Protein AF-0000000075073014 (afdb_homodimer)

Solvent-accessible surface area (backbone atoms only — not comparable to full-atom values): 42622 Å² total; per-residue (Å²): 146,84,73,97,78,83,79,90,71,84,88,78,88,82,90,82,91,82,90,80,88,84,79,80,70,80,72,82,81,78,75,89,75,92,72,85,73,84,80,80,78,88,86,85,86,75,81,70,77,76,74,72,76,73,82,73,73,76,70,75,74,69,70,69,74,70,72,64,82,57,75,69,51,69,59,54,67,59,67,36,48,69,36,82,93,60,32,30,33,35,35,56,46,66,39,47,67,86,39,26,17,49,83,50,22,44,33,71,54,40,54,49,45,52,52,50,42,52,52,42,45,40,38,63,69,65,76,48,44,35,88,46,94,76,18,34,45,59,27,45,77,68,42,34,37,76,41,71,42,34,39,38,40,39,45,77,54,74,51,36,65,68,38,47,34,33,36,37,35,36,32,25,74,36,78,90,47,29,36,27,41,29,29,41,32,21,35,56,85,79,60,44,76,24,33,32,26,40,34,36,30,35,38,26,29,70,84,80,69,40,79,40,73,66,49,69,68,43,47,63,68,46,56,84,35,49,39,101,72,73,58,55,54,75,80,73,46,86,80,71,84,75,72,85,68,45,88,85,65,32,75,30,77,36,70,77,42,64,56,49,77,77,45,16,24,60,84,62,30,49,37,79,52,56,52,54,62,48,48,51,65,25,49,58,65,67,50,69,71,46,31,40,78,33,32,41,36,40,35,53,70,47,89,51,49,62,86,44,44,25,29,13,29,22,23,76,47,69,63,76,70,65,59,67,66,62,60,80,60,68,78,70,70,89,67,64,46,40,37,40,29,30,29,23,33,56,90,80,57,47,61,28,36,36,33,40,38,32,29,36,59,51,80,78,83,124,141,90,72,93,73,90,77,87,71,84,86,79,86,84,87,80,89,77,90,75,84,71,84,76,75,82,75,82,77,76,79,84,80,92,77,84,76,80,74,87,77,84,83,86,84,84,83,83,78,80,78,76,78,77,83,75,77,81,73,76,77,71,73,70,74,70,74,64,81,59,74,70,51,70,58,54,67,60,66,36,48,69,37,82,93,59,33,29,33,35,35,57,46,67,38,45,67,86,40,26,17,48,82,49,23,44,32,72,52,42,54,50,46,51,52,50,41,52,52,44,47,41,38,63,70,65,74,47,45,34,88,45,93,74,17,34,44,59,27,45,78,66,42,33,37,76,40,71,41,34,40,40,39,40,45,77,53,73,50,34,64,68,39,46,36,33,38,36,35,38,32,27,76,37,78,90,46,29,35,26,40,29,29,41,32,22,36,56,85,80,59,44,74,23,32,33,26,40,33,36,30,36,36,27,29,69,83,80,67,39,79,40,73,66,47,70,70,44,46,63,68,47,55,84,36,48,40,102,70,73,58,55,54,74,79,74,45,86,79,68,85,76,72,85,69,44,86,84,64,32,75,31,78,36,70,78,42,63,57,50,77,78,46,17,24,60,83,62,30,50,38,78,53,57,53,54,63,46,47,52,65,26,48,59,65,65,50,68,72,48,31,40,79,34,31,40,36,40,36,53,71,47,90,50,48,63,86,44,45,26,28,12,28,21,24,76,46,70,64,74,70,62,57,66,63,63,61,81,60,68,77,71,70,90,68,63,47,40,36,39,29,30,30,24,33,56,92,79,58,47,62,28,35,37,32,39,38,34,29,37,60,51,80,77,84,123

Structure (mmCIF, N/CA/C/O backbone):
data_AF-0000000075073014-model_v1
#
loop_
_entity.id
_entity.type
_entity.pdbx_description
1 polymer Acyl-
#
loop_
_atom_site.group_PDB
_atom_site.id
_atom_site.type_symbol
_atom_site.label_atom_id
_atom_site.label_alt_id
_atom_site.label_comp_id
_atom_site.label_asym_id
_atom_site.label_entity_id
_atom_site.label_seq_id
_atom_site.pdbx_PDB_ins_code
_atom_site.Cartn_x
_atom_site.Cartn_y
_atom_site.Cartn_z
_atom_site.occupancy
_atom_site.B_iso_or_equiv
_atom_site.auth_seq_id
_atom_site.auth_comp_id
_atom_site.auth_asym_id
_atom_site.auth_atom_id
_atom_site.pdbx_PDB_model_num
ATOM 1 N N . MET A 1 1 ? -45.156 -33.594 -1.235 1 16.12 1 MET A N 1
ATOM 2 C CA . MET A 1 1 ? -45.219 -32.156 -1.44 1 16.12 1 MET A CA 1
ATOM 3 C C . MET A 1 1 ? -44.219 -31.703 -2.504 1 16.12 1 MET A C 1
ATOM 5 O O . MET A 1 1 ? -43.156 -31.141 -2.182 1 16.12 1 MET A O 1
ATOM 9 N N . ALA A 1 2 ? -44.094 -32.25 -3.686 1 16.67 2 ALA A N 1
ATOM 10 C CA . ALA A 1 2 ? -43.312 -32.656 -4.852 1 16.67 2 ALA A CA 1
ATOM 11 C C . ALA A 1 2 ? -43.188 -31.5 -5.855 1 16.67 2 ALA A C 1
ATOM 13 O O . ALA A 1 2 ? -42.094 -31.203 -6.328 1 16.67 2 ALA A O 1
ATOM 14 N N . SER A 1 3 ? -44.188 -30.797 -6.461 1 15.35 3 SER A N 1
ATOM 15 C CA . SER A 1 3 ? -44.531 -30.781 -7.887 1 15.35 3 SER A CA 1
ATOM 16 C C . SER A 1 3 ? -44.031 -29.484 -8.539 1 15.35 3 SER A C 1
ATOM 18 O O . SER A 1 3 ? -43.594 -29.5 -9.688 1 15.35 3 SER A O 1
ATOM 20 N N . ILE A 1 4 ? -44.25 -28.234 -8.086 1 16.27 4 ILE A N 1
ATOM 21 C CA . ILE A 1 4 ? -44.875 -27.312 -9.031 1 16.27 4 ILE A CA 1
ATOM 22 C C . ILE A 1 4 ? -43.781 -26.656 -9.898 1 16.27 4 ILE A C 1
ATOM 24 O O . ILE A 1 4 ? -42.969 -25.875 -9.406 1 16.27 4 ILE A O 1
ATOM 28 N N . ALA A 1 5 ? -43.031 -27.203 -11.039 1 16.23 5 ALA A N 1
ATOM 29 C CA . ALA A 1 5 ? -41.906 -27.078 -11.938 1 16.23 5 ALA A CA 1
ATOM 30 C C . ALA A 1 5 ? -42.125 -25.984 -12.977 1 16.23 5 ALA A C 1
ATOM 32 O O . ALA A 1 5 ? -41.219 -25.609 -13.711 1 16.23 5 ALA A O 1
ATOM 33 N N . ALA A 1 6 ? -43.281 -25.188 -13.125 1 16.94 6 ALA A N 1
ATOM 34 C CA . ALA A 1 6 ? -43.906 -25.016 -14.445 1 16.94 6 ALA A CA 1
ATOM 35 C C . ALA A 1 6 ? -43.094 -24.016 -15.289 1 16.94 6 ALA A C 1
ATOM 37 O O . ALA A 1 6 ? -42.406 -23.172 -14.75 1 16.94 6 ALA A O 1
ATOM 38 N N . SER A 1 7 ? -43.219 -23.969 -16.797 1 16.59 7 SER A N 1
ATOM 39 C CA . SER A 1 7 ? -42.75 -23.891 -18.172 1 16.59 7 SER A CA 1
ATOM 40 C C . SER A 1 7 ? -42.875 -22.469 -18.719 1 16.59 7 SER A C 1
ATOM 42 O O . SER A 1 7 ? -43.906 -22.109 -19.297 1 16.59 7 SER A O 1
ATOM 44 N N . TYR A 1 8 ? -42.5 -21.297 -18.078 1 16.75 8 TYR A N 1
ATOM 45 C CA . TYR A 1 8 ? -43.156 -20.125 -18.641 1 16.75 8 TYR A CA 1
ATOM 46 C C . TYR A 1 8 ? -42.656 -19.859 -20.062 1 16.75 8 TYR A C 1
ATOM 48 O O . TYR A 1 8 ? -41.438 -19.812 -20.297 1 16.75 8 TYR A O 1
ATOM 56 N N . LEU A 1 9 ? -43.469 -19.953 -21.219 1 16.27 9 LEU A N 1
ATOM 57 C CA . LEU A 1 9 ? -43.531 -20.078 -22.656 1 16.27 9 LEU A CA 1
ATOM 58 C C . LEU A 1 9 ? -43.25 -18.75 -23.344 1 16.27 9 LEU A C 1
ATOM 60 O O . LEU A 1 9 ? -43.156 -18.672 -24.578 1 16.27 9 LEU A O 1
ATOM 64 N N . ILE A 1 10 ? -43.031 -17.547 -22.781 1 18.14 10 ILE A N 1
ATOM 65 C CA . ILE A 1 10 ? -43.719 -16.594 -23.625 1 18.14 10 ILE A CA 1
ATOM 66 C C . ILE A 1 10 ? -43.031 -16.516 -25 1 18.14 10 ILE A C 1
ATOM 68 O O . ILE A 1 10 ? -41.812 -16.703 -25.094 1 18.14 10 ILE A O 1
ATOM 72 N N . PRO A 1 11 ? -43.656 -15.812 -26.047 1 16.44 11 PRO A N 1
ATOM 73 C CA . PRO A 1 11 ? -43.812 -15.875 -27.5 1 16.44 11 PRO A CA 1
ATOM 74 C C . PRO A 1 11 ? -42.625 -15.242 -28.234 1 16.44 11 PRO A C 1
ATOM 76 O O . PRO A 1 11 ? -41.906 -14.414 -27.672 1 16.44 11 PRO A O 1
ATOM 79 N N . ARG A 1 12 ? -42.375 -15.602 -29.625 1 16.22 12 ARG A N 1
ATOM 80 C CA . ARG A 1 12 ? -41.438 -15.844 -30.719 1 16.22 12 ARG A CA 1
ATOM 81 C C . ARG A 1 12 ? -41.312 -14.602 -31.609 1 16.22 12 ARG A C 1
ATOM 83 O O . ARG A 1 12 ? -40.5 -14.586 -32.531 1 16.22 12 ARG A O 1
ATOM 90 N N . THR A 1 13 ? -42 -13.453 -31.422 1 16.22 13 THR A N 1
ATOM 91 C CA . THR A 1 13 ? -42.406 -13 -32.75 1 16.22 13 THR A CA 1
ATOM 92 C C . THR A 1 13 ? -41.188 -12.594 -33.562 1 16.22 13 THR A C 1
ATOM 94 O O . THR A 1 13 ? -40.156 -12.242 -33.031 1 16.22 13 THR A O 1
ATOM 97 N N . ARG A 1 14 ? -41.281 -12.352 -35 1 16.03 14 ARG A N 1
ATOM 98 C CA . ARG A 1 14 ? -40.781 -12.648 -36.344 1 16.03 14 ARG A CA 1
ATOM 99 C C . ARG A 1 14 ? -39.844 -11.555 -36.812 1 16.03 14 ARG A C 1
ATOM 101 O O . ARG A 1 14 ? -38.75 -11.852 -37.281 1 16.03 14 ARG A O 1
ATOM 108 N N . ARG A 1 15 ? -40.281 -10.234 -37.188 1 16.09 15 ARG A N 1
ATOM 109 C CA . ARG A 1 15 ? -40.312 -9.898 -38.594 1 16.09 15 ARG A CA 1
ATOM 110 C C . ARG A 1 15 ? -38.969 -9.328 -39.062 1 16.09 15 ARG A C 1
ATOM 112 O O . ARG A 1 15 ? -38.156 -8.891 -38.219 1 16.09 15 ARG A O 1
ATOM 119 N N . GLY A 1 16 ? -38.812 -8.594 -40.375 1 15.92 16 GLY A N 1
ATOM 120 C CA . GLY A 1 16 ? -38.188 -8.648 -41.688 1 15.92 16 GLY A CA 1
ATOM 121 C C . GLY A 1 16 ? -37.125 -7.609 -41.906 1 15.92 16 GLY A C 1
ATOM 122 O O . GLY A 1 16 ? -36.281 -7.742 -42.812 1 15.92 16 GLY A O 1
ATOM 123 N N . LEU A 1 17 ? -37.062 -6.363 -41.281 1 16.39 17 LEU A N 1
ATOM 124 C CA . LEU A 1 17 ? -36.906 -5.297 -42.281 1 16.39 17 LEU A CA 1
ATOM 125 C C . LEU A 1 17 ? -35.469 -5.27 -42.812 1 16.39 17 LEU A C 1
ATOM 127 O O . LEU A 1 17 ? -34.531 -5.621 -42.094 1 16.39 17 LEU A O 1
ATOM 131 N N . THR A 1 18 ? -35.062 -4.543 -43.969 1 15.7 18 THR A N 1
ATOM 132 C CA . THR A 1 18 ? -34.406 -4.566 -45.281 1 15.7 18 THR A CA 1
ATOM 133 C C . THR A 1 18 ? -33 -4.035 -45.156 1 15.7 18 THR A C 1
ATOM 135 O O . THR A 1 18 ? -32.031 -4.672 -45.656 1 15.7 18 THR A O 1
ATOM 138 N N . TRP A 1 19 ? -32.688 -2.633 -45.062 1 16.19 19 TRP A N 1
ATOM 139 C CA . TRP A 1 19 ? -32.031 -1.984 -46.188 1 16.19 19 TRP A CA 1
ATOM 140 C C . TRP A 1 19 ? -30.531 -2.193 -46.188 1 16.19 19 TRP A C 1
ATOM 142 O O . TRP A 1 19 ? -29.953 -2.455 -45.125 1 16.19 19 TRP A O 1
ATOM 152 N N . GLY A 1 20 ? -29.688 -1.633 -47.188 1 15.73 20 GLY A N 1
ATOM 153 C CA . GLY A 1 20 ? -28.703 -1.929 -48.219 1 15.73 20 GLY A CA 1
ATOM 154 C C . GLY A 1 20 ? -27.281 -1.55 -47.812 1 15.73 20 GLY A C 1
ATOM 155 O O . GLY A 1 20 ? -26.344 -2.316 -48.031 1 15.73 20 GLY A O 1
ATOM 156 N N . ARG A 1 21 ? -27 -0.202 -47.344 1 16.72 21 ARG A N 1
ATOM 157 C CA . ARG A 1 21 ? -26 0.484 -48.156 1 16.72 21 ARG A CA 1
ATOM 158 C C . ARG A 1 21 ? -24.609 -0.075 -47.875 1 16.72 21 ARG A C 1
ATOM 160 O O . ARG A 1 21 ? -24.359 -0.646 -46.781 1 16.72 21 ARG A O 1
ATOM 167 N N . ASN A 1 22 ? -23.469 0.412 -48.625 1 15.97 22 ASN A N 1
ATOM 168 C CA . ASN A 1 22 ? -22.312 0.074 -49.469 1 15.97 22 ASN A CA 1
ATOM 169 C C . ASN A 1 22 ? -21.016 0.171 -48.688 1 15.97 22 ASN A C 1
ATOM 171 O O . ASN A 1 22 ? -20.672 1.233 -48.188 1 15.97 22 ASN A O 1
ATOM 175 N N . SER A 1 23 ? -20.516 -0.779 -48.031 1 17.12 23 SER A N 1
ATOM 176 C CA . SER A 1 23 ? -19.297 -0.907 -47.219 1 17.12 23 SER A CA 1
ATOM 177 C C . SER A 1 23 ? -18.047 -0.754 -48.094 1 17.12 23 SER A C 1
ATOM 179 O O . SER A 1 23 ? -17.719 -1.64 -48.875 1 17.12 23 SER A O 1
ATOM 181 N N . SER A 1 24 ? -17.828 0.509 -48.594 1 16.98 24 SER A N 1
ATOM 182 C CA . SER A 1 24 ? -16.734 0.63 -49.531 1 16.98 24 SER A CA 1
ATOM 183 C C . SER A 1 24 ? -15.43 0.095 -48.938 1 16.98 24 SER A C 1
ATOM 185 O O . SER A 1 24 ? -15.031 0.483 -47.844 1 16.98 24 SER A O 1
ATOM 187 N N . VAL A 1 25 ? -15 -1.064 -49.344 1 17.09 25 VAL A N 1
ATOM 188 C CA . VAL A 1 25 ? -13.898 -1.985 -49.062 1 17.09 25 VAL A CA 1
ATOM 189 C C . VAL A 1 25 ? -12.586 -1.367 -49.531 1 17.09 25 VAL A C 1
ATOM 191 O O . VAL A 1 25 ? -12.344 -1.233 -50.719 1 17.09 25 VAL A O 1
ATOM 194 N N . VAL A 1 26 ? -12.219 -0.07 -49.062 1 17.11 26 VAL A N 1
ATOM 195 C CA . VAL A 1 26 ? -11.086 0.453 -49.812 1 17.11 26 VAL A CA 1
ATOM 196 C C . VAL A 1 26 ? -9.914 -0.525 -49.719 1 17.11 26 VAL A C 1
ATOM 198 O O . VAL A 1 26 ? -9.469 -0.883 -48.625 1 17.11 26 VAL A O 1
ATOM 201 N N . ILE A 1 27 ? -9.602 -1.311 -50.781 1 16.55 27 ILE A N 1
ATOM 202 C CA . ILE A 1 27 ? -8.719 -2.402 -51.188 1 16.55 27 ILE A CA 1
ATOM 203 C C . ILE A 1 27 ? -7.273 -1.912 -51.219 1 16.55 27 ILE A C 1
ATOM 205 O O . ILE A 1 27 ? -6.906 -1.124 -52.094 1 16.55 27 ILE A O 1
ATOM 209 N N . ALA A 1 28 ? -6.738 -1.233 -50.094 1 17.88 28 ALA A N 1
ATOM 210 C CA . ALA A 1 28 ? -5.441 -0.668 -50.469 1 17.88 28 ALA A CA 1
ATOM 211 C C . ALA A 1 28 ? -4.551 -1.722 -51.125 1 17.88 28 ALA A C 1
ATOM 213 O O . ALA A 1 28 ? -4.504 -2.869 -50.656 1 17.88 28 ALA A O 1
ATOM 214 N N . SER A 1 29 ? -4.039 -1.454 -52.375 1 15.7 29 SER A N 1
ATOM 215 C CA . SER A 1 29 ? -3.314 -2.033 -53.5 1 15.7 29 SER A CA 1
ATOM 216 C C . SER A 1 29 ? -1.942 -2.541 -53.062 1 15.7 29 SER A C 1
ATOM 218 O O . SER A 1 29 ? -1.24 -1.876 -52.312 1 15.7 29 SER A O 1
ATOM 220 N N . ALA A 1 30 ? -1.628 -3.867 -53.219 1 17.41 30 ALA A N 1
ATOM 221 C CA . ALA A 1 30 ? -0.647 -4.93 -53.031 1 17.41 30 ALA A CA 1
ATOM 222 C C . ALA A 1 30 ? 0.583 -4.723 -53.906 1 17.41 30 ALA A C 1
ATOM 224 O O . ALA A 1 30 ? 1.389 -5.637 -54.094 1 17.41 30 ALA A O 1
ATOM 225 N N . GLY A 1 31 ? 0.942 -3.4 -54.219 1 15.3 31 GLY A N 1
ATOM 226 C CA . GLY A 1 31 ? 1.681 -3.465 -55.469 1 15.3 31 GLY A CA 1
ATOM 227 C C . GLY A 1 31 ? 2.871 -4.406 -55.406 1 15.3 31 GLY A C 1
ATOM 228 O O . GLY A 1 31 ? 3.209 -4.922 -54.344 1 15.3 31 GLY A O 1
ATOM 229 N N . GLY A 1 32 ? 4.066 -3.998 -56.156 1 15.8 32 GLY A N 1
ATOM 230 C CA . GLY A 1 32 ? 4.832 -4.527 -57.281 1 15.8 32 GLY A CA 1
ATOM 231 C C . GLY A 1 32 ? 5.973 -5.434 -56.844 1 15.8 32 GLY A C 1
ATOM 232 O O . GLY A 1 32 ? 6.305 -5.496 -55.656 1 15.8 32 GLY A O 1
ATOM 233 N N . SER A 1 33 ? 6.891 -5.938 -57.844 1 16.06 33 SER A N 1
ATOM 234 C CA . SER A 1 33 ? 7.5 -7.117 -58.438 1 16.06 33 SER A CA 1
ATOM 235 C C . SER A 1 33 ? 8.938 -7.297 -57.969 1 16.06 33 SER A C 1
ATOM 237 O O . SER A 1 33 ? 9.617 -8.242 -58.406 1 16.06 33 SER A O 1
ATOM 239 N N . ARG A 1 34 ? 9.664 -6.379 -57.25 1 16.84 34 ARG A N 1
ATOM 240 C CA . ARG A 1 34 ? 11.023 -6.309 -57.781 1 16.84 34 ARG A CA 1
ATOM 241 C C . ARG A 1 34 ? 11.758 -7.633 -57.594 1 16.84 34 ARG A C 1
ATOM 243 O O . ARG A 1 34 ? 11.789 -8.18 -56.469 1 16.84 34 ARG A O 1
ATOM 250 N N . SER A 1 35 ? 12.258 -8.32 -58.656 1 16.03 35 SER A N 1
ATOM 251 C CA . SER A 1 35 ? 12.719 -9.625 -59.125 1 16.03 35 SER A CA 1
ATOM 252 C C . SER A 1 35 ? 14.062 -9.992 -58.5 1 16.03 35 SER A C 1
ATOM 254 O O . SER A 1 35 ? 14.281 -11.141 -58.094 1 16.03 35 SER A O 1
ATOM 256 N N . GLY A 1 36 ? 15.156 -9.156 -58.438 1 16.88 36 GLY A N 1
ATOM 257 C CA . GLY A 1 36 ? 16.281 -9.75 -59.156 1 16.88 36 GLY A CA 1
ATOM 258 C C . GLY A 1 36 ? 17.047 -10.758 -58.344 1 16.88 36 GLY A C 1
ATOM 259 O O . GLY A 1 36 ? 17.266 -10.547 -57.125 1 16.88 36 GLY A O 1
ATOM 260 N N . LEU A 1 37 ? 17.234 -12.031 -58.75 1 16.34 37 LEU A N 1
ATOM 261 C CA . LEU A 1 37 ? 17.734 -13.328 -58.312 1 16.34 37 LEU A CA 1
ATOM 262 C C . LEU A 1 37 ? 19.266 -13.305 -58.188 1 16.34 37 LEU A C 1
ATOM 264 O O . LEU A 1 37 ? 19.938 -14.211 -58.656 1 16.34 37 LEU A O 1
ATOM 268 N N . ARG A 1 38 ? 19.906 -12.164 -57.719 1 16.72 38 ARG A N 1
ATOM 269 C CA . ARG A 1 38 ? 21.297 -12.359 -58.125 1 16.72 38 ARG A CA 1
ATOM 270 C C . ARG A 1 38 ? 21.812 -13.719 -57.656 1 16.72 38 ARG A C 1
ATOM 272 O O . ARG A 1 38 ? 21.328 -14.266 -56.656 1 16.72 38 ARG A O 1
ATOM 279 N N . SER A 1 39 ? 22.938 -14.148 -58.375 1 16.56 39 SER A N 1
ATOM 280 C CA . SER A 1 39 ? 23.672 -15.367 -58.75 1 16.56 39 SER A CA 1
ATOM 281 C C . SER A 1 39 ? 24.453 -15.922 -57.562 1 16.56 39 SER A C 1
ATOM 283 O O . SER A 1 39 ? 24.922 -15.164 -56.719 1 16.56 39 SER A O 1
ATOM 285 N N . VAL A 1 40 ? 24.516 -17.25 -57.375 1 16.98 40 VAL A N 1
ATOM 286 C CA . VAL A 1 40 ? 24.75 -18.312 -56.406 1 16.98 40 VAL A CA 1
ATOM 287 C C . VAL A 1 40 ? 26.25 -18.453 -56.125 1 16.98 40 VAL A C 1
ATOM 289 O O . VAL A 1 40 ? 26.672 -19.219 -55.25 1 16.98 40 VAL A O 1
ATOM 292 N N . ASP A 1 41 ? 27.25 -17.516 -56.594 1 17.09 41 ASP A N 1
ATOM 293 C CA . ASP A 1 41 ? 28.297 -18.406 -57.094 1 17.09 41 ASP A CA 1
ATOM 294 C C . ASP A 1 41 ? 28.844 -19.297 -55.969 1 17.09 41 ASP A C 1
ATOM 296 O O . ASP A 1 41 ? 28.766 -18.953 -54.812 1 17.09 41 ASP A O 1
ATOM 300 N N . LEU A 1 42 ? 29.672 -20.297 -56.469 1 16.39 42 LEU A N 1
ATOM 301 C CA . LEU A 1 42 ? 30.078 -21.656 -56.125 1 16.39 42 LEU A CA 1
ATOM 302 C C . LEU A 1 42 ? 30.953 -21.672 -54.875 1 16.39 42 LEU A C 1
ATOM 304 O O . LEU A 1 42 ? 31.484 -20.625 -54.469 1 16.39 42 LEU A O 1
ATOM 308 N N . VAL A 1 43 ? 31.812 -22.797 -54.594 1 16.97 43 VAL A N 1
ATOM 309 C CA . VAL A 1 43 ? 31.875 -24 -53.781 1 16.97 43 VAL A CA 1
ATOM 310 C C . VAL A 1 43 ? 33.094 -23.938 -52.844 1 16.97 43 VAL A C 1
ATOM 312 O O . VAL A 1 43 ? 33.031 -24.359 -51.688 1 16.97 43 VAL A O 1
ATOM 315 N N . ASN A 1 44 ? 34.406 -23.469 -53.344 1 16.61 44 ASN A N 1
ATOM 316 C CA . ASN A 1 44 ? 35.438 -24.5 -53.375 1 16.61 44 ASN A CA 1
ATOM 317 C C . ASN A 1 44 ? 36.094 -24.656 -52 1 16.61 44 ASN A C 1
ATOM 319 O O . ASN A 1 44 ? 35.938 -23.797 -51.156 1 16.61 44 ASN A O 1
ATOM 323 N N . GLY A 1 45 ? 37.438 -25.266 -52 1 17.23 45 GLY A N 1
ATOM 324 C CA . GLY A 1 45 ? 38.188 -26.328 -51.344 1 17.23 45 GLY A CA 1
ATOM 325 C C . GLY A 1 45 ? 38.812 -25.922 -50.031 1 17.23 45 GLY A C 1
ATOM 326 O O . GLY A 1 45 ? 38.25 -26.141 -48.969 1 17.23 45 GLY A O 1
ATOM 327 N N . LYS A 1 46 ? 40.156 -25.75 -49.938 1 18.66 46 LYS A N 1
ATOM 328 C CA . LYS A 1 46 ? 41.25 -26.516 -49.344 1 18.66 46 LYS A CA 1
ATOM 329 C C . LYS A 1 46 ? 41.844 -25.812 -48.125 1 18.66 46 LYS A C 1
ATOM 331 O O . LYS A 1 46 ? 42.906 -26.188 -47.656 1 18.66 46 LYS A O 1
ATOM 336 N N . LYS A 1 47 ? 41.188 -24.906 -47.5 1 17.7 47 LYS A N 1
ATOM 337 C CA . LYS A 1 47 ? 42.188 -24.078 -46.844 1 17.7 47 LYS A CA 1
ATOM 338 C C . LYS A 1 47 ? 42.812 -24.812 -45.625 1 17.7 47 LYS A C 1
ATOM 340 O O . LYS A 1 47 ? 42.438 -24.547 -44.5 1 17.7 47 LYS A O 1
ATOM 345 N N . VAL A 1 48 ? 43.125 -26.047 -45.594 1 19.33 48 VAL A N 1
ATOM 346 C CA . VAL A 1 48 ? 43.156 -26.531 -44.219 1 19.33 48 VAL A CA 1
ATOM 347 C C . VAL A 1 48 ? 44.312 -25.859 -43.438 1 19.33 48 VAL A C 1
ATOM 349 O O . VAL A 1 48 ? 44.469 -26.094 -42.25 1 19.33 48 VAL A O 1
ATOM 352 N N . ASN A 1 49 ? 45.312 -25.266 -44.156 1 18.16 49 ASN A N 1
ATOM 353 C CA . ASN A 1 49 ? 46.656 -25.484 -43.625 1 18.16 49 ASN A CA 1
ATOM 354 C C . ASN A 1 49 ? 46.812 -24.875 -42.25 1 18.16 49 ASN A C 1
ATOM 356 O O . ASN A 1 49 ? 46.219 -23.844 -41.938 1 18.16 49 ASN A O 1
ATOM 360 N N . GLY A 1 50 ? 47.531 -25.609 -41.344 1 20.12 50 GLY A N 1
ATOM 361 C CA . GLY A 1 50 ? 47.781 -25.688 -39.906 1 20.12 50 GLY A CA 1
ATOM 362 C C . GLY A 1 50 ? 48.562 -24.5 -39.375 1 20.12 50 GLY A C 1
ATOM 363 O O . GLY A 1 50 ? 49.094 -24.547 -38.25 1 20.12 50 GLY A O 1
ATOM 364 N N . VAL A 1 51 ? 48.5 -23.328 -40.094 1 20.88 51 VAL A N 1
ATOM 365 C CA . VAL A 1 51 ? 49.625 -22.484 -39.812 1 20.88 51 VAL A CA 1
ATOM 366 C C . VAL A 1 51 ? 49.781 -22.281 -38.312 1 20.88 51 VAL A C 1
ATOM 368 O O . VAL A 1 51 ? 48.75 -22.203 -37.594 1 20.88 51 VAL A O 1
ATOM 371 N N . HIS A 1 52 ? 51 -22.375 -37.938 1 22.81 52 HIS A N 1
ATOM 372 C CA . HIS A 1 52 ? 51.781 -22.375 -36.719 1 22.81 52 HIS A CA 1
ATOM 373 C C . HIS A 1 52 ? 51.562 -21.109 -35.906 1 22.81 52 HIS A C 1
ATOM 375 O O . HIS A 1 52 ? 52.062 -20.969 -34.781 1 22.81 52 HIS A O 1
ATOM 381 N N . ILE A 1 53 ? 50.438 -20.469 -35.906 1 22.55 53 ILE A N 1
ATOM 382 C CA . ILE A 1 53 ? 50.688 -19.109 -35.438 1 22.55 53 ILE A CA 1
ATOM 383 C C . ILE A 1 53 ? 51.25 -19.172 -34 1 22.55 53 ILE A C 1
ATOM 385 O O . ILE A 1 53 ? 50.75 -19.922 -33.156 1 22.55 53 ILE A O 1
ATOM 389 N N . PRO A 1 54 ? 52.438 -18.484 -33.875 1 22.95 54 PRO A N 1
ATOM 390 C CA . PRO A 1 54 ? 53.281 -18.312 -32.688 1 22.95 54 PRO A CA 1
ATOM 391 C C . PRO A 1 54 ? 52.5 -18 -31.422 1 22.95 54 PRO A C 1
ATOM 393 O O . PRO A 1 54 ? 51.375 -17.547 -31.5 1 22.95 54 PRO A O 1
ATOM 396 N N . GLY A 1 55 ? 53.219 -18.266 -30.297 1 20.42 55 GLY A N 1
ATOM 397 C CA . GLY A 1 55 ? 52.812 -18.438 -28.922 1 20.42 55 GLY A CA 1
ATOM 398 C C . GLY A 1 55 ? 52.125 -17.219 -28.328 1 20.42 55 GLY A C 1
ATOM 399 O O . GLY A 1 55 ? 52.688 -16.109 -28.391 1 20.42 55 GLY A O 1
ATOM 400 N N . GLU A 1 56 ? 50.906 -17.047 -28.516 1 21.11 56 GLU A N 1
ATOM 401 C CA . GLU A 1 56 ? 50.156 -15.938 -27.969 1 21.11 56 GLU A CA 1
ATOM 402 C C . GLU A 1 56 ? 50.438 -15.766 -26.469 1 21.11 56 GLU A C 1
ATOM 404 O O . GLU A 1 56 ? 50.25 -16.688 -25.688 1 21.11 56 GLU A O 1
ATOM 409 N N . LYS A 1 57 ? 51.625 -15.016 -26.141 1 23.86 57 LYS A N 1
ATOM 410 C CA . LYS A 1 57 ? 51.812 -14.547 -24.766 1 23.86 57 LYS A CA 1
ATOM 411 C C . LYS A 1 57 ? 50.438 -14.25 -24.125 1 23.86 57 LYS A C 1
ATOM 413 O O . LYS A 1 57 ? 49.625 -13.531 -24.688 1 23.86 57 LYS A O 1
ATOM 418 N N . LYS A 1 58 ? 50.062 -15.156 -23.328 1 23.3 58 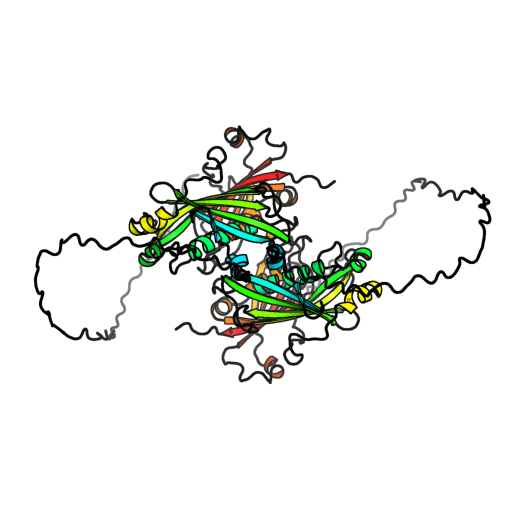LYS A N 1
ATOM 419 C CA . LYS A 1 58 ? 48.875 -15 -22.469 1 23.3 58 LYS A CA 1
ATOM 420 C C . LYS A 1 58 ? 48.844 -13.602 -21.859 1 23.3 58 LYS A C 1
ATOM 422 O O . LYS A 1 58 ? 49.625 -13.266 -20.969 1 23.3 58 LYS A O 1
ATOM 427 N N . GLY A 1 59 ? 48.844 -12.523 -22.688 1 21.08 59 GLY A N 1
ATOM 428 C CA . GLY A 1 59 ? 48.625 -11.258 -22 1 21.08 59 GLY A CA 1
ATOM 429 C C . GLY A 1 59 ? 47.594 -11.344 -20.875 1 21.08 59 GLY A C 1
ATOM 430 O O . GLY A 1 59 ? 46.5 -11.828 -21.094 1 21.08 59 GLY A O 1
ATOM 431 N N . SER A 1 60 ? 48.062 -11.68 -19.672 1 22.81 60 SER A N 1
ATOM 432 C CA . SER A 1 60 ? 47.312 -11.609 -18.438 1 22.81 60 SER A CA 1
ATOM 433 C C . SER A 1 60 ? 46.438 -10.352 -18.391 1 22.81 60 SER A C 1
ATOM 435 O O . SER A 1 60 ? 46.969 -9.242 -18.234 1 22.81 60 SER A O 1
ATOM 437 N N . LEU A 1 61 ? 45.562 -10.18 -19.25 1 23.11 61 LEU A N 1
ATOM 438 C CA . LEU A 1 61 ? 44.656 -9.031 -19.094 1 23.11 61 LEU A CA 1
ATOM 439 C C . LEU A 1 61 ? 44.188 -8.914 -17.656 1 23.11 61 LEU A C 1
ATOM 441 O O . LEU A 1 61 ? 43.281 -9.656 -17.234 1 23.11 61 LEU A O 1
ATOM 445 N N . PHE A 1 62 ? 45.062 -8.773 -16.688 1 23.52 62 PHE A N 1
ATOM 446 C CA . PHE A 1 62 ? 44.625 -8.234 -15.398 1 23.52 62 PHE A CA 1
ATOM 447 C C . PHE A 1 62 ? 43.688 -7.062 -15.586 1 23.52 62 PHE A C 1
ATOM 449 O O . PHE A 1 62 ? 44.094 -5.98 -16.016 1 23.52 62 PHE A O 1
ATOM 456 N N . MET A 1 63 ? 42.562 -7.32 -16.109 1 24.33 63 MET A N 1
ATOM 457 C CA . MET A 1 63 ? 41.594 -6.23 -15.898 1 24.33 63 MET A CA 1
ATOM 458 C C . MET A 1 63 ? 41.719 -5.664 -14.492 1 24.33 63 MET A C 1
ATOM 460 O O . MET A 1 63 ? 41.562 -6.391 -13.508 1 24.33 63 MET A O 1
ATOM 464 N N . GLU A 1 64 ? 42.688 -4.875 -14.266 1 26.33 64 GLU A N 1
ATOM 465 C CA . GLU A 1 64 ? 42.625 -3.99 -13.109 1 26.33 64 GLU A CA 1
ATOM 466 C C . GLU A 1 64 ? 41.188 -3.619 -12.773 1 26.33 64 GLU A C 1
ATOM 468 O O . GLU A 1 64 ? 40.5 -3.031 -13.594 1 26.33 64 GLU A O 1
ATOM 473 N N . GLU A 1 65 ? 40.625 -4.449 -12.016 1 28.55 65 GLU A N 1
ATOM 474 C CA . GLU A 1 65 ? 39.469 -3.945 -11.312 1 28.55 65 GLU A CA 1
ATOM 475 C C . GLU A 1 65 ? 39.688 -2.527 -10.797 1 28.55 65 GLU A C 1
ATOM 477 O O . GLU A 1 65 ? 40.438 -2.324 -9.836 1 28.55 65 GLU A O 1
ATOM 482 N N . THR A 1 66 ? 39.938 -1.61 -11.734 1 28.83 66 THR A N 1
ATOM 483 C CA . THR A 1 66 ? 39.844 -0.251 -11.211 1 28.83 66 THR A CA 1
ATOM 484 C C . THR A 1 66 ? 38.781 -0.158 -10.141 1 28.83 66 THR A C 1
ATOM 486 O O . THR A 1 66 ? 37.594 -0.43 -10.406 1 28.83 66 THR A O 1
ATOM 489 N N . HIS A 1 67 ? 39.125 -0.401 -9 1 30.03 67 HIS A N 1
ATOM 490 C CA . HIS A 1 67 ? 38.438 0.051 -7.809 1 30.03 67 HIS A CA 1
ATOM 491 C C . HIS A 1 67 ? 37.906 1.478 -7.98 1 30.03 67 HIS A C 1
ATOM 493 O O . HIS A 1 67 ? 38.594 2.436 -7.602 1 30.03 67 HIS A O 1
ATOM 499 N N . VAL A 1 68 ? 37.469 1.888 -9.164 1 29.44 68 VAL A N 1
ATOM 500 C CA . VAL A 1 68 ? 36.719 3.119 -9.008 1 29.44 68 VAL A CA 1
ATOM 501 C C . VAL A 1 68 ? 35.812 3.014 -7.777 1 29.44 68 VAL A C 1
ATOM 503 O O . VAL A 1 68 ? 35 2.096 -7.676 1 29.44 68 VAL A O 1
ATOM 506 N N . GLU A 1 69 ? 36.188 3.254 -6.664 1 34.62 69 GLU A N 1
ATOM 507 C CA . GLU A 1 69 ? 35.344 3.613 -5.531 1 34.62 69 GLU A CA 1
ATOM 508 C C . GLU A 1 69 ? 34 4.156 -6.004 1 34.62 69 GLU A C 1
ATOM 510 O O . GLU A 1 69 ? 33.812 5.371 -6.113 1 34.62 69 GLU A O 1
ATOM 515 N N . GLY A 1 70 ? 33.562 3.826 -7.156 1 32.69 70 GLY A N 1
ATOM 516 C CA . GLY A 1 70 ? 32.344 4.328 -7.789 1 32.69 70 GLY A CA 1
ATOM 517 C C . GLY A 1 70 ? 31.125 4.164 -6.922 1 32.69 70 GLY A C 1
ATOM 518 O O . GLY A 1 70 ? 31.016 3.217 -6.141 1 32.69 70 GLY A O 1
ATOM 519 N N . ASN A 1 71 ? 30.578 5.254 -6.414 1 36.59 71 ASN A N 1
ATOM 520 C CA . ASN A 1 71 ? 29.219 5.355 -5.895 1 36.59 71 ASN A CA 1
ATOM 521 C C . ASN A 1 71 ? 28.312 4.273 -6.477 1 36.59 71 ASN A C 1
ATOM 523 O O . ASN A 1 71 ? 28 4.293 -7.668 1 36.59 71 ASN A O 1
ATOM 527 N N . LYS A 1 72 ? 28.484 3.039 -6.164 1 43.19 72 LYS A N 1
ATOM 528 C CA . LYS A 1 72 ? 27.438 2.141 -6.621 1 43.19 72 LYS A CA 1
ATOM 529 C C . LYS A 1 72 ? 26.125 2.9 -6.84 1 43.19 72 LYS A C 1
ATOM 531 O O . LYS A 1 72 ? 25.656 3.609 -5.949 1 43.19 72 LYS A O 1
ATOM 536 N N . PRO A 1 73 ? 25.797 3.133 -8.102 1 48.34 73 PRO A N 1
ATOM 537 C CA . PRO A 1 73 ? 24.625 3.975 -8.383 1 48.34 73 PRO A CA 1
ATOM 538 C C . PRO A 1 73 ? 23.422 3.643 -7.496 1 48.34 73 PRO A C 1
ATOM 540 O O . PRO A 1 73 ? 23.234 2.484 -7.109 1 48.34 73 PRO A O 1
ATOM 543 N N . LEU A 1 74 ? 23.094 4.645 -6.598 1 52.94 74 LEU A N 1
ATOM 544 C CA . LEU A 1 74 ? 21.859 4.613 -5.816 1 52.94 74 LEU A CA 1
ATOM 545 C C . LEU A 1 74 ? 20.859 3.611 -6.398 1 52.94 74 LEU A C 1
ATOM 547 O O . LEU A 1 74 ? 20.203 2.893 -5.652 1 52.94 74 LEU A O 1
ATOM 551 N N . HIS A 1 75 ? 21.016 3.488 -7.73 1 53.53 75 HIS A N 1
ATOM 552 C CA . HIS A 1 75 ? 20.062 2.605 -8.414 1 53.53 75 HIS A CA 1
ATOM 553 C C . HIS A 1 75 ? 20.344 1.144 -8.07 1 53.53 75 HIS A C 1
ATOM 555 O O . HIS A 1 75 ? 19.406 0.368 -7.863 1 53.53 75 HIS A O 1
ATOM 561 N N . ASP A 1 76 ? 21.578 0.808 -7.969 1 52.44 76 ASP A N 1
ATOM 562 C CA . ASP A 1 76 ? 21.891 -0.583 -7.656 1 52.44 76 ASP A CA 1
ATOM 563 C C . ASP A 1 76 ? 21.406 -0.952 -6.254 1 52.44 76 ASP A C 1
ATOM 565 O O . ASP A 1 76 ? 20.938 -2.068 -6.031 1 52.44 76 ASP A O 1
ATOM 569 N N . CYS A 1 77 ? 21.531 0.024 -5.43 1 55.28 77 CYS A N 1
ATOM 570 C CA . CYS A 1 77 ? 21.109 -0.2 -4.055 1 55.28 77 CYS A CA 1
ATOM 571 C C . CYS A 1 77 ? 19.578 -0.315 -3.977 1 55.28 77 CYS A C 1
ATOM 573 O O . CYS A 1 77 ? 19.062 -1.057 -3.146 1 55.28 77 CYS A O 1
ATOM 575 N N . LEU A 1 78 ? 19.047 0.201 -5.043 1 62.59 78 LEU A N 1
ATOM 576 C CA . LEU A 1 78 ? 17.594 0.276 -4.938 1 62.59 78 LEU A CA 1
ATOM 577 C C . LEU A 1 78 ? 16.922 -0.896 -5.656 1 62.59 78 LEU A C 1
ATOM 579 O O . LEU A 1 78 ? 15.891 -1.396 -5.215 1 62.59 78 LEU A O 1
ATOM 583 N N . LEU A 1 79 ? 17.547 -1.444 -6.703 1 69.75 79 LEU A N 1
ATOM 584 C CA . LEU A 1 79 ? 16.828 -2.379 -7.562 1 69.75 79 LEU A CA 1
ATOM 585 C C . LEU A 1 79 ? 17.203 -3.818 -7.238 1 69.75 79 LEU A C 1
ATOM 587 O O . LEU A 1 79 ? 16.5 -4.754 -7.633 1 69.75 79 LEU A O 1
ATOM 591 N N . GLY A 1 80 ? 18.047 -4.234 -6.609 1 86 80 GLY A N 1
ATOM 592 C CA . GLY A 1 80 ? 18.453 -5.605 -6.34 1 86 80 GLY A CA 1
ATOM 593 C C . GLY A 1 80 ? 19.531 -6.102 -7.27 1 86 80 GLY A C 1
ATOM 594 O O . GLY A 1 80 ? 20.094 -5.324 -8.039 1 86 80 GLY A O 1
ATOM 595 N N . ARG A 1 81 ? 19.984 -7.438 -7.164 1 89.5 81 ARG A N 1
ATOM 596 C CA . ARG A 1 81 ? 21.062 -8.008 -7.965 1 89.5 81 ARG A CA 1
ATOM 597 C C . ARG A 1 81 ? 20.953 -9.523 -8.039 1 89.5 81 ARG A C 1
ATOM 599 O O . ARG A 1 81 ? 20.375 -10.156 -7.148 1 89.5 81 ARG A O 1
ATOM 606 N N . PHE A 1 82 ? 21.5 -10.016 -9.141 1 92.62 82 PHE A N 1
ATOM 607 C CA . PHE A 1 82 ? 21.656 -11.469 -9.25 1 92.62 82 PHE A CA 1
ATOM 608 C C . PHE A 1 82 ? 22.828 -11.953 -8.406 1 92.62 82 PHE A C 1
ATOM 610 O O . PHE A 1 82 ? 23.859 -11.297 -8.344 1 92.62 82 PHE A O 1
ATOM 617 N N . VAL A 1 83 ? 22.594 -13.055 -7.816 1 92.12 83 VAL A N 1
ATOM 618 C CA . VAL A 1 83 ? 23.641 -13.711 -7.035 1 92.12 83 VAL A CA 1
ATOM 619 C C . VAL A 1 83 ? 23.688 -15.203 -7.371 1 92.12 83 VAL A C 1
ATOM 621 O O . VAL A 1 83 ? 22.891 -15.68 -8.18 1 92.12 83 VAL A O 1
ATOM 624 N N . GLU A 1 84 ? 24.703 -15.945 -6.871 1 93.94 84 GLU A N 1
ATOM 625 C CA . GLU A 1 84 ? 24.859 -17.391 -7.07 1 93.94 84 GLU A CA 1
ATOM 626 C C . GLU A 1 84 ? 24.828 -17.734 -8.555 1 93.94 84 GLU A C 1
ATOM 628 O O . GLU A 1 84 ? 24.047 -18.594 -8.977 1 93.94 84 GLU A O 1
ATOM 633 N N . GLU A 1 85 ? 25.641 -17.156 -9.344 1 91.75 85 GLU A N 1
ATOM 634 C CA . GLU A 1 85 ? 25.812 -17.406 -10.773 1 91.75 85 GLU A CA 1
ATOM 635 C C . GLU A 1 85 ? 24.531 -17.094 -11.539 1 91.75 85 GLU A C 1
ATOM 637 O O . GLU A 1 85 ? 24.109 -17.859 -12.406 1 91.75 85 GLU A O 1
ATOM 642 N N . ASN A 1 86 ? 23.688 -16.141 -11 1 90.31 86 ASN A N 1
ATOM 643 C CA . ASN A 1 86 ? 22.516 -15.578 -11.664 1 90.31 86 ASN A CA 1
ATOM 644 C C . ASN A 1 86 ? 21.281 -16.453 -11.477 1 90.31 86 ASN A C 1
ATOM 646 O O . ASN A 1 86 ? 20.266 -16.25 -12.141 1 90.31 86 ASN A O 1
ATOM 650 N N . PHE A 1 87 ? 21.406 -17.406 -10.547 1 95.69 87 PHE A N 1
ATOM 651 C CA . PHE A 1 87 ? 20.266 -18.266 -10.312 1 95.69 87 PHE A CA 1
ATOM 652 C C . PHE A 1 87 ? 19.328 -17.656 -9.281 1 95.69 87 PHE A C 1
ATOM 654 O O . PHE A 1 87 ? 18.141 -18.016 -9.219 1 95.69 87 PHE A O 1
ATOM 661 N N . VAL A 1 88 ? 19.906 -16.797 -8.492 1 97.56 88 VAL A N 1
ATOM 662 C CA . VAL A 1 88 ? 19.125 -16.172 -7.426 1 97.56 88 VAL A CA 1
ATOM 663 C C . VAL A 1 88 ? 19.156 -14.656 -7.59 1 97.56 88 VAL A C 1
ATOM 665 O O . VAL A 1 88 ? 20.203 -14.078 -7.887 1 97.56 88 VAL A O 1
ATOM 668 N N . TYR A 1 89 ? 17.984 -14.086 -7.523 1 96.31 89 TYR A N 1
ATOM 669 C CA . TYR A 1 89 ? 17.891 -12.633 -7.492 1 96.31 89 TYR A CA 1
ATOM 670 C C . TYR A 1 89 ? 17.625 -12.133 -6.074 1 96.31 89 TYR A C 1
ATOM 672 O O . TYR A 1 89 ? 16.703 -12.594 -5.406 1 96.31 89 TYR A O 1
ATOM 680 N N . GLY A 1 90 ? 18.422 -11.211 -5.621 1 95.06 90 GLY A N 1
ATOM 681 C CA . GLY A 1 90 ? 18.312 -10.648 -4.285 1 95.06 90 GLY A CA 1
ATOM 682 C C . GLY A 1 90 ? 18.031 -9.156 -4.289 1 95.06 90 GLY A C 1
ATOM 683 O O . GLY A 1 90 ? 18.578 -8.414 -5.113 1 95.06 90 GLY A O 1
ATOM 684 N N . GLN A 1 91 ? 17.188 -8.773 -3.346 1 94 91 GLN A N 1
ATOM 685 C CA . GLN A 1 91 ? 16.828 -7.363 -3.238 1 94 91 GLN A CA 1
ATOM 686 C C . GLN A 1 91 ? 16.578 -6.969 -1.786 1 94 91 GLN A C 1
ATOM 688 O O . GLN A 1 91 ? 16 -7.742 -1.019 1 94 91 GLN A O 1
ATOM 693 N N . THR A 1 92 ? 16.984 -5.77 -1.454 1 92.5 92 THR A N 1
ATOM 694 C CA . THR A 1 92 ? 16.828 -5.25 -0.102 1 92.5 92 THR A CA 1
ATOM 695 C C . THR A 1 92 ? 15.719 -4.203 -0.056 1 92.5 92 THR A C 1
ATOM 697 O O . THR A 1 92 ? 15.602 -3.369 -0.958 1 92.5 92 THR A O 1
ATOM 700 N N . PHE A 1 93 ? 14.914 -4.262 0.971 1 93.94 93 PHE A N 1
ATOM 701 C CA . PHE A 1 93 ? 13.82 -3.314 1.161 1 93.94 93 PHE A CA 1
ATOM 702 C C . PHE A 1 93 ? 13.844 -2.742 2.574 1 93.94 93 PHE A C 1
ATOM 704 O O . PHE A 1 93 ? 14.188 -3.441 3.527 1 93.94 93 PHE A O 1
ATOM 711 N N . ILE A 1 94 ? 13.492 -1.496 2.684 1 93.12 94 ILE A N 1
ATOM 712 C CA . ILE A 1 94 ? 13.125 -0.922 3.975 1 93.12 94 ILE A CA 1
ATOM 713 C C . ILE A 1 94 ? 11.609 -0.927 4.129 1 93.12 94 ILE A C 1
ATOM 715 O O . ILE A 1 94 ? 10.883 -0.562 3.201 1 93.12 94 ILE A O 1
ATOM 719 N N . ILE A 1 95 ? 11.172 -1.41 5.277 1 95.31 95 ILE A N 1
ATOM 720 C CA . ILE A 1 95 ? 9.734 -1.401 5.527 1 95.31 95 ILE A CA 1
ATOM 721 C C . ILE A 1 95 ? 9.258 0.031 5.773 1 95.31 95 ILE A C 1
ATOM 723 O O . ILE A 1 95 ? 9.758 0.708 6.676 1 95.31 95 ILE A O 1
ATOM 727 N N . ARG A 1 96 ? 8.312 0.424 4.984 1 94.44 96 ARG A N 1
ATOM 728 C CA . ARG A 1 96 ? 7.812 1.794 5.051 1 94.44 96 ARG A CA 1
ATOM 729 C C . ARG A 1 96 ? 6.648 1.907 6.031 1 94.44 96 ARG A C 1
ATOM 731 O O . ARG A 1 96 ? 6.047 0.9 6.406 1 94.44 96 ARG A O 1
ATOM 738 N N . SER A 1 97 ? 6.336 3.121 6.469 1 92.25 97 SER A N 1
ATOM 739 C CA . SER A 1 97 ? 5.383 3.361 7.551 1 92.25 97 SER A CA 1
ATOM 740 C C . SER A 1 97 ? 3.975 2.936 7.148 1 92.25 97 SER A C 1
ATOM 742 O O . SER A 1 97 ? 3.18 2.525 7.996 1 92.25 97 SER A O 1
ATOM 744 N N . TYR A 1 98 ? 3.699 3.014 5.879 1 93.12 98 TYR A N 1
ATOM 745 C CA . TYR A 1 98 ? 2.348 2.689 5.434 1 93.12 98 TYR A CA 1
ATOM 746 C C . TYR A 1 98 ? 2.234 1.214 5.07 1 93.12 98 TYR A C 1
ATOM 748 O O . TYR A 1 98 ? 1.188 0.765 4.594 1 93.12 98 TYR A O 1
ATOM 756 N N . GLU A 1 99 ? 3.277 0.48 5.285 1 95.25 99 GLU A N 1
ATOM 757 C CA . GLU A 1 99 ? 3.307 -0.95 4.992 1 95.25 99 GLU A CA 1
ATOM 758 C C . GLU A 1 99 ? 3.094 -1.776 6.258 1 95.25 99 GLU A C 1
ATOM 760 O O . GLU A 1 99 ? 3.123 -3.008 6.215 1 95.25 99 GLU A O 1
ATOM 765 N N . ILE A 1 100 ? 2.865 -1.089 7.395 1 93.62 100 ILE A N 1
ATOM 766 C CA . ILE A 1 100 ? 2.594 -1.786 8.648 1 93.62 100 ILE A CA 1
ATOM 767 C C . ILE A 1 100 ? 1.12 -1.626 9.016 1 93.62 100 ILE A C 1
ATOM 769 O O . ILE A 1 100 ? 0.433 -0.748 8.492 1 93.62 100 ILE A O 1
ATOM 773 N N . GLY A 1 101 ? 0.656 -2.482 9.852 1 90.31 101 GLY A N 1
ATOM 774 C CA . GLY A 1 101 ? -0.725 -2.461 10.305 1 90.31 101 GLY A CA 1
ATOM 775 C C . GLY A 1 101 ? -0.875 -1.98 11.742 1 90.31 101 GLY A C 1
ATOM 776 O O . GLY A 1 101 ? 0.043 -1.373 12.297 1 90.31 101 GLY A O 1
ATOM 777 N N . PRO A 1 102 ? -2.066 -2.209 12.25 1 88.12 102 PRO A N 1
ATOM 778 C CA . PRO A 1 102 ? -2.352 -1.742 13.609 1 88.12 102 PRO A CA 1
ATOM 779 C C . PRO A 1 102 ? -1.468 -2.41 14.664 1 88.12 102 PRO A C 1
ATOM 781 O O . PRO A 1 102 ? -1.318 -1.889 15.773 1 88.12 102 PRO A O 1
ATOM 784 N N . ASP A 1 103 ? -0.833 -3.475 14.305 1 88.38 103 ASP A N 1
ATOM 785 C CA . ASP A 1 103 ? 0.045 -4.172 15.234 1 88.38 103 ASP A CA 1
ATOM 786 C C . ASP A 1 103 ? 1.475 -3.641 15.148 1 88.38 103 ASP A C 1
ATOM 788 O O . ASP A 1 103 ? 2.395 -4.215 15.734 1 88.38 103 ASP A O 1
ATOM 792 N N . LYS A 1 104 ? 1.696 -2.68 14.305 1 90.94 104 LYS A N 1
ATOM 793 C CA . LYS A 1 104 ? 2.971 -1.983 14.148 1 90.94 104 LYS A CA 1
ATOM 794 C C . LYS A 1 104 ? 4.004 -2.873 13.461 1 90.94 104 LYS A C 1
ATOM 796 O O . LYS A 1 104 ? 5.203 -2.73 13.688 1 90.94 104 LYS A O 1
ATOM 801 N N . THR A 1 105 ? 3.531 -3.863 12.797 1 94.69 105 THR A N 1
ATOM 802 C CA . THR A 1 105 ? 4.391 -4.711 11.977 1 94.69 105 THR A CA 1
ATOM 803 C C . THR A 1 105 ? 3.875 -4.773 10.547 1 94.69 105 THR A C 1
ATOM 805 O O . THR A 1 105 ? 2.727 -4.418 10.273 1 94.69 105 THR A O 1
ATOM 808 N N . ALA A 1 106 ? 4.766 -5.184 9.672 1 96.56 106 ALA A N 1
ATOM 809 C CA . ALA A 1 106 ? 4.371 -5.363 8.273 1 96.56 106 ALA A CA 1
ATOM 810 C C . ALA A 1 106 ? 3.166 -6.293 8.156 1 96.56 106 ALA A C 1
ATOM 812 O O . ALA A 1 106 ? 3.082 -7.301 8.867 1 96.56 106 ALA A O 1
ATOM 813 N N . THR A 1 107 ? 2.252 -5.945 7.312 1 95.5 107 THR A N 1
ATOM 814 C CA . THR A 1 107 ? 1.077 -6.781 7.09 1 95.5 107 THR A CA 1
ATOM 815 C C . THR A 1 107 ? 1.407 -7.938 6.148 1 95.5 107 THR A C 1
ATOM 817 O O . THR A 1 107 ? 2.428 -7.91 5.457 1 95.5 107 THR A O 1
ATOM 820 N N . MET A 1 108 ? 0.532 -8.93 6.145 1 96.31 108 MET A N 1
ATOM 821 C CA . MET A 1 108 ? 0.681 -10.008 5.18 1 96.31 108 MET A CA 1
ATOM 822 C C . MET A 1 108 ? 0.612 -9.477 3.752 1 96.31 108 MET A C 1
ATOM 824 O O . MET A 1 108 ? 1.323 -9.961 2.869 1 96.31 108 MET A O 1
ATOM 828 N N . GLU A 1 109 ? -0.239 -8.5 3.506 1 95.56 109 GLU A N 1
ATOM 829 C CA . GLU A 1 109 ? -0.287 -7.867 2.195 1 95.56 109 GLU A CA 1
ATOM 830 C C . GLU A 1 109 ? 1.068 -7.273 1.818 1 95.56 109 GLU A C 1
ATOM 832 O O . GLU A 1 109 ? 1.517 -7.41 0.679 1 95.56 109 GLU A O 1
ATOM 837 N N . THR A 1 110 ? 1.67 -6.625 2.764 1 96.81 110 THR A N 1
ATOM 838 C CA . THR A 1 110 ? 2.992 -6.059 2.523 1 96.81 110 THR A CA 1
ATOM 839 C C . THR A 1 110 ? 3.986 -7.148 2.133 1 96.81 110 THR A C 1
ATOM 841 O O . THR A 1 110 ? 4.719 -7.004 1.152 1 96.81 110 THR A O 1
ATOM 844 N N . LEU A 1 111 ? 4.012 -8.242 2.898 1 98 111 LEU A N 1
ATOM 845 C CA . LEU A 1 111 ? 4.922 -9.336 2.594 1 98 111 LEU A CA 1
ATOM 846 C C . LEU A 1 111 ? 4.691 -9.859 1.18 1 98 111 LEU A C 1
ATOM 848 O O . LEU A 1 111 ? 5.637 -9.992 0.399 1 98 111 LEU A O 1
ATOM 852 N N . MET A 1 112 ? 3.479 -10.07 0.847 1 97.75 112 MET A N 1
ATOM 853 C CA . MET A 1 112 ? 3.145 -10.602 -0.472 1 97.75 112 MET A CA 1
ATOM 854 C C . MET A 1 112 ? 3.482 -9.594 -1.565 1 97.75 112 MET A C 1
ATOM 856 O O . MET A 1 112 ? 3.92 -9.977 -2.652 1 97.75 112 MET A O 1
ATOM 860 N N . ASN A 1 113 ? 3.275 -8.359 -1.293 1 97.06 113 ASN A N 1
ATOM 861 C CA . ASN A 1 113 ? 3.654 -7.301 -2.227 1 97.06 113 ASN A CA 1
ATOM 862 C C . ASN A 1 113 ? 5.16 -7.289 -2.477 1 97.06 113 ASN A C 1
ATOM 864 O O . ASN A 1 113 ? 5.602 -7.137 -3.617 1 97.06 113 ASN A O 1
ATOM 868 N N . LEU A 1 114 ? 5.879 -7.438 -1.441 1 97.62 114 LEU A N 1
ATOM 869 C CA . LEU A 1 114 ? 7.332 -7.441 -1.581 1 97.62 114 LEU A CA 1
ATOM 870 C C . LEU A 1 114 ? 7.801 -8.664 -2.367 1 97.62 114 LEU A C 1
ATOM 872 O O . LEU A 1 114 ? 8.727 -8.57 -3.17 1 97.62 114 LEU A O 1
ATOM 876 N N . LEU A 1 115 ? 7.16 -9.789 -2.107 1 97.94 115 LEU A N 1
ATOM 877 C CA . LEU A 1 115 ? 7.484 -10.977 -2.889 1 97.94 115 LEU A CA 1
ATOM 878 C C . LEU A 1 115 ? 7.211 -10.75 -4.371 1 97.94 115 LEU A C 1
ATOM 880 O O . LEU A 1 115 ? 8.047 -11.07 -5.219 1 97.94 115 LEU A O 1
ATOM 884 N N . GLN A 1 116 ? 6.074 -10.211 -4.629 1 95.62 116 GLN A N 1
ATOM 885 C CA . GLN A 1 116 ? 5.703 -9.922 -6.012 1 95.62 116 GLN A CA 1
ATOM 886 C C . GLN A 1 116 ? 6.66 -8.914 -6.641 1 95.62 116 GLN A C 1
ATOM 888 O O . GLN A 1 116 ? 7.086 -9.078 -7.785 1 95.62 116 GLN A O 1
ATOM 893 N N . GLU A 1 117 ? 6.965 -7.895 -5.918 1 95.25 117 GLU A N 1
ATOM 894 C CA . GLU A 1 117 ? 7.906 -6.887 -6.387 1 95.25 117 GLU A CA 1
ATOM 895 C C . GLU A 1 117 ? 9.25 -7.512 -6.75 1 95.25 117 GLU A C 1
ATOM 897 O O . GLU A 1 117 ? 9.812 -7.227 -7.812 1 95.25 117 GLU A O 1
ATOM 902 N N . THR A 1 118 ? 9.734 -8.32 -5.938 1 96.31 118 THR A N 1
ATOM 903 C CA . THR A 1 118 ? 11.023 -8.961 -6.164 1 96.31 118 THR A CA 1
ATOM 904 C C . THR A 1 118 ? 10.969 -9.875 -7.383 1 96.31 118 THR A C 1
ATOM 906 O O . THR A 1 118 ? 11.898 -9.906 -8.188 1 96.31 118 THR A O 1
ATOM 909 N N . ALA A 1 119 ? 9.891 -10.586 -7.527 1 95.19 119 ALA A N 1
ATOM 910 C CA . ALA A 1 119 ? 9.703 -11.461 -8.68 1 95.19 119 ALA A CA 1
ATOM 911 C C . ALA A 1 119 ? 9.703 -10.664 -9.984 1 95.19 119 ALA A C 1
ATOM 913 O O . ALA A 1 119 ? 10.344 -11.062 -10.961 1 95.19 119 ALA A O 1
ATOM 914 N N . LEU A 1 120 ? 8.992 -9.578 -10.008 1 92.56 120 LEU A N 1
ATOM 915 C CA . LEU A 1 120 ? 8.898 -8.742 -11.203 1 92.56 120 LEU A CA 1
ATOM 916 C C . LEU A 1 120 ? 10.258 -8.156 -11.562 1 92.56 120 LEU A C 1
ATOM 918 O O . LEU A 1 120 ? 10.641 -8.141 -12.734 1 92.56 120 LEU A O 1
ATOM 922 N N . ASN A 1 121 ? 10.938 -7.695 -10.562 1 93.12 121 ASN A N 1
ATOM 923 C CA . ASN A 1 121 ? 12.273 -7.152 -10.797 1 93.12 121 ASN A CA 1
ATOM 924 C C . ASN A 1 121 ? 13.242 -8.234 -11.266 1 93.12 121 ASN A C 1
ATOM 926 O O . ASN A 1 121 ? 14.117 -7.977 -12.094 1 93.12 121 ASN A O 1
ATOM 930 N N . HIS A 1 122 ? 13.109 -9.414 -10.758 1 94.06 122 HIS A N 1
ATOM 931 C CA . HIS A 1 122 ? 13.898 -10.555 -11.203 1 94.06 122 HIS A CA 1
ATOM 932 C C . HIS A 1 122 ? 13.758 -10.758 -12.711 1 94.06 122 HIS A C 1
ATOM 934 O O . HIS A 1 122 ? 14.766 -10.82 -13.422 1 94.06 122 HIS A O 1
ATOM 940 N N . VAL A 1 123 ? 12.555 -10.82 -13.164 1 91.06 123 VAL A N 1
ATOM 941 C CA . VAL A 1 123 ? 12.289 -11.047 -14.578 1 91.06 123 VAL A CA 1
ATOM 942 C C . VAL A 1 123 ? 12.805 -9.875 -15.398 1 91.06 123 VAL A C 1
ATOM 944 O O . VAL A 1 123 ? 13.477 -10.062 -16.422 1 91.06 123 VAL A O 1
ATOM 947 N N . THR A 1 124 ? 12.539 -8.703 -14.961 1 88.56 124 THR A N 1
ATOM 948 C CA . THR A 1 124 ? 12.922 -7.492 -15.68 1 88.56 124 THR A CA 1
ATOM 949 C C . THR A 1 124 ? 14.438 -7.41 -15.812 1 88.56 124 THR A C 1
ATOM 951 O O . THR A 1 124 ? 14.953 -6.965 -16.844 1 88.56 124 THR A O 1
ATOM 954 N N . CYS A 1 125 ? 15.148 -7.918 -14.844 1 88.88 125 CYS A N 1
ATOM 955 C CA . CYS A 1 125 ? 16.594 -7.781 -14.812 1 88.88 125 CYS A CA 1
ATOM 956 C C . CYS A 1 125 ? 17.281 -8.992 -15.453 1 88.88 125 CYS A C 1
ATOM 958 O O . CYS A 1 125 ? 18.484 -8.992 -15.664 1 88.88 125 CYS A O 1
ATOM 960 N N . SER A 1 126 ? 16.531 -10 -15.797 1 88.44 126 SER A N 1
ATOM 961 C CA . SER A 1 126 ? 17.094 -11.266 -16.25 1 88.44 126 SER A CA 1
ATOM 962 C C . SER A 1 126 ? 17.562 -11.18 -17.703 1 88.44 126 SER A C 1
ATOM 964 O O . SER A 1 126 ? 18.328 -12.031 -18.172 1 88.44 126 SER A O 1
ATOM 966 N N . GLY A 1 127 ? 17.078 -10.18 -18.453 1 86.06 127 GLY A N 1
ATOM 967 C CA . GLY A 1 127 ? 17.438 -10.047 -19.859 1 86.06 127 GLY A CA 1
ATOM 968 C C . GLY A 1 127 ? 16.484 -10.758 -20.797 1 86.06 127 GLY A C 1
ATOM 969 O O . GLY A 1 127 ? 16.594 -10.633 -22.016 1 86.06 127 GLY A O 1
ATOM 970 N N . ILE A 1 128 ? 15.602 -11.461 -20.188 1 87.31 128 ILE A N 1
ATOM 971 C CA . ILE A 1 128 ? 14.703 -12.219 -21.062 1 87.31 128 ILE A CA 1
ATOM 972 C C . ILE A 1 128 ? 13.297 -11.625 -20.984 1 87.31 128 ILE A C 1
ATOM 974 O O . ILE A 1 128 ? 12.344 -12.219 -21.5 1 87.31 128 ILE A O 1
ATOM 978 N N . ALA A 1 129 ? 13.18 -10.531 -20.359 1 86.25 129 ALA A N 1
ATOM 979 C CA . ALA A 1 129 ? 11.867 -9.906 -20.172 1 86.25 129 ALA A CA 1
ATOM 980 C C . ALA A 1 129 ? 11.273 -9.492 -21.516 1 86.25 129 ALA A C 1
ATOM 982 O O . ALA A 1 129 ? 11.977 -8.992 -22.391 1 86.25 129 ALA A O 1
ATOM 983 N N . GLY A 1 130 ? 10.031 -9.734 -21.562 1 84.75 130 GLY A N 1
ATOM 984 C CA . GLY A 1 130 ? 9.266 -9.227 -22.688 1 84.75 130 GLY A CA 1
ATOM 985 C C . GLY A 1 130 ? 8.531 -7.934 -22.391 1 84.75 130 GLY A C 1
ATOM 986 O O . GLY A 1 130 ? 8.984 -7.141 -21.547 1 84.75 130 GLY A O 1
ATOM 987 N N . ASN A 1 131 ? 7.488 -7.684 -23.094 1 75.25 131 ASN A N 1
ATOM 988 C CA . ASN A 1 131 ? 6.766 -6.422 -23 1 75.25 131 ASN A CA 1
ATOM 989 C C . ASN A 1 131 ? 5.715 -6.457 -21.891 1 75.25 131 ASN A C 1
ATOM 991 O O . ASN A 1 131 ? 5.309 -5.41 -21.375 1 75.25 131 ASN A O 1
ATOM 995 N N . ASP A 1 132 ? 5.352 -7.668 -21.594 1 75 132 ASP A N 1
ATOM 996 C CA . ASP A 1 132 ? 4.27 -7.805 -20.625 1 75 132 ASP A CA 1
ATOM 997 C C . ASP A 1 132 ? 4.816 -8.016 -19.219 1 75 132 ASP A C 1
ATOM 999 O O . ASP A 1 132 ? 5.934 -8.508 -19.047 1 75 132 ASP A O 1
ATOM 1003 N N . PHE A 1 133 ? 3.982 -7.676 -18.375 1 70.69 133 PHE A N 1
ATOM 1004 C CA . PHE A 1 133 ? 4.34 -7.754 -16.969 1 70.69 133 PHE A CA 1
ATOM 1005 C C . PHE A 1 133 ? 4.672 -9.188 -16.578 1 70.69 133 PHE A C 1
ATOM 1007 O O . PHE A 1 133 ? 3.793 -10.055 -16.562 1 70.69 133 PHE A O 1
ATOM 1014 N N . GLY A 1 134 ? 6 -9.453 -16.406 1 79.5 134 GLY A N 1
ATOM 1015 C CA . GLY A 1 134 ? 6.449 -10.742 -15.906 1 79.5 134 GLY A CA 1
ATOM 1016 C C . GLY A 1 134 ? 6.598 -11.789 -17 1 79.5 134 GLY A C 1
ATOM 1017 O O . GLY A 1 134 ? 6.902 -12.953 -16.719 1 79.5 134 GLY A O 1
ATOM 1018 N N . ALA A 1 135 ? 6.398 -11.398 -18.281 1 88.31 135 ALA A N 1
ATOM 1019 C CA . ALA A 1 135 ? 6.484 -12.344 -19.391 1 88.31 135 ALA A CA 1
ATOM 1020 C C . ALA A 1 135 ? 7.852 -12.273 -20.062 1 88.31 135 ALA A C 1
ATOM 1022 O O . ALA A 1 135 ? 8.477 -11.203 -20.109 1 88.31 135 ALA A O 1
ATOM 1023 N N . THR A 1 136 ? 8.25 -13.398 -20.609 1 92.75 136 THR A N 1
ATOM 1024 C CA . THR A 1 136 ? 9.477 -13.43 -21.391 1 92.75 136 THR A CA 1
ATOM 1025 C C . THR A 1 136 ? 9.211 -13.016 -22.844 1 92.75 136 THR A C 1
ATOM 1027 O O . THR A 1 136 ? 8.055 -12.836 -23.234 1 92.75 136 THR A O 1
ATOM 1030 N N . ARG A 1 137 ? 10.281 -12.891 -23.547 1 93.94 137 ARG A N 1
ATOM 1031 C CA . ARG A 1 137 ? 10.172 -12.492 -24.953 1 93.94 137 ARG A CA 1
ATOM 1032 C C . ARG A 1 137 ? 9.352 -13.5 -25.75 1 93.94 137 ARG A C 1
ATOM 1034 O O . ARG A 1 137 ? 8.422 -13.125 -26.469 1 93.94 137 ARG A O 1
ATOM 1041 N N . GLU A 1 138 ? 9.664 -14.766 -25.609 1 95.06 138 GLU A N 1
ATOM 1042 C CA . GLU A 1 138 ? 8.961 -15.82 -26.328 1 95.06 138 GLU A CA 1
ATOM 1043 C C . GLU A 1 138 ? 7.5 -15.906 -25.906 1 95.06 138 GLU A C 1
ATOM 1045 O O . GLU A 1 138 ? 6.629 -16.234 -26.703 1 95.06 138 GLU A O 1
ATOM 1050 N N . MET A 1 139 ? 7.25 -15.625 -24.703 1 94.69 139 MET A N 1
ATOM 1051 C CA . MET A 1 139 ? 5.867 -15.586 -24.234 1 94.69 139 MET A CA 1
ATOM 1052 C C . MET A 1 139 ? 5.102 -14.445 -24.891 1 94.69 139 MET A C 1
ATOM 1054 O O . MET A 1 139 ? 3.98 -14.641 -25.359 1 94.69 139 MET A O 1
ATOM 1058 N N . SER A 1 140 ? 5.707 -13.328 -24.891 1 93.69 140 SER A N 1
ATOM 1059 C CA . SER A 1 140 ? 5.066 -12.156 -25.484 1 93.69 140 SER A CA 1
ATOM 1060 C C . SER A 1 140 ? 4.742 -12.383 -26.953 1 93.69 140 SER A C 1
ATOM 1062 O O . SER A 1 140 ? 3.65 -12.039 -27.406 1 93.69 140 SER A O 1
ATOM 1064 N N . LEU A 1 141 ? 5.66 -12.953 -27.672 1 94.38 141 LEU A N 1
ATOM 1065 C CA . LEU A 1 141 ? 5.48 -13.242 -29.078 1 94.38 141 LEU A CA 1
ATOM 1066 C C . LEU A 1 141 ? 4.281 -14.164 -29.312 1 94.38 141 LEU A C 1
ATOM 1068 O O . LEU A 1 141 ? 3.604 -14.07 -30.328 1 94.38 141 LEU A O 1
ATOM 1072 N N . ARG A 1 142 ? 3.998 -14.953 -28.328 1 95 142 ARG A N 1
ATOM 1073 C CA . ARG A 1 142 ? 2.969 -15.977 -28.469 1 95 142 ARG A CA 1
ATOM 1074 C C . ARG A 1 142 ? 1.717 -15.602 -27.688 1 95 142 ARG A C 1
ATOM 1076 O O . ARG A 1 142 ? 0.828 -16.438 -27.484 1 95 142 ARG A O 1
ATOM 1083 N N . LYS A 1 143 ? 1.717 -14.391 -27.078 1 94.31 143 LYS A N 1
ATOM 1084 C CA . LYS A 1 143 ? 0.587 -13.836 -26.344 1 94.31 143 LYS A CA 1
ATOM 1085 C C . LYS A 1 143 ? 0.28 -14.672 -25.094 1 94.31 143 LYS A C 1
ATOM 1087 O O . LYS A 1 143 ? -0.883 -14.961 -24.812 1 94.31 143 LYS A O 1
ATOM 1092 N N . LEU A 1 144 ? 1.395 -15.125 -24.547 1 94.44 144 LEU A N 1
ATOM 1093 C CA . LEU A 1 144 ? 1.263 -15.93 -23.344 1 94.44 144 LEU A CA 1
ATOM 1094 C C . LEU A 1 144 ? 1.572 -15.102 -22.094 1 94.44 144 LEU A C 1
ATOM 1096 O O . LEU A 1 144 ? 2.367 -14.164 -22.156 1 94.44 144 LEU A O 1
ATOM 1100 N N . ILE A 1 145 ? 0.907 -15.461 -20.953 1 91.81 145 ILE A N 1
ATOM 1101 C CA . ILE A 1 145 ? 1.173 -14.828 -19.672 1 91.81 145 ILE A CA 1
ATOM 1102 C C . ILE A 1 145 ? 1.26 -15.891 -18.578 1 91.81 145 ILE A C 1
ATOM 1104 O O . ILE A 1 145 ? 0.735 -17 -18.734 1 91.81 145 ILE A O 1
ATOM 1108 N N . TRP A 1 146 ? 1.945 -15.586 -17.531 1 92.75 146 TRP A N 1
ATOM 1109 C CA . TRP A 1 146 ? 1.971 -16.422 -16.344 1 92.75 146 TRP A CA 1
ATOM 1110 C C . TRP A 1 146 ? 0.734 -16.172 -15.477 1 92.75 146 TRP A C 1
ATOM 1112 O O . TRP A 1 146 ? 0.302 -15.031 -15.312 1 92.75 146 TRP A O 1
ATOM 1122 N N . VAL A 1 147 ? 0.217 -17.219 -15 1 92.75 147 VAL A N 1
ATOM 1123 C CA . VAL A 1 147 ? -0.874 -17.141 -14.031 1 92.75 147 VAL A CA 1
ATOM 1124 C C . VAL A 1 147 ? -0.502 -17.906 -12.766 1 92.75 147 VAL A C 1
ATOM 1126 O O . VAL A 1 147 ? -0.133 -19.078 -12.82 1 92.75 147 VAL A O 1
ATOM 1129 N N . VAL A 1 148 ? -0.587 -17.219 -11.672 1 95 148 VAL A N 1
ATOM 1130 C CA . VAL A 1 148 ? -0.3 -17.891 -10.406 1 95 148 VAL A CA 1
ATOM 1131 C C . VAL A 1 148 ? -1.489 -18.75 -9.992 1 95 148 VAL A C 1
ATOM 1133 O O . VAL A 1 148 ? -2.639 -18.312 -10.062 1 95 148 VAL A O 1
ATOM 1136 N N . THR A 1 149 ? -1.229 -19.984 -9.562 1 95.06 149 THR A N 1
ATOM 1137 C CA . THR A 1 149 ? -2.307 -20.891 -9.172 1 95.06 149 THR A CA 1
ATOM 1138 C C . THR A 1 149 ? -2.291 -21.125 -7.668 1 95.06 149 THR A C 1
ATOM 1140 O O . THR A 1 149 ? -3.332 -21.391 -7.062 1 95.06 149 THR A O 1
ATOM 1143 N N . ARG A 1 150 ? -1.125 -21.094 -7.156 1 96.62 150 ARG A N 1
ATOM 1144 C CA . ARG A 1 150 ? -1.011 -21.391 -5.73 1 96.62 150 ARG A CA 1
ATOM 1145 C C . ARG A 1 150 ? 0.159 -20.625 -5.109 1 96.62 150 ARG A C 1
ATOM 1147 O O . ARG A 1 150 ? 1.224 -20.516 -5.723 1 96.62 150 ARG A O 1
ATOM 1154 N N . VAL A 1 151 ? -0.015 -20.141 -3.906 1 97.56 151 VAL A N 1
ATOM 1155 C CA . VAL A 1 151 ? 1.038 -19.516 -3.117 1 97.56 151 VAL A CA 1
ATOM 1156 C C . VAL A 1 151 ? 0.988 -20.031 -1.681 1 97.56 151 VAL A C 1
ATOM 1158 O O . VAL A 1 151 ? -0.093 -20.188 -1.106 1 97.56 151 VAL A O 1
ATOM 1161 N N . HIS A 1 152 ? 2.107 -20.328 -1.143 1 97.94 152 HIS A N 1
ATOM 1162 C CA . HIS A 1 152 ? 2.246 -20.703 0.261 1 97.94 152 HIS A CA 1
ATOM 1163 C C . HIS A 1 152 ? 3.332 -19.875 0.945 1 97.94 152 HIS A C 1
ATOM 1165 O O . HIS A 1 152 ? 4.445 -19.766 0.429 1 97.94 152 HIS A O 1
ATOM 1171 N N . VAL A 1 153 ? 2.969 -19.328 2.1 1 98.06 153 VAL A N 1
ATOM 1172 C CA . VAL A 1 153 ? 3.916 -18.484 2.822 1 98.06 153 VAL A CA 1
ATOM 1173 C C . VAL A 1 153 ? 3.936 -18.875 4.297 1 98.06 153 VAL A C 1
ATOM 1175 O O . VAL A 1 153 ? 2.887 -19.141 4.887 1 98.06 153 VAL A O 1
ATOM 1178 N N . GLN A 1 154 ? 5.098 -18.938 4.867 1 97.88 154 GLN A N 1
ATOM 1179 C CA . GLN A 1 154 ? 5.34 -19.156 6.289 1 97.88 154 GLN A CA 1
ATOM 1180 C C . GLN A 1 154 ? 6.117 -17.984 6.895 1 97.88 154 GLN A C 1
ATOM 1182 O O . GLN A 1 154 ? 7.188 -17.625 6.398 1 97.88 154 GLN A O 1
ATOM 1187 N N . VAL A 1 155 ? 5.547 -17.484 7.949 1 97.81 155 VAL A N 1
ATOM 1188 C CA . VAL A 1 155 ? 6.156 -16.297 8.562 1 97.81 155 VAL A CA 1
ATOM 1189 C C . VAL A 1 155 ? 6.621 -16.641 9.977 1 97.81 155 VAL A C 1
ATOM 1191 O O . VAL A 1 155 ? 5.809 -17.031 10.828 1 97.81 155 VAL A O 1
ATOM 1194 N N . GLN A 1 156 ? 7.875 -16.453 10.234 1 96.56 156 GLN A N 1
ATOM 1195 C CA . GLN A 1 156 ? 8.438 -16.672 11.562 1 96.56 156 GLN A CA 1
ATOM 1196 C C . GLN A 1 156 ? 8.414 -15.398 12.391 1 96.56 156 GLN A C 1
ATOM 1198 O O . GLN A 1 156 ? 8.211 -15.445 13.602 1 96.56 156 GLN A O 1
ATOM 1203 N N . ARG A 1 157 ? 8.609 -14.297 11.711 1 96.75 157 ARG A N 1
ATOM 1204 C CA . ARG A 1 157 ? 8.633 -13.008 12.391 1 96.75 1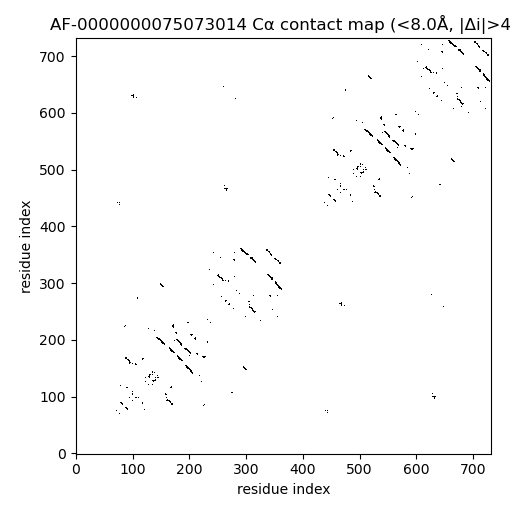57 ARG A CA 1
ATOM 1205 C C . ARG A 1 157 ? 8.273 -11.875 11.438 1 96.75 157 ARG A C 1
ATOM 1207 O O . ARG A 1 157 ? 8.781 -11.812 10.32 1 96.75 157 ARG A O 1
ATOM 1214 N N . TYR A 1 158 ? 7.43 -11.008 11.906 1 97.06 158 TYR A N 1
ATOM 1215 C CA . TYR A 1 158 ? 7.07 -9.82 11.133 1 97.06 158 TYR A CA 1
ATOM 1216 C C . TYR A 1 158 ? 8.031 -8.672 11.414 1 97.06 158 TYR A C 1
ATOM 1218 O O . TYR A 1 158 ? 8.438 -8.461 12.562 1 97.06 158 TYR A O 1
ATOM 1226 N N . SER A 1 159 ? 8.367 -7.941 10.398 1 96.81 159 SER A N 1
ATOM 1227 C CA . SER A 1 159 ? 9.234 -6.777 10.539 1 96.81 159 SER A CA 1
ATOM 1228 C C . SER A 1 159 ? 8.445 -5.531 10.914 1 96.81 159 SER A C 1
ATOM 1230 O O . SER A 1 159 ? 7.246 -5.445 10.633 1 96.81 159 SER A O 1
ATOM 1232 N N . CYS A 1 160 ? 9.148 -4.598 11.477 1 94.81 160 CYS A N 1
ATOM 1233 C CA . CYS A 1 160 ? 8.547 -3.326 11.883 1 94.81 160 CYS A CA 1
ATOM 1234 C C . CYS A 1 160 ? 8.953 -2.209 10.93 1 94.81 160 CYS A C 1
ATOM 1236 O O . CYS A 1 160 ? 9.805 -2.406 10.062 1 94.81 160 CYS A O 1
ATOM 1238 N N . TRP A 1 161 ? 8.328 -1.087 11.086 1 93 161 TRP A N 1
ATOM 1239 C CA . TRP A 1 161 ? 8.695 0.105 10.328 1 93 161 TRP A CA 1
ATOM 1240 C C . TRP A 1 161 ? 10.172 0.426 10.492 1 93 161 TRP A C 1
ATOM 1242 O O . TRP A 1 161 ? 10.695 0.423 11.609 1 93 161 TRP A O 1
ATOM 1252 N N . GLY A 1 162 ? 10.797 0.593 9.344 1 91.25 162 GLY A N 1
ATOM 1253 C CA . GLY A 1 162 ? 12.203 0.961 9.391 1 91.25 162 GLY A CA 1
ATOM 1254 C C . GLY A 1 162 ? 13.133 -0.234 9.312 1 91.25 162 GLY A C 1
ATOM 1255 O O . GLY A 1 162 ? 14.328 -0.083 9.047 1 91.25 162 GLY A O 1
ATOM 1256 N N . ASP A 1 163 ? 12.617 -1.419 9.602 1 93.5 163 ASP A N 1
ATOM 1257 C CA . ASP A 1 163 ? 13.445 -2.611 9.453 1 93.5 163 ASP A CA 1
ATOM 1258 C C . ASP A 1 163 ? 13.875 -2.805 8 1 93.5 163 ASP A C 1
ATOM 1260 O O . ASP A 1 163 ? 13.133 -2.473 7.078 1 93.5 163 ASP A O 1
ATOM 1264 N N . VAL A 1 164 ? 15.031 -3.316 7.871 1 92.81 164 VAL A N 1
ATOM 1265 C CA . VAL A 1 164 ? 15.547 -3.643 6.547 1 92.81 164 VAL A CA 1
ATOM 1266 C C . VAL A 1 164 ? 15.531 -5.156 6.344 1 92.81 164 VAL A C 1
ATOM 1268 O O . VAL A 1 164 ? 15.984 -5.91 7.211 1 92.81 164 VAL A O 1
ATOM 1271 N N . VAL A 1 165 ? 14.977 -5.539 5.207 1 95.19 165 VAL A N 1
ATOM 1272 C CA . VAL A 1 165 ? 14.898 -6.965 4.914 1 95.19 165 VAL A CA 1
ATOM 1273 C C . VAL A 1 165 ? 15.555 -7.25 3.564 1 95.19 165 VAL A C 1
ATOM 1275 O O . VAL A 1 165 ? 15.617 -6.375 2.697 1 95.19 165 VAL A O 1
ATOM 1278 N N . GLU A 1 166 ? 16.062 -8.445 3.459 1 95.31 166 GLU A N 1
ATOM 1279 C CA . GLU A 1 166 ? 16.594 -8.961 2.201 1 95.31 166 GLU A CA 1
ATOM 1280 C C . GLU A 1 166 ? 15.75 -10.109 1.672 1 95.31 166 GLU A C 1
ATOM 1282 O O . GLU A 1 166 ? 15.461 -11.062 2.4 1 95.31 166 GLU A O 1
ATOM 1287 N N . ILE A 1 167 ? 15.398 -10.016 0.431 1 97.81 167 ILE A N 1
ATOM 1288 C CA . ILE A 1 167 ? 14.555 -11.039 -0.179 1 97.81 167 ILE A CA 1
ATOM 1289 C C . ILE A 1 167 ? 15.305 -11.711 -1.328 1 97.81 167 ILE A C 1
ATOM 1291 O O . ILE A 1 167 ? 15.766 -11.039 -2.25 1 97.81 167 ILE A O 1
ATOM 1295 N N . ASP A 1 168 ? 15.398 -13.008 -1.294 1 98.06 168 ASP A N 1
ATOM 1296 C CA . ASP A 1 168 ? 15.922 -13.82 -2.381 1 98.06 168 ASP A CA 1
ATOM 1297 C C . ASP A 1 168 ? 14.805 -14.602 -3.076 1 98.06 168 ASP A C 1
ATOM 1299 O O . ASP A 1 168 ? 13.891 -15.109 -2.42 1 98.06 168 ASP A O 1
ATOM 1303 N N . THR A 1 169 ? 14.898 -14.664 -4.379 1 98.31 169 THR A N 1
ATOM 1304 C CA . THR A 1 169 ? 13.938 -15.477 -5.117 1 98.31 169 THR A CA 1
ATOM 1305 C C . THR A 1 169 ? 14.625 -16.234 -6.25 1 98.31 169 THR A C 1
ATOM 1307 O O . THR A 1 169 ? 15.633 -15.773 -6.785 1 98.31 169 THR A O 1
ATOM 1310 N N . TRP A 1 170 ? 14.117 -17.375 -6.559 1 98.31 170 TRP A N 1
ATOM 1311 C CA . TRP A 1 170 ? 14.578 -18.203 -7.668 1 98.31 170 TRP A CA 1
ATOM 1312 C C . TRP A 1 170 ? 13.438 -19.047 -8.227 1 98.31 170 TRP A C 1
ATOM 1314 O O . TRP A 1 170 ? 12.344 -19.078 -7.652 1 98.31 170 TRP A O 1
ATOM 1324 N N . VAL A 1 171 ? 13.734 -19.656 -9.398 1 97.31 171 VAL A N 1
ATOM 1325 C CA . VAL A 1 171 ? 12.664 -20.406 -10.055 1 97.31 171 VAL A CA 1
ATOM 1326 C C . VAL A 1 171 ? 13.156 -21.812 -10.406 1 97.31 171 VAL A C 1
ATOM 1328 O O . VAL A 1 171 ? 14.359 -22.047 -10.461 1 97.31 171 VAL A O 1
ATOM 1331 N N . ASP A 1 172 ? 12.227 -22.609 -10.523 1 97.5 172 ASP A N 1
ATOM 1332 C CA . ASP A 1 172 ? 12.422 -23.969 -11.031 1 97.5 172 ASP A CA 1
ATOM 1333 C C . ASP A 1 172 ? 11.172 -24.469 -11.75 1 97.5 172 ASP A C 1
ATOM 1335 O O . ASP A 1 172 ? 10.109 -23.859 -11.664 1 97.5 172 ASP A O 1
ATOM 1339 N N . ALA A 1 173 ? 11.367 -25.562 -12.453 1 95.88 173 ALA A N 1
ATOM 1340 C CA . ALA A 1 173 ? 10.219 -26.188 -13.102 1 95.88 173 ALA A CA 1
ATOM 1341 C C . ALA A 1 173 ? 9.25 -26.75 -12.07 1 95.88 173 ALA A C 1
ATOM 1343 O O . ALA A 1 173 ? 9.672 -27.25 -11.023 1 95.88 173 ALA A O 1
ATOM 1344 N N . ALA A 1 174 ? 8 -26.625 -12.375 1 94.25 174 ALA A N 1
ATOM 1345 C CA . ALA A 1 174 ? 6.941 -27.312 -11.641 1 94.25 174 ALA A CA 1
ATOM 1346 C C . ALA A 1 174 ? 6.195 -28.297 -12.539 1 94.25 174 ALA A C 1
ATOM 1348 O O . ALA A 1 174 ? 5.25 -27.922 -13.234 1 94.25 174 ALA A O 1
ATOM 1349 N N . GLY A 1 175 ? 6.59 -29.562 -12.469 1 90.81 175 GLY A N 1
ATOM 1350 C CA . GLY A 1 175 ? 6.055 -30.516 -13.422 1 90.81 175 GLY A CA 1
ATOM 1351 C C . GLY A 1 175 ? 6.414 -30.188 -14.859 1 90.81 175 GLY A C 1
ATOM 1352 O O . GLY A 1 175 ? 7.457 -29.594 -15.125 1 90.81 175 GLY A O 1
ATOM 1353 N N . LYS A 1 176 ? 5.527 -30.641 -15.773 1 88.69 176 LYS A N 1
ATOM 1354 C CA . LYS A 1 176 ? 5.805 -30.5 -17.203 1 88.69 176 LYS A CA 1
ATOM 1355 C C . LYS A 1 176 ? 5.336 -29.141 -17.719 1 88.69 176 LYS A C 1
ATOM 1357 O O . LYS A 1 176 ? 5.902 -28.609 -18.672 1 88.69 176 LYS A O 1
ATOM 1362 N N . ASN A 1 177 ? 4.371 -28.562 -17.031 1 92.12 177 ASN A N 1
ATOM 1363 C CA . ASN A 1 177 ? 3.742 -27.406 -17.656 1 92.12 177 ASN A CA 1
ATOM 1364 C C . ASN A 1 177 ? 3.67 -26.219 -16.688 1 92.12 177 ASN A C 1
ATOM 1366 O O . ASN A 1 177 ? 2.859 -25.312 -16.875 1 92.12 177 ASN A O 1
ATOM 1370 N N . GLY A 1 178 ? 4.52 -26.281 -15.703 1 94.38 178 GLY A N 1
ATOM 1371 C CA . GLY A 1 178 ? 4.461 -25.172 -14.758 1 94.38 178 GLY A CA 1
ATOM 1372 C C . GLY A 1 178 ? 5.832 -24.703 -14.312 1 94.38 178 GLY A C 1
ATOM 1373 O O . GLY A 1 178 ? 6.852 -25.25 -14.727 1 94.38 178 GLY A O 1
ATOM 1374 N N . MET A 1 179 ? 5.844 -23.625 -13.57 1 96.06 179 MET A N 1
ATOM 1375 C CA . MET A 1 179 ? 7.035 -23.047 -12.945 1 96.06 179 MET A CA 1
ATOM 1376 C C . MET A 1 179 ? 6.801 -22.781 -11.461 1 96.06 179 MET A C 1
ATOM 1378 O O . MET A 1 179 ? 5.719 -22.344 -11.07 1 96.06 179 MET A O 1
ATOM 1382 N N . ARG A 1 180 ? 7.797 -23.156 -10.742 1 97.31 180 ARG A N 1
ATOM 1383 C CA . ARG A 1 180 ? 7.789 -22.844 -9.312 1 97.31 180 ARG A CA 1
ATOM 1384 C C . ARG A 1 180 ? 8.695 -21.641 -9.008 1 97.31 180 ARG A C 1
ATOM 1386 O O . ARG A 1 180 ? 9.797 -21.547 -9.547 1 97.31 180 ARG A O 1
ATOM 1393 N N . ARG A 1 181 ? 8.211 -20.75 -8.195 1 98.12 181 ARG A N 1
ATOM 1394 C CA . ARG A 1 181 ? 9.047 -19.672 -7.672 1 98.12 181 ARG A CA 1
ATOM 1395 C C . ARG A 1 181 ? 9.117 -19.734 -6.148 1 98.12 181 ARG A C 1
ATOM 1397 O O . ARG A 1 181 ? 8.094 -19.859 -5.48 1 98.12 181 ARG A O 1
ATOM 1404 N N . ASP A 1 182 ? 10.312 -19.547 -5.625 1 98.69 182 ASP A N 1
ATOM 1405 C CA . ASP A 1 182 ? 10.57 -19.609 -4.188 1 98.69 182 ASP A CA 1
ATOM 1406 C C . ASP A 1 182 ? 11.195 -18.312 -3.691 1 98.69 182 ASP A C 1
ATOM 1408 O O . ASP A 1 182 ? 11.844 -17.594 -4.457 1 98.69 182 ASP A O 1
ATOM 1412 N N . TRP A 1 183 ? 10.891 -18.031 -2.41 1 98.75 183 TRP A N 1
ATOM 1413 C CA . TRP A 1 183 ? 11.477 -16.859 -1.779 1 98.75 183 TRP A CA 1
ATOM 1414 C C . TRP A 1 183 ? 11.977 -17.188 -0.375 1 98.75 183 TRP A C 1
ATOM 1416 O O . TRP A 1 183 ? 11.398 -18.031 0.315 1 98.75 183 TRP A O 1
ATOM 1426 N N . ILE A 1 184 ? 12.969 -16.469 0.022 1 98.69 184 ILE A N 1
ATOM 1427 C CA . ILE A 1 184 ? 13.383 -16.344 1.414 1 98.69 184 ILE A CA 1
ATOM 1428 C C . ILE A 1 184 ? 13.523 -14.867 1.783 1 98.69 184 ILE A C 1
ATOM 1430 O O . ILE A 1 184 ? 14.109 -14.086 1.029 1 98.69 184 ILE A O 1
ATOM 1434 N N . ILE A 1 185 ? 12.914 -14.492 2.881 1 98.56 185 ILE A N 1
ATOM 1435 C CA . ILE A 1 185 ? 13.133 -13.164 3.439 1 98.56 185 ILE A CA 1
ATOM 1436 C C . ILE A 1 185 ? 14 -13.266 4.691 1 98.56 185 ILE A C 1
ATOM 1438 O O . ILE A 1 185 ? 13.695 -14.047 5.602 1 98.56 185 ILE A O 1
ATOM 1442 N N . ARG A 1 186 ? 15.039 -12.453 4.766 1 98 186 ARG A N 1
ATOM 1443 C CA . ARG A 1 186 ? 15.922 -12.391 5.93 1 98 186 ARG A CA 1
ATOM 1444 C C . ARG A 1 186 ? 15.922 -10.984 6.531 1 98 186 ARG A C 1
ATOM 1446 O O . ARG A 1 186 ? 15.812 -9.992 5.809 1 98 186 ARG A O 1
ATOM 1453 N N . ASP A 1 187 ? 16.016 -10.984 7.848 1 96.06 187 ASP A N 1
ATOM 1454 C CA . ASP A 1 187 ? 16.406 -9.727 8.469 1 96.06 187 ASP A CA 1
ATOM 1455 C C . ASP A 1 187 ? 17.797 -9.305 8.016 1 96.06 187 ASP A C 1
ATOM 1457 O O . ASP A 1 187 ? 18.75 -10.086 8.094 1 96.06 187 ASP A O 1
ATOM 1461 N N . TYR A 1 188 ? 17.891 -8.141 7.594 1 92.75 188 TYR A N 1
ATOM 1462 C CA . TYR A 1 188 ? 19.141 -7.703 6.973 1 92.75 188 TYR A CA 1
ATOM 1463 C C . TYR A 1 188 ? 20.281 -7.711 7.98 1 92.75 188 TYR A C 1
ATOM 1465 O O . TYR A 1 188 ? 21.406 -8.07 7.645 1 92.75 188 TYR A O 1
ATOM 1473 N N . HIS A 1 189 ? 20.016 -7.344 9.172 1 91.25 189 HIS A N 1
ATOM 1474 C CA . HIS A 1 189 ? 21.062 -7.18 10.172 1 91.25 189 HIS A CA 1
ATOM 1475 C C . HIS A 1 189 ? 21.422 -8.516 10.828 1 91.25 189 HIS A C 1
ATOM 1477 O O . HIS A 1 189 ? 22.594 -8.891 10.898 1 91.25 189 HIS A O 1
ATOM 1483 N N . THR A 1 190 ? 20.438 -9.281 11.219 1 94.25 190 THR A N 1
ATOM 1484 C CA . THR A 1 190 ? 20.688 -10.516 11.945 1 94.25 190 THR A CA 1
ATOM 1485 C C . THR A 1 190 ? 20.875 -11.68 10.984 1 94.25 190 THR A C 1
ATOM 1487 O O . THR A 1 190 ? 21.375 -12.742 11.367 1 94.25 190 THR A O 1
ATOM 1490 N N . ARG A 1 191 ? 20.406 -11.602 9.789 1 95.56 191 ARG A N 1
ATOM 1491 C CA . ARG A 1 191 ? 20.469 -12.617 8.75 1 95.56 191 ARG A CA 1
ATOM 1492 C C . ARG A 1 191 ? 19.531 -13.781 9.055 1 95.56 191 ARG A C 1
ATOM 1494 O O . ARG A 1 191 ? 19.516 -14.781 8.328 1 95.56 191 ARG A O 1
ATOM 1501 N N . GLU A 1 192 ? 18.781 -13.562 10.039 1 97.44 192 GLU A N 1
ATOM 1502 C CA . GLU A 1 192 ? 17.781 -14.578 10.383 1 97.44 192 GLU A CA 1
ATOM 1503 C C . GLU A 1 192 ? 16.703 -14.672 9.305 1 97.44 192 GLU A C 1
ATOM 1505 O O . GLU A 1 192 ? 16.234 -13.656 8.805 1 97.44 192 GLU A O 1
ATOM 1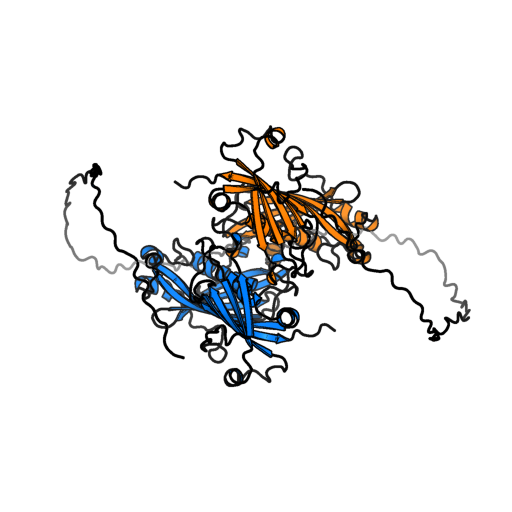510 N N . ILE A 1 193 ? 16.406 -15.945 8.93 1 98.12 193 ILE A N 1
ATOM 1511 C CA . ILE A 1 193 ? 15.281 -16.141 8.031 1 98.12 193 ILE A CA 1
ATOM 1512 C C . ILE A 1 193 ? 13.977 -15.844 8.758 1 98.12 193 ILE A C 1
ATOM 1514 O O . ILE A 1 193 ? 13.68 -16.453 9.789 1 98.12 193 ILE A O 1
ATOM 1518 N N . ILE A 1 194 ? 13.148 -14.969 8.148 1 98.31 194 ILE A N 1
ATOM 1519 C CA . ILE A 1 194 ? 11.953 -14.586 8.891 1 98.31 194 ILE A CA 1
ATOM 1520 C C . ILE A 1 194 ? 10.711 -15 8.102 1 98.31 194 ILE A C 1
ATOM 1522 O O . ILE A 1 194 ? 9.602 -15.039 8.648 1 98.31 194 ILE A O 1
ATOM 1526 N N . THR A 1 195 ? 10.867 -15.266 6.82 1 98.56 195 THR A N 1
ATOM 1527 C CA . THR A 1 195 ? 9.742 -15.703 6 1 98.56 195 THR A CA 1
ATOM 1528 C C . THR A 1 195 ? 10.227 -16.641 4.891 1 98.56 195 THR A C 1
ATOM 1530 O O . THR A 1 195 ? 11.281 -16.422 4.301 1 98.56 195 THR A O 1
ATOM 1533 N N . ARG A 1 196 ? 9.523 -17.672 4.609 1 98.62 196 ARG A N 1
ATOM 1534 C CA . ARG A 1 196 ? 9.664 -18.547 3.451 1 98.62 196 ARG A CA 1
ATOM 1535 C C . ARG A 1 196 ? 8.391 -18.578 2.621 1 98.62 196 ARG A C 1
ATOM 1537 O O . ARG A 1 196 ? 7.285 -18.547 3.168 1 98.62 196 ARG A O 1
ATOM 1544 N N . ALA A 1 197 ? 8.555 -18.672 1.33 1 98.62 197 ALA A N 1
ATOM 1545 C CA . ALA A 1 197 ? 7.367 -18.719 0.48 1 98.62 197 ALA A CA 1
ATOM 1546 C C . ALA A 1 197 ? 7.645 -19.516 -0.794 1 98.62 197 ALA A C 1
ATOM 1548 O O . ALA A 1 197 ? 8.789 -19.625 -1.23 1 98.62 197 ALA A O 1
ATOM 1549 N N . THR A 1 198 ? 6.617 -20.062 -1.349 1 98.19 198 THR A N 1
ATOM 1550 C CA . THR A 1 198 ? 6.656 -20.766 -2.627 1 98.19 198 THR A CA 1
ATOM 1551 C C . THR A 1 198 ? 5.367 -20.547 -3.408 1 98.19 198 THR A C 1
ATOM 1553 O O . THR A 1 198 ? 4.336 -20.203 -2.826 1 98.19 198 THR A O 1
ATOM 1556 N N . SER A 1 199 ? 5.457 -20.641 -4.703 1 97.5 199 SER A N 1
ATOM 1557 C CA . SER A 1 199 ? 4.289 -20.453 -5.559 1 97.5 199 SER A CA 1
ATOM 1558 C C . SER A 1 199 ? 4.379 -21.312 -6.812 1 97.5 199 SER A C 1
ATOM 1560 O O . SER A 1 199 ? 5.461 -21.766 -7.184 1 97.5 199 SER A O 1
ATOM 1562 N N . THR A 1 200 ? 3.281 -21.547 -7.371 1 96.69 200 THR A N 1
ATOM 1563 C CA . THR A 1 200 ? 3.186 -22.312 -8.609 1 96.69 200 THR A CA 1
ATOM 1564 C C . THR A 1 200 ? 2.492 -21.5 -9.695 1 96.69 200 THR A C 1
ATOM 1566 O O . THR A 1 200 ? 1.458 -20.875 -9.445 1 96.69 200 THR A O 1
ATOM 1569 N N . TRP A 1 201 ? 3.057 -21.531 -10.891 1 96.25 201 TRP A N 1
ATOM 1570 C CA . TRP A 1 201 ? 2.592 -20.734 -12.016 1 96.25 201 TRP A CA 1
ATOM 1571 C C . TRP A 1 201 ? 2.346 -21.625 -13.242 1 96.25 201 TRP A C 1
ATOM 1573 O O . TRP A 1 201 ? 3.078 -22.578 -13.477 1 96.25 201 TRP A O 1
ATOM 1583 N N . VAL A 1 202 ? 1.357 -21.234 -13.992 1 95.88 202 VAL A N 1
ATOM 1584 C CA . VAL A 1 202 ? 1.067 -21.891 -15.266 1 95.88 202 VAL A CA 1
ATOM 1585 C C . VAL A 1 202 ? 0.924 -20.844 -16.359 1 95.8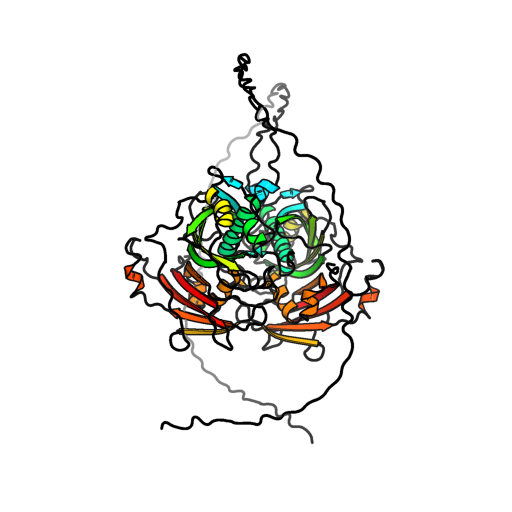8 202 VAL A C 1
ATOM 1587 O O . VAL A 1 202 ? 0.908 -19.641 -16.094 1 95.88 202 VAL A O 1
ATOM 1590 N N . ILE A 1 203 ? 0.894 -21.297 -17.578 1 94.88 203 ILE A N 1
ATOM 1591 C CA . ILE A 1 203 ? 0.831 -20.391 -18.719 1 94.88 203 ILE A CA 1
ATOM 1592 C C . ILE A 1 203 ? -0.584 -20.375 -19.297 1 94.88 203 ILE A C 1
ATOM 1594 O O . ILE A 1 203 ? -1.233 -21.422 -19.375 1 94.88 203 ILE A O 1
ATOM 1598 N N . MET A 1 204 ? -0.972 -19.156 -19.656 1 94 204 MET A N 1
ATOM 1599 C CA . MET A 1 204 ? -2.271 -18.953 -20.281 1 94 204 MET A CA 1
ATOM 1600 C C . MET A 1 204 ? -2.158 -18.016 -21.469 1 94 204 MET A C 1
ATOM 1602 O O . MET A 1 204 ? -1.323 -17.109 -21.484 1 94 204 MET A O 1
ATOM 1606 N N . ASN A 1 205 ? -2.984 -18.312 -22.469 1 94.19 205 ASN A N 1
ATOM 1607 C CA . ASN A 1 205 ? -3.086 -17.344 -23.562 1 94.19 205 ASN A CA 1
ATOM 1608 C C . ASN A 1 205 ? -3.871 -16.109 -23.141 1 94.19 205 ASN A C 1
ATOM 1610 O O . ASN A 1 205 ? -5 -16.203 -22.672 1 94.19 205 ASN A O 1
ATOM 1614 N N . ARG A 1 206 ? -3.354 -14.984 -23.359 1 89.25 206 ARG A N 1
ATOM 1615 C CA . ARG A 1 206 ? -3.949 -13.75 -22.859 1 89.25 206 ARG A CA 1
ATOM 1616 C C . ARG A 1 206 ? -5.215 -13.391 -23.625 1 89.25 206 ARG A C 1
ATOM 1618 O O . ARG A 1 206 ? -6.105 -12.727 -23.094 1 89.25 206 ARG A O 1
ATOM 1625 N N . GLU A 1 207 ? -5.363 -13.812 -24.828 1 90.62 207 GLU A N 1
ATOM 1626 C CA . GLU A 1 207 ? -6.504 -13.477 -25.672 1 90.62 207 GLU A CA 1
ATOM 1627 C C . GLU A 1 207 ? -7.633 -14.492 -25.5 1 90.62 207 GLU A C 1
ATOM 1629 O O . GLU A 1 207 ? -8.789 -14.117 -25.312 1 90.62 207 GLU A O 1
ATOM 1634 N N . THR A 1 208 ? -7.301 -15.75 -25.516 1 91.94 208 THR A N 1
ATOM 1635 C CA . THR A 1 208 ? -8.32 -16.797 -25.453 1 91.94 208 THR A CA 1
ATOM 1636 C C . THR A 1 208 ? -8.656 -17.141 -24 1 91.94 208 THR A C 1
ATOM 1638 O O . THR A 1 208 ? -9.68 -17.766 -23.734 1 91.94 208 THR A O 1
ATOM 1641 N N . ARG A 1 209 ? -7.723 -16.844 -23.125 1 89.06 209 ARG A N 1
ATOM 1642 C CA . ARG A 1 209 ? -7.84 -17.094 -21.703 1 89.06 209 ARG A CA 1
ATOM 1643 C C . ARG A 1 209 ? -7.859 -18.594 -21.406 1 89.06 209 ARG A C 1
ATOM 1645 O O . ARG A 1 209 ? -8.516 -19.047 -20.469 1 89.06 209 ARG A O 1
ATOM 1652 N N . ARG A 1 210 ? -7.215 -19.312 -22.281 1 92.75 210 ARG A N 1
ATOM 1653 C CA . ARG A 1 210 ? -7.09 -20.75 -22.109 1 92.75 210 ARG A CA 1
ATOM 1654 C C . ARG A 1 210 ? -5.684 -21.125 -21.641 1 92.75 210 ARG A C 1
ATOM 1656 O O . ARG A 1 210 ? -4.699 -20.531 -22.078 1 92.75 210 ARG A O 1
ATOM 1663 N N . LEU A 1 211 ? -5.684 -22.141 -20.891 1 92.88 211 LEU A N 1
ATOM 1664 C CA . LEU A 1 211 ? -4.402 -22.672 -20.438 1 92.88 211 LEU A CA 1
ATOM 1665 C C . LEU A 1 211 ? -3.607 -23.25 -21.609 1 92.88 211 LEU A C 1
ATOM 1667 O O . LEU A 1 211 ? -4.188 -23.766 -22.562 1 92.88 211 LEU A O 1
ATOM 1671 N N . SER A 1 212 ? -2.314 -23.062 -21.484 1 92.94 212 SER A N 1
ATOM 1672 C CA . SER A 1 212 ? -1.409 -23.547 -22.516 1 92.94 212 SER A CA 1
ATOM 1673 C C . SER A 1 212 ? -0.23 -24.312 -21.922 1 92.94 212 SER A C 1
ATOM 1675 O O . SER A 1 212 ? 0.194 -24.016 -20.797 1 92.94 212 SER A O 1
ATOM 1677 N N . LYS A 1 213 ? 0.205 -25.25 -22.688 1 94.25 213 LYS A N 1
ATOM 1678 C CA . LYS A 1 213 ? 1.485 -25.859 -22.344 1 94.25 213 LYS A CA 1
ATOM 1679 C C . LYS A 1 213 ? 2.639 -24.891 -22.578 1 94.25 213 LYS A C 1
ATOM 1681 O O . LYS A 1 213 ? 2.531 -23.969 -23.391 1 94.25 213 LYS A O 1
ATOM 1686 N N . ILE A 1 214 ? 3.695 -25.125 -21.844 1 94.94 214 ILE A N 1
ATOM 1687 C CA . ILE A 1 214 ? 4.879 -24.297 -22.062 1 94.94 214 ILE A CA 1
ATOM 1688 C C . ILE A 1 214 ? 5.547 -24.688 -23.375 1 94.94 214 ILE A C 1
ATOM 1690 O O . ILE A 1 214 ? 6.051 -25.797 -23.516 1 94.94 214 ILE A O 1
ATOM 1694 N N . PRO A 1 215 ? 5.559 -23.781 -24.281 1 95.31 215 PRO A N 1
ATOM 1695 C CA . PRO A 1 215 ? 6.25 -24.094 -25.531 1 95.31 215 PRO A CA 1
ATOM 1696 C C . PRO A 1 215 ? 7.746 -24.328 -25.344 1 95.31 215 PRO A C 1
ATOM 1698 O O . PRO A 1 215 ? 8.344 -23.781 -24.406 1 95.31 215 PRO A O 1
ATOM 1701 N N . ASP A 1 216 ? 8.344 -24.984 -26.297 1 95.56 216 ASP A N 1
ATOM 1702 C CA . ASP A 1 216 ? 9.766 -25.312 -26.219 1 95.56 216 ASP A CA 1
ATOM 1703 C C . ASP A 1 216 ? 10.625 -24.047 -26.203 1 95.56 216 ASP A C 1
ATOM 1705 O O . ASP A 1 216 ? 11.625 -23.969 -25.484 1 95.56 216 ASP A O 1
ATOM 1709 N N . GLN A 1 217 ? 10.203 -23.078 -26.984 1 95.38 217 GLN A N 1
ATOM 1710 C CA . GLN A 1 217 ? 10.953 -21.844 -27.062 1 95.38 217 GLN A CA 1
ATOM 1711 C C . GLN A 1 217 ? 10.953 -21.094 -25.734 1 95.38 217 GLN A C 1
ATOM 1713 O O . GLN A 1 217 ? 11.969 -20.516 -25.344 1 95.38 217 GLN A O 1
ATOM 1718 N N . VAL A 1 218 ? 9.844 -21.156 -25.062 1 95 218 VAL A N 1
ATOM 1719 C CA . VAL A 1 218 ? 9.734 -20.531 -23.75 1 95 218 VAL A CA 1
ATOM 1720 C C . VAL A 1 218 ? 10.555 -21.312 -22.734 1 95 218 VAL A C 1
ATOM 1722 O O . VAL A 1 218 ? 11.266 -20.734 -21.922 1 95 218 VAL A O 1
ATOM 1725 N N . ARG A 1 219 ? 10.5 -22.594 -22.812 1 95 219 ARG A N 1
ATOM 1726 C CA . ARG A 1 219 ? 11.266 -23.453 -21.922 1 95 219 ARG A CA 1
ATOM 1727 C C . ARG A 1 219 ? 12.758 -23.203 -22.047 1 95 219 ARG A C 1
ATOM 1729 O O . ARG A 1 219 ? 13.477 -23.172 -21.047 1 95 219 ARG A O 1
ATOM 1736 N N . GLU A 1 220 ? 13.188 -23.031 -23.234 1 94.69 220 GLU A N 1
ATOM 1737 C CA . GLU A 1 220 ? 14.602 -22.781 -23.5 1 94.69 220 GLU A CA 1
ATOM 1738 C C . GLU A 1 220 ? 15.055 -21.469 -22.875 1 94.69 220 GLU A C 1
ATOM 1740 O O . GLU A 1 220 ? 16.203 -21.359 -22.438 1 94.69 220 GLU A O 1
ATOM 1745 N N . GLU A 1 221 ? 14.133 -20.516 -22.812 1 93.25 221 GLU A N 1
ATOM 1746 C CA . GLU A 1 221 ? 14.438 -19.234 -22.203 1 93.25 221 GLU A CA 1
ATOM 1747 C C . GLU A 1 221 ? 14.562 -19.359 -20.688 1 93.25 221 GLU A C 1
ATOM 1749 O O . GLU A 1 221 ? 15.367 -18.672 -20.062 1 93.25 221 GLU A O 1
ATOM 1754 N N . LEU A 1 222 ? 13.852 -20.266 -20.141 1 94.06 222 LEU A N 1
ATOM 1755 C CA . LEU A 1 222 ? 13.688 -20.312 -18.703 1 94.06 222 LEU A CA 1
ATOM 1756 C C . LEU A 1 222 ? 14.711 -21.25 -18.062 1 94.06 222 LEU A C 1
ATOM 1758 O O . LEU A 1 222 ? 15.227 -20.969 -16.984 1 94.06 222 LEU A O 1
ATOM 1762 N N . THR A 1 223 ? 15.047 -22.312 -18.719 1 94.38 223 THR A N 1
ATOM 1763 C CA . THR A 1 223 ? 15.789 -23.438 -18.156 1 94.38 223 THR A CA 1
ATOM 1764 C C . THR A 1 223 ? 17.156 -22.984 -17.641 1 94.38 223 THR A C 1
ATOM 1766 O O . THR A 1 223 ? 17.609 -23.438 -16.594 1 94.38 223 THR A O 1
ATOM 1769 N N . PRO A 1 224 ? 17.766 -22 -18.281 1 93.81 224 PRO A N 1
ATOM 1770 C CA . PRO A 1 224 ? 19.078 -21.562 -17.781 1 93.81 224 PRO A CA 1
ATOM 1771 C C . PRO A 1 224 ? 19 -20.891 -16.422 1 93.81 224 PRO A C 1
ATOM 1773 O O . PRO A 1 224 ? 20.031 -20.703 -15.758 1 93.81 224 PRO A O 1
ATOM 1776 N N . PHE A 1 225 ? 17.828 -20.562 -15.992 1 94.19 225 PHE A N 1
ATOM 1777 C CA . PHE A 1 225 ? 17.672 -19.844 -14.734 1 94.19 225 PHE A CA 1
ATOM 1778 C C . PHE A 1 225 ? 17.156 -20.766 -13.641 1 94.19 225 PHE A C 1
ATOM 1780 O O . PHE A 1 225 ? 17.016 -20.344 -12.484 1 94.19 225 PHE A O 1
ATOM 1787 N N . TYR A 1 226 ? 16.859 -22.031 -13.992 1 96.38 226 TYR A N 1
ATOM 1788 C CA . TYR A 1 226 ? 16.266 -22.953 -13.031 1 96.38 226 TYR A CA 1
ATOM 1789 C C . TYR A 1 226 ? 17.281 -23.359 -11.969 1 96.38 226 TYR A C 1
ATOM 1791 O O . TYR A 1 226 ? 18.422 -23.719 -12.289 1 96.38 226 TYR A O 1
ATOM 1799 N N . LEU A 1 227 ? 16.859 -23.25 -10.766 1 97.31 227 LEU A N 1
ATOM 1800 C CA . LEU A 1 227 ? 17.641 -23.688 -9.617 1 97.31 227 LEU A CA 1
ATOM 1801 C C . LEU A 1 227 ? 16.859 -24.719 -8.805 1 97.31 227 LEU A C 1
ATOM 1803 O O . LEU A 1 227 ? 15.766 -24.422 -8.305 1 97.31 227 LEU A O 1
ATOM 1807 N N . ASN A 1 228 ? 17.406 -25.922 -8.656 1 95.69 228 ASN A N 1
ATOM 1808 C CA . ASN A 1 228 ? 16.75 -26.984 -7.895 1 95.69 228 ASN A CA 1
ATOM 1809 C C . ASN A 1 228 ? 16.953 -26.812 -6.395 1 95.69 228 ASN A C 1
ATOM 1811 O O . ASN A 1 228 ? 17.734 -27.547 -5.785 1 95.69 228 ASN A O 1
ATOM 1815 N N . ARG A 1 229 ? 16.266 -25.906 -5.84 1 96.5 229 ARG A N 1
ATOM 1816 C CA . ARG A 1 229 ? 16.25 -25.562 -4.422 1 96.5 229 ARG A CA 1
ATOM 1817 C C . ARG A 1 229 ? 14.844 -25.219 -3.957 1 96.5 229 ARG A C 1
ATOM 1819 O O . ARG A 1 229 ? 14.109 -24.531 -4.668 1 96.5 229 ARG A O 1
ATOM 1826 N N . ILE A 1 230 ? 14.492 -25.766 -2.846 1 95.88 230 ILE A N 1
ATOM 1827 C CA . ILE A 1 230 ? 13.156 -25.5 -2.334 1 95.88 230 ILE A CA 1
ATOM 1828 C C . ILE A 1 230 ? 13.242 -24.641 -1.077 1 95.88 230 ILE A C 1
ATOM 1830 O O . ILE A 1 230 ? 14.07 -24.906 -0.196 1 95.88 230 ILE A O 1
ATOM 1834 N N . ALA A 1 231 ? 12.438 -23.625 -1.032 1 96.94 231 ALA A N 1
ATOM 1835 C CA . ALA A 1 231 ? 12.445 -22.719 0.109 1 96.94 231 ALA A CA 1
ATOM 1836 C C . ALA A 1 231 ? 11.758 -23.344 1.318 1 96.94 231 ALA A C 1
ATOM 1838 O O . ALA A 1 231 ? 12.172 -23.125 2.459 1 96.94 231 ALA A O 1
ATOM 1839 N N . ILE A 1 232 ? 10.742 -24.062 1.067 1 95.69 232 ILE A N 1
ATOM 1840 C CA . ILE A 1 232 ? 9.984 -24.766 2.105 1 95.69 232 ILE A CA 1
ATOM 1841 C C . ILE A 1 232 ? 10.086 -26.266 1.894 1 95.69 232 ILE A C 1
ATOM 1843 O O . ILE A 1 232 ? 9.586 -26.797 0.895 1 95.69 232 ILE A O 1
ATOM 1847 N N . PRO A 1 233 ? 10.664 -26.875 2.895 1 91 233 PRO A N 1
ATOM 1848 C CA . PRO A 1 233 ? 10.781 -28.328 2.744 1 91 233 PRO A CA 1
ATOM 1849 C C . PRO A 1 233 ? 9.445 -29 2.453 1 91 233 PRO A C 1
ATOM 1851 O O . PRO A 1 233 ? 8.406 -28.578 2.971 1 91 233 PRO A O 1
ATOM 1854 N N . THR A 1 234 ? 9.531 -30.047 1.665 1 84.69 234 THR A N 1
ATOM 1855 C CA . THR A 1 234 ? 8.344 -30.719 1.163 1 84.69 234 THR A CA 1
ATOM 1856 C C . THR A 1 234 ? 7.453 -31.188 2.316 1 84.69 234 THR A C 1
ATOM 1858 O O . THR A 1 234 ? 6.227 -31.109 2.232 1 84.69 234 THR A O 1
ATOM 1861 N N . ASP A 1 235 ? 8.055 -31.609 3.408 1 82.62 235 ASP A N 1
ATOM 1862 C CA . ASP A 1 235 ? 7.305 -32.125 4.547 1 82.62 235 ASP A CA 1
ATOM 1863 C C . ASP A 1 235 ? 6.66 -30.984 5.34 1 82.62 235 ASP A C 1
ATOM 1865 O O . ASP A 1 235 ? 5.77 -31.219 6.16 1 82.62 235 ASP A O 1
ATOM 1869 N N . LYS A 1 236 ? 7.027 -29.781 5.023 1 83.38 236 LYS A N 1
ATOM 1870 C CA . LYS A 1 236 ? 6.484 -28.625 5.73 1 83.38 236 LYS A CA 1
ATOM 1871 C C . LYS A 1 236 ? 5.621 -27.766 4.805 1 83.38 236 LYS A C 1
ATOM 1873 O O . LYS A 1 236 ? 5.059 -26.75 5.234 1 83.38 236 LYS A O 1
ATOM 1878 N N . ASN A 1 237 ? 5.602 -28.25 3.607 1 83.75 237 ASN A N 1
ATOM 1879 C CA . ASN A 1 237 ? 4.801 -27.531 2.627 1 83.75 237 ASN A CA 1
ATOM 1880 C C . ASN A 1 237 ? 3.326 -27.906 2.719 1 83.75 237 ASN A C 1
ATOM 1882 O O . ASN A 1 237 ? 2.99 -29.047 3 1 83.75 237 ASN A O 1
ATOM 1886 N N . ASP A 1 238 ? 2.494 -26.938 2.58 1 82.56 238 ASP A N 1
ATOM 1887 C CA . ASP A 1 238 ? 1.056 -27.188 2.535 1 82.56 238 ASP A CA 1
ATOM 1888 C C . ASP A 1 238 ? 0.603 -27.531 1.117 1 82.56 238 ASP A C 1
ATOM 1890 O O . ASP A 1 238 ? 0.324 -26.641 0.315 1 82.56 238 ASP A O 1
ATOM 1894 N N . SER A 1 239 ? 0.464 -28.766 0.833 1 81.38 239 SER A N 1
ATOM 1895 C CA . SER A 1 239 ? 0.058 -29.219 -0.497 1 81.38 239 SER A CA 1
ATOM 1896 C C . SER A 1 239 ? -1.353 -29.797 -0.479 1 81.38 239 SER A C 1
ATOM 1898 O O . SER A 1 239 ? -1.832 -30.312 -1.493 1 81.38 239 SER A O 1
ATOM 1900 N N . GLU A 1 240 ? -1.928 -29.641 0.662 1 86.38 240 GLU A N 1
ATOM 1901 C CA . GLU A 1 240 ? -3.266 -30.219 0.794 1 86.38 240 GLU A CA 1
ATOM 1902 C C . GLU A 1 240 ? -4.305 -29.359 0.074 1 86.38 240 GLU A C 1
ATOM 1904 O O . GLU A 1 240 ? -4.164 -28.141 0.002 1 86.38 240 GLU A O 1
ATOM 1909 N N . LYS A 1 241 ? -5.254 -30.094 -0.376 1 90.19 241 LYS A N 1
ATOM 1910 C CA . LYS A 1 241 ? -6.371 -29.406 -1.015 1 90.19 241 LYS A CA 1
ATOM 1911 C C . LYS A 1 241 ? -7.129 -28.531 -0.013 1 90.19 241 LYS A C 1
ATOM 1913 O O . LYS A 1 241 ? -7.301 -28.922 1.146 1 90.19 241 LYS A O 1
ATOM 1918 N N . ILE A 1 242 ? -7.582 -27.422 -0.463 1 94.69 242 ILE A N 1
ATOM 1919 C CA . ILE A 1 242 ? -8.398 -26.547 0.366 1 94.69 242 ILE A CA 1
ATOM 1920 C C . ILE A 1 242 ? -9.875 -26.766 0.052 1 94.69 242 ILE A C 1
ATOM 1922 O O . ILE A 1 242 ? -10.297 -26.609 -1.095 1 94.69 242 ILE A O 1
ATOM 1926 N N . ASP A 1 243 ? -10.633 -27 1.029 1 91.56 243 ASP A N 1
ATOM 1927 C CA . ASP A 1 243 ? -12.047 -27.281 0.857 1 91.56 243 ASP A CA 1
ATOM 1928 C C . ASP A 1 243 ? -12.805 -26.047 0.372 1 91.56 243 ASP A C 1
ATOM 1930 O O . ASP A 1 243 ? -12.5 -24.938 0.779 1 91.56 243 ASP A O 1
ATOM 1934 N N . LYS A 1 244 ? -13.805 -26.391 -0.416 1 93.38 244 LYS A N 1
ATOM 1935 C CA . LYS A 1 244 ? -14.711 -25.312 -0.834 1 93.38 244 LYS A CA 1
ATOM 1936 C C . LYS A 1 244 ? -15.75 -25.031 0.24 1 93.38 244 LYS A C 1
ATOM 1938 O O . LYS A 1 244 ? -16.5 -25.922 0.639 1 93.38 244 LYS A O 1
ATOM 1943 N N . LEU A 1 245 ? -15.797 -23.828 0.615 1 95.56 245 LEU A N 1
ATOM 1944 C CA . LEU A 1 245 ? -16.812 -23.438 1.588 1 95.56 245 LEU A CA 1
ATOM 1945 C C . LEU A 1 245 ? -18.109 -23.078 0.894 1 95.56 245 LEU A C 1
ATOM 1947 O O . LEU A 1 245 ? -18.109 -22.625 -0.254 1 95.56 245 LEU A O 1
ATOM 1951 N N . THR A 1 246 ? -19.203 -23.344 1.591 1 94.81 246 THR A N 1
ATOM 1952 C CA . THR A 1 246 ? -20.547 -22.984 1.168 1 94.81 246 THR A CA 1
ATOM 1953 C C . THR A 1 246 ? -21.25 -22.172 2.25 1 94.81 246 THR A C 1
ATOM 1955 O O . THR A 1 246 ? -20.703 -21.953 3.334 1 94.81 246 THR A O 1
ATOM 1958 N N . ASP A 1 247 ? -22.438 -21.719 1.891 1 95 247 ASP A N 1
ATOM 1959 C CA . ASP A 1 247 ? -23.234 -21 2.873 1 95 247 ASP A CA 1
ATOM 1960 C C . ASP A 1 247 ? -23.469 -21.844 4.117 1 95 247 ASP A C 1
ATOM 1962 O O . ASP A 1 247 ? -23.531 -21.328 5.234 1 95 247 ASP A O 1
ATOM 1966 N N . GLU A 1 248 ? -23.531 -23.109 3.945 1 94.19 248 GLU A N 1
ATOM 1967 C CA . GLU A 1 248 ? -23.859 -24.031 5.027 1 94.19 248 GLU A CA 1
ATOM 1968 C C . GLU A 1 248 ? -22.625 -24.359 5.867 1 94.19 248 GLU A C 1
ATOM 1970 O O . GLU A 1 248 ? -22.75 -24.609 7.07 1 94.19 248 GLU A O 1
ATOM 1975 N N . THR A 1 249 ? -21.516 -24.344 5.238 1 94.94 249 THR A N 1
ATOM 1976 C CA . THR A 1 249 ? -20.328 -24.812 5.941 1 94.94 249 THR A CA 1
ATOM 1977 C C . THR A 1 249 ? -19.531 -23.641 6.52 1 94.94 249 THR A C 1
ATOM 1979 O O . THR A 1 249 ? -18.688 -23.828 7.391 1 94.94 249 THR A O 1
ATOM 1982 N N . ALA A 1 250 ? -19.859 -22.484 6.023 1 96.19 250 ALA A N 1
ATOM 1983 C CA . ALA A 1 250 ? -19.141 -21.312 6.512 1 96.19 250 ALA A CA 1
ATOM 1984 C C . ALA A 1 250 ? -19.641 -20.906 7.898 1 96.19 250 ALA A C 1
ATOM 1986 O O . ALA A 1 250 ? -20.844 -20.953 8.18 1 96.19 250 ALA A O 1
ATOM 1987 N N . ASP A 1 251 ? -18.703 -20.547 8.758 1 96.5 251 ASP A N 1
ATOM 1988 C CA . ASP A 1 251 ? -19.062 -20.016 10.07 1 96.5 251 ASP A CA 1
ATOM 1989 C C . ASP A 1 251 ? -19.422 -18.531 9.984 1 96.5 251 ASP A C 1
ATOM 1991 O O . ASP A 1 251 ? -20.266 -18.047 10.742 1 96.5 251 ASP A O 1
ATOM 1995 N N . ARG A 1 252 ? -18.719 -17.828 9.102 1 96.81 252 ARG A N 1
ATOM 1996 C CA . ARG A 1 252 ? -18.906 -16.391 8.93 1 96.81 252 ARG A CA 1
ATOM 1997 C C . ARG A 1 252 ? -18.891 -16 7.453 1 96.81 252 ARG A C 1
ATOM 1999 O O . ARG A 1 252 ? -18.094 -16.516 6.676 1 96.81 252 ARG A O 1
ATOM 2006 N N . ILE A 1 253 ? -19.812 -15.141 7.152 1 96.31 253 ILE A N 1
ATOM 2007 C CA . ILE A 1 253 ? -19.891 -14.625 5.793 1 96.31 253 ILE A CA 1
ATOM 2008 C C . ILE A 1 253 ? -19.969 -13.102 5.824 1 96.31 253 ILE A C 1
ATOM 2010 O O . ILE A 1 253 ? -20.828 -12.531 6.496 1 96.31 253 ILE A O 1
ATOM 2014 N N . ARG A 1 254 ? -19.016 -12.422 5.172 1 94.31 254 ARG A N 1
ATOM 2015 C CA . ARG A 1 254 ? -19.047 -10.977 4.965 1 94.31 254 ARG A CA 1
ATOM 2016 C C . ARG A 1 254 ? -19.344 -10.641 3.506 1 94.31 254 ARG A C 1
ATOM 2018 O O . ARG A 1 254 ? -18.578 -11.031 2.611 1 94.31 254 ARG A O 1
ATOM 2025 N N . SER A 1 255 ? -20.406 -9.828 3.322 1 91.06 255 SER A N 1
ATOM 2026 C CA . SER A 1 255 ? -20.844 -9.484 1.971 1 91.06 255 SER A CA 1
ATOM 2027 C C . SER A 1 255 ? -20.609 -8 1.683 1 91.06 255 SER A C 1
ATOM 2029 O O . SER A 1 255 ? -20.156 -7.254 2.557 1 91.06 255 SER A O 1
ATOM 2031 N N . GLY A 1 256 ? -20.766 -7.691 0.457 1 87.44 256 GLY A N 1
ATOM 2032 C CA . GLY A 1 256 ? -20.734 -6.293 0.063 1 87.44 256 GLY A CA 1
ATOM 2033 C C . GLY A 1 256 ? -19.312 -5.77 -0.138 1 87.44 256 GLY A C 1
ATOM 2034 O O . GLY A 1 256 ? -19.078 -4.57 -0.003 1 87.44 256 GLY A O 1
ATOM 2035 N N . LEU A 1 257 ? -18.438 -6.648 -0.349 1 88.81 257 LEU A N 1
ATOM 2036 C CA . LEU A 1 257 ? -17.062 -6.23 -0.599 1 88.81 257 LEU A CA 1
ATOM 2037 C C . LEU A 1 257 ? -16.875 -5.832 -2.057 1 88.81 257 LEU A C 1
ATOM 2039 O O . LEU A 1 257 ? -17.219 -6.59 -2.965 1 88.81 257 LEU A O 1
ATOM 2043 N N . ALA A 1 258 ? -16.375 -4.582 -2.264 1 86.31 258 ALA A N 1
ATOM 2044 C CA . ALA A 1 258 ? -16.203 -4.094 -3.629 1 86.31 258 ALA A CA 1
ATOM 2045 C C . ALA A 1 258 ? -14.773 -3.59 -3.85 1 86.31 258 ALA A C 1
ATOM 2047 O O . ALA A 1 258 ? -14.227 -2.871 -3.01 1 86.31 258 ALA A O 1
ATOM 2048 N N . PRO A 1 259 ? -14.195 -4.02 -4.996 1 86.69 259 PRO A N 1
ATOM 2049 C CA . PRO A 1 259 ? -12.898 -3.434 -5.34 1 86.69 259 PRO A CA 1
ATOM 2050 C C . PRO A 1 259 ? -12.977 -1.929 -5.578 1 86.69 259 PRO A C 1
ATOM 2052 O O . PRO A 1 259 ? -13.961 -1.438 -6.137 1 86.69 259 PRO A O 1
ATOM 2055 N N . ARG A 1 260 ? -11.961 -1.262 -5.113 1 86.19 260 ARG A N 1
ATOM 2056 C CA . ARG A 1 260 ? -11.805 0.16 -5.402 1 86.19 260 ARG A CA 1
ATOM 2057 C C . ARG A 1 260 ? -10.93 0.375 -6.637 1 86.19 260 ARG A C 1
ATOM 2059 O O . ARG A 1 260 ? -10.258 -0.55 -7.094 1 86.19 260 ARG A O 1
ATOM 2066 N N . TRP A 1 261 ? -10.961 1.582 -7.137 1 83.81 261 TRP A N 1
ATOM 2067 C CA . TRP A 1 261 ? -10.172 1.912 -8.312 1 83.81 261 TRP A CA 1
ATOM 2068 C C . TRP A 1 261 ? -8.695 1.599 -8.086 1 83.81 261 TRP A C 1
ATOM 2070 O O . TRP A 1 261 ? -8.047 0.982 -8.938 1 83.81 261 TRP A O 1
ATOM 2080 N N . ASN A 1 262 ? -8.258 1.91 -6.879 1 81.75 262 ASN A N 1
ATOM 2081 C CA . ASN A 1 262 ? -6.836 1.763 -6.594 1 81.75 262 ASN A CA 1
ATOM 2082 C C . ASN A 1 262 ? -6.484 0.323 -6.227 1 81.75 262 ASN A C 1
ATOM 2084 O O . ASN A 1 262 ? -5.32 0.01 -5.973 1 81.75 262 ASN A O 1
ATOM 2088 N N . ASP A 1 263 ? -7.469 -0.542 -6.227 1 85 263 ASP A N 1
ATOM 2089 C CA . ASP A 1 263 ? -7.207 -1.962 -6.016 1 85 263 ASP A CA 1
ATOM 2090 C C . ASP A 1 263 ? -6.793 -2.643 -7.32 1 85 263 ASP A C 1
ATOM 2092 O O . ASP A 1 263 ? -6.281 -3.764 -7.305 1 85 263 ASP A O 1
ATOM 2096 N N . MET A 1 264 ? -6.961 -1.962 -8.398 1 80.94 264 MET A N 1
ATOM 2097 C CA . MET A 1 264 ? -6.664 -2.514 -9.719 1 80.94 264 MET A CA 1
ATOM 2098 C C . MET A 1 264 ? -5.195 -2.305 -10.07 1 80.94 264 MET A C 1
ATOM 2100 O O . MET A 1 264 ? -4.602 -1.286 -9.711 1 80.94 264 MET A O 1
ATOM 2104 N N . ASP A 1 265 ? -4.742 -3.287 -10.719 1 78.19 265 ASP A N 1
ATOM 2105 C CA . ASP A 1 265 ? -3.361 -3.174 -11.188 1 78.19 265 ASP A CA 1
ATOM 2106 C C . ASP A 1 265 ? -3.305 -2.615 -12.602 1 78.19 265 ASP A C 1
ATOM 2108 O O . ASP A 1 265 ? -4.32 -2.16 -13.141 1 78.19 265 ASP A O 1
ATOM 2112 N N . ALA A 1 266 ? -2.1 -2.598 -13.172 1 72.5 266 ALA A N 1
ATOM 2113 C CA . ALA A 1 266 ? -1.851 -2.012 -14.484 1 72.5 266 ALA A CA 1
ATOM 2114 C C . ALA A 1 266 ? -2.578 -2.789 -15.578 1 72.5 266 ALA A C 1
ATOM 2116 O O . ALA A 1 266 ? -2.725 -2.303 -16.703 1 72.5 266 ALA A O 1
ATOM 2117 N N . ASN A 1 267 ? -2.99 -4.016 -15.258 1 70.44 267 ASN A N 1
ATOM 2118 C CA . ASN A 1 267 ? -3.717 -4.836 -16.219 1 70.44 267 ASN A CA 1
ATOM 2119 C C . ASN A 1 267 ? -5.227 -4.672 -16.078 1 70.44 267 ASN A C 1
ATOM 2121 O O . ASN A 1 267 ? -6 -5.371 -16.734 1 70.44 267 ASN A O 1
ATOM 2125 N N . GLN A 1 268 ? -5.66 -3.824 -15.18 1 69.88 268 GLN A N 1
ATOM 2126 C CA . GLN A 1 268 ? -7.059 -3.467 -14.953 1 69.88 268 GLN A CA 1
ATOM 2127 C C . GLN A 1 268 ? -7.82 -4.613 -14.297 1 69.88 268 GLN A C 1
ATOM 2129 O O . GLN A 1 268 ? -9.023 -4.77 -14.508 1 69.88 268 GLN A O 1
ATOM 2134 N N . HIS A 1 269 ? -7.055 -5.5 -13.727 1 81.31 269 HIS A N 1
ATOM 2135 C CA . HIS A 1 269 ? -7.598 -6.508 -12.82 1 81.31 269 HIS A CA 1
ATOM 2136 C C . HIS A 1 269 ? -7.184 -6.23 -11.375 1 81.31 269 HIS A C 1
ATOM 2138 O O . HIS A 1 269 ? -6.242 -5.477 -11.133 1 81.31 269 HIS A O 1
ATOM 2144 N N . VAL A 1 270 ? -7.98 -6.809 -10.547 1 85 270 VAL A N 1
ATOM 2145 C CA . VAL A 1 270 ? -7.609 -6.652 -9.141 1 85 270 VAL A CA 1
ATOM 2146 C C . VAL A 1 270 ? -6.27 -7.336 -8.883 1 85 270 VAL A C 1
ATOM 2148 O O . VAL A 1 270 ? -6.051 -8.469 -9.305 1 85 270 VAL A O 1
ATOM 2151 N N . ASN A 1 271 ? -5.371 -6.648 -8.25 1 85.31 271 ASN A N 1
ATOM 2152 C CA . ASN A 1 271 ? -4.098 -7.219 -7.816 1 85.31 271 ASN A CA 1
ATOM 2153 C C . ASN A 1 271 ? -4.301 -8.422 -6.906 1 85.31 271 ASN A C 1
ATOM 2155 O O . ASN A 1 271 ? -5.102 -8.367 -5.969 1 85.31 271 ASN A O 1
ATOM 2159 N N . ASN A 1 272 ? -3.58 -9.477 -7.152 1 86 272 ASN A N 1
ATOM 2160 C CA . ASN A 1 272 ? -3.729 -10.742 -6.441 1 86 272 ASN A CA 1
ATOM 2161 C C . ASN A 1 272 ? -3.516 -10.562 -4.938 1 86 272 ASN A C 1
ATOM 2163 O O . ASN A 1 272 ? -4.066 -11.32 -4.137 1 86 272 ASN A O 1
ATOM 2167 N N . VAL A 1 273 ? -2.75 -9.609 -4.582 1 90.75 273 VAL A N 1
ATOM 2168 C CA . VAL A 1 273 ? -2.434 -9.398 -3.172 1 90.75 273 VAL A CA 1
ATOM 2169 C C . VAL A 1 273 ? -3.639 -8.789 -2.459 1 90.75 273 VAL A C 1
ATOM 2171 O O . VAL A 1 273 ? -3.848 -9.031 -1.268 1 90.75 273 VAL A O 1
ATOM 2174 N N . LYS A 1 274 ? -4.434 -8.117 -3.176 1 89.75 274 LYS A N 1
ATOM 2175 C CA . LYS A 1 274 ? -5.582 -7.441 -2.582 1 89.75 274 LYS A CA 1
ATOM 2176 C C . LYS A 1 274 ? -6.609 -8.445 -2.07 1 89.75 274 LYS A C 1
ATOM 2178 O O . LYS A 1 274 ? -7.367 -8.156 -1.142 1 89.75 274 LYS A O 1
ATOM 2183 N N . TYR A 1 275 ? -6.613 -9.648 -2.65 1 93.62 275 TYR A N 1
ATOM 2184 C CA . TYR A 1 275 ? -7.543 -10.68 -2.201 1 93.62 275 TYR A CA 1
ATOM 2185 C C . TYR A 1 275 ? -7.324 -11.008 -0.728 1 93.62 275 TYR A C 1
ATOM 2187 O O . TYR A 1 275 ? -8.266 -11.391 -0.024 1 93.62 275 TYR A O 1
ATOM 2195 N N . ILE A 1 276 ? -6.125 -10.836 -0.276 1 94.38 276 ILE A N 1
ATOM 2196 C CA . ILE A 1 276 ? -5.781 -11.156 1.105 1 94.38 276 ILE A CA 1
ATOM 2197 C C . ILE A 1 276 ? -6.586 -10.273 2.055 1 94.38 276 ILE A C 1
ATOM 2199 O O . ILE A 1 276 ? -7.164 -10.766 3.027 1 94.38 276 ILE A O 1
ATOM 2203 N N . GLY A 1 277 ? -6.668 -9.008 1.745 1 91.94 277 GLY A N 1
ATOM 2204 C CA . GLY A 1 277 ? -7.473 -8.109 2.559 1 91.94 277 GLY A CA 1
ATOM 2205 C C . GLY A 1 277 ? -8.93 -8.523 2.646 1 91.94 277 GLY A C 1
ATOM 2206 O O . GLY A 1 277 ? -9.539 -8.438 3.713 1 91.94 277 GLY A O 1
ATOM 2207 N N . TRP A 1 278 ? -9.461 -9.008 1.602 1 93 278 TRP A N 1
ATOM 2208 C CA . TRP A 1 278 ? -10.875 -9.391 1.567 1 93 278 TRP A CA 1
ATOM 2209 C C . TRP A 1 278 ? -11.094 -10.703 2.309 1 93 278 TRP A C 1
ATOM 2211 O O . TRP A 1 278 ? -12.086 -10.859 3.023 1 93 278 TRP A O 1
ATOM 2221 N N . ILE A 1 279 ? -10.18 -11.594 2.15 1 94.38 279 ILE A N 1
ATOM 2222 C CA . ILE A 1 279 ? -10.273 -12.875 2.842 1 94.38 279 ILE A CA 1
ATOM 2223 C C . ILE A 1 279 ? -10.297 -12.648 4.352 1 94.38 279 ILE A C 1
ATOM 2225 O O . ILE A 1 279 ? -11.039 -13.32 5.074 1 94.38 279 ILE A O 1
ATOM 2229 N N . LEU A 1 280 ? -9.641 -11.719 4.809 1 93.75 280 LEU A N 1
ATOM 2230 C CA . LEU A 1 280 ? -9.484 -11.477 6.242 1 93.75 280 LEU A CA 1
ATOM 2231 C C . LEU A 1 280 ? -10.703 -10.75 6.801 1 93.75 280 LEU A C 1
ATOM 2233 O O . LEU A 1 280 ? -10.898 -10.695 8.016 1 93.75 280 LEU A O 1
ATOM 2237 N N . GLU A 1 281 ? -11.523 -10.219 5.926 1 92.38 281 GLU A N 1
ATOM 2238 C CA . GLU A 1 281 ? -12.688 -9.461 6.359 1 92.38 281 GLU A CA 1
ATOM 2239 C C . GLU A 1 281 ? -13.656 -10.344 7.145 1 92.38 281 GLU A C 1
ATOM 2241 O O . GLU A 1 281 ? -14.43 -9.852 7.965 1 92.38 281 GLU A O 1
ATOM 2246 N N . SER A 1 282 ? -13.633 -11.602 6.906 1 95.19 282 SER A N 1
ATOM 2247 C CA . SER A 1 282 ? -14.562 -12.492 7.594 1 95.19 282 SER A CA 1
ATOM 2248 C C . SER A 1 282 ? -13.898 -13.172 8.781 1 95.19 282 SER A C 1
ATOM 2250 O O . SER A 1 282 ? -14.508 -14.008 9.453 1 95.19 282 SER A O 1
ATOM 2252 N N . VAL A 1 283 ? -12.672 -12.898 9.055 1 95.75 283 VAL A N 1
ATOM 2253 C CA . VAL A 1 283 ? -11.992 -13.422 10.234 1 95.75 283 VAL A CA 1
ATOM 2254 C C . VAL A 1 283 ? -12.453 -12.664 11.477 1 95.75 283 VAL A C 1
ATOM 2256 O O . VAL A 1 283 ? -12.562 -11.43 11.453 1 95.75 283 VAL A O 1
ATOM 2259 N N . PRO A 1 284 ? -12.719 -13.375 12.555 1 94.12 284 PRO A N 1
ATOM 2260 C CA . PRO A 1 284 ? -13.125 -12.672 13.773 1 94.12 284 PRO A CA 1
ATOM 2261 C C . PRO A 1 284 ? -12.117 -11.617 14.211 1 94.12 284 PRO A C 1
ATOM 2263 O O . PRO A 1 284 ? -10.906 -11.859 14.188 1 94.12 284 PRO A O 1
ATOM 2266 N N . ILE A 1 285 ? -12.625 -10.516 14.672 1 89.12 285 ILE A N 1
ATOM 2267 C CA . ILE A 1 285 ? -11.805 -9.359 14.984 1 89.12 285 ILE A CA 1
ATOM 2268 C C . ILE A 1 285 ? -10.828 -9.703 16.109 1 89.12 285 ILE A C 1
ATOM 2270 O O . ILE A 1 285 ? -9.695 -9.219 16.141 1 89.12 285 ILE A O 1
ATOM 2274 N N . ASN A 1 286 ? -11.219 -10.492 17.078 1 91.56 286 ASN A N 1
ATOM 2275 C CA . ASN A 1 286 ? -10.344 -10.867 18.188 1 91.56 286 ASN A CA 1
ATOM 2276 C C . ASN A 1 286 ? -9.133 -11.648 17.703 1 91.56 286 ASN A C 1
ATOM 2278 O O . ASN A 1 286 ? -8.062 -11.594 18.312 1 91.56 286 ASN A O 1
ATOM 2282 N N . VAL A 1 287 ? -9.32 -12.398 16.609 1 93.62 287 VAL A N 1
ATOM 2283 C CA . VAL A 1 287 ? -8.195 -13.133 16.031 1 93.62 287 VAL A CA 1
ATOM 2284 C C . VAL A 1 287 ? -7.219 -12.164 15.375 1 93.62 287 VAL A C 1
ATOM 2286 O O . VAL A 1 287 ? -6.008 -12.242 15.602 1 93.62 287 VAL A O 1
ATOM 2289 N N . LEU A 1 288 ? -7.777 -11.25 14.664 1 91.38 288 LEU A N 1
ATOM 2290 C CA . LEU A 1 288 ? -6.938 -10.25 14.016 1 91.38 288 LEU A CA 1
ATOM 2291 C C . LEU A 1 288 ? -6.145 -9.453 15.047 1 91.38 288 LEU A C 1
ATOM 2293 O O . LEU A 1 288 ? -5 -9.07 14.789 1 91.38 288 LEU A O 1
ATOM 2297 N N . GLU A 1 289 ? -6.68 -9.258 16.203 1 89.56 289 GLU A N 1
ATOM 2298 C CA . GLU A 1 289 ? -6.074 -8.43 17.234 1 89.56 289 GLU A CA 1
ATOM 2299 C C . GLU A 1 289 ? -5.086 -9.227 18.078 1 89.56 289 GLU A C 1
ATOM 2301 O O . GLU A 1 289 ? -4.008 -8.734 18.422 1 89.56 289 GLU A O 1
ATOM 2306 N N . ASP A 1 290 ? -5.383 -10.477 18.375 1 92.62 290 ASP A N 1
ATOM 2307 C CA . ASP A 1 290 ? -4.676 -11.188 19.438 1 92.62 290 ASP A CA 1
ATOM 2308 C C . ASP A 1 290 ? -3.752 -12.258 18.859 1 92.62 290 ASP A C 1
ATOM 2310 O O . ASP A 1 290 ? -2.971 -12.867 19.594 1 92.62 290 ASP A O 1
ATOM 2314 N N . TYR A 1 291 ? -3.852 -12.508 17.547 1 94.25 291 TYR A N 1
ATOM 2315 C CA . TYR A 1 291 ? -3.053 -13.562 16.938 1 94.25 291 TYR A CA 1
ATOM 2316 C C . TYR A 1 291 ? -2.211 -13.023 15.781 1 94.25 291 TYR A C 1
ATOM 2318 O O . TYR A 1 291 ? -2.553 -12 15.188 1 94.25 291 TYR A O 1
ATOM 2326 N N . ASP A 1 292 ? -1.114 -13.719 15.531 1 95.19 292 ASP A N 1
ATOM 2327 C CA . ASP A 1 292 ? -0.305 -13.477 14.344 1 95.19 292 ASP A CA 1
ATOM 2328 C C . ASP A 1 292 ? -0.597 -14.508 13.258 1 95.19 292 ASP A C 1
ATOM 2330 O O . ASP A 1 292 ? -0.662 -15.711 13.539 1 95.19 292 ASP A O 1
ATOM 2334 N N . LEU A 1 293 ? -0.829 -14.047 12.047 1 96.62 293 LEU A N 1
ATOM 2335 C CA . LEU A 1 293 ? -0.946 -14.938 10.891 1 96.62 293 LEU A CA 1
ATOM 2336 C C . LEU A 1 293 ? 0.409 -15.531 10.531 1 96.62 293 LEU A C 1
ATOM 2338 O O . LEU A 1 293 ? 1.27 -14.844 9.977 1 96.62 293 LEU A O 1
ATOM 2342 N N . THR A 1 294 ? 0.623 -16.828 10.742 1 96.81 294 THR A N 1
ATOM 2343 C CA . THR A 1 294 ? 1.964 -17.391 10.648 1 96.81 294 THR A CA 1
ATOM 2344 C C . THR A 1 294 ? 2.111 -18.219 9.367 1 96.81 294 THR A C 1
ATOM 2346 O O . THR A 1 294 ? 3.229 -18.531 8.953 1 96.81 294 THR A O 1
ATOM 2349 N N . SER A 1 295 ? 1.002 -18.625 8.812 1 96.5 295 SER A N 1
ATOM 2350 C CA . SER A 1 295 ? 1.026 -19.359 7.551 1 96.5 295 SER A CA 1
ATOM 2351 C C . SER A 1 295 ? -0.227 -19.078 6.727 1 96.5 295 SER A C 1
ATOM 2353 O O . SER A 1 295 ? -1.312 -18.891 7.281 1 96.5 295 SER A O 1
ATOM 2355 N N . MET A 1 296 ? -0.056 -19.094 5.445 1 97.19 296 MET A N 1
ATOM 2356 C CA . MET A 1 296 ? -1.18 -18.859 4.547 1 97.19 296 MET A CA 1
ATOM 2357 C C . MET A 1 296 ? -0.967 -19.562 3.213 1 97.19 296 MET A C 1
ATOM 2359 O O . MET A 1 296 ? 0.112 -19.484 2.625 1 97.19 296 MET A O 1
ATOM 2363 N N . THR A 1 297 ? -1.921 -20.281 2.809 1 97.69 297 THR A N 1
ATOM 2364 C CA . THR A 1 297 ? -1.965 -20.875 1.48 1 97.69 297 THR A CA 1
ATOM 2365 C C . THR A 1 297 ? -3.113 -20.297 0.661 1 97.69 297 THR A C 1
ATOM 2367 O O . THR A 1 297 ? -4.242 -20.203 1.142 1 97.69 297 THR A O 1
ATOM 2370 N N . LEU A 1 298 ? -2.83 -19.875 -0.521 1 97.69 298 LEU A N 1
ATOM 2371 C CA . LEU A 1 298 ? -3.824 -19.344 -1.443 1 97.69 298 LEU A CA 1
ATOM 2372 C C . LEU A 1 298 ? -3.9 -20.172 -2.715 1 97.69 298 LEU A C 1
ATOM 2374 O O . LEU A 1 298 ? -2.869 -20.547 -3.285 1 97.69 298 LEU A O 1
ATOM 2378 N N . GLU A 1 299 ? -5.051 -20.484 -3.121 1 97.38 299 GLU A N 1
ATOM 2379 C CA . GLU A 1 299 ? -5.332 -21.078 -4.426 1 97.38 299 GLU A CA 1
ATOM 2380 C C . GLU A 1 299 ? -6.211 -20.156 -5.27 1 97.38 299 GLU A C 1
ATOM 2382 O O . GLU A 1 299 ? -7.379 -19.938 -4.941 1 97.38 299 GLU A O 1
ATOM 2387 N N . TYR A 1 300 ? -5.676 -19.734 -6.309 1 95.75 300 TYR A N 1
ATOM 2388 C CA . TYR A 1 300 ? -6.379 -18.781 -7.168 1 95.75 300 TYR A CA 1
ATOM 2389 C C . TYR A 1 300 ? -7.227 -19.516 -8.203 1 95.75 300 TYR A C 1
ATOM 2391 O O . TYR A 1 300 ? -6.75 -20.453 -8.859 1 95.75 300 TYR A O 1
ATOM 2399 N N . ARG A 1 301 ? -8.461 -19.016 -8.391 1 93.25 301 ARG A N 1
ATOM 2400 C CA . ARG A 1 301 ? -9.391 -19.703 -9.273 1 93.25 301 ARG A CA 1
ATOM 2401 C C . ARG A 1 301 ? -9.82 -18.797 -10.43 1 93.25 301 ARG A C 1
ATOM 2403 O O . ARG A 1 301 ? -9.938 -19.266 -11.57 1 93.25 301 ARG A O 1
ATOM 2410 N N . ARG A 1 302 ? -10.117 -17.562 -10.094 1 89.62 302 ARG A N 1
ATOM 2411 C CA . ARG A 1 302 ? -10.609 -16.641 -11.094 1 89.62 302 ARG A CA 1
ATOM 2412 C C . ARG A 1 302 ? -10.117 -15.219 -10.812 1 89.62 302 ARG A C 1
ATOM 2414 O O . ARG A 1 302 ? -9.75 -14.898 -9.68 1 89.62 302 ARG A O 1
ATOM 2421 N N . GLU A 1 303 ? -10.148 -14.453 -11.891 1 85.75 303 GLU A N 1
ATOM 2422 C CA . GLU A 1 303 ? -9.836 -13.031 -11.742 1 85.75 303 GLU A CA 1
ATOM 2423 C C . GLU A 1 303 ? -11.078 -12.234 -11.367 1 85.75 303 GLU A C 1
ATOM 2425 O O . GLU A 1 303 ? -12.203 -12.641 -11.672 1 85.75 303 GLU A O 1
ATOM 2430 N N . CYS A 1 304 ? -10.789 -11.156 -10.648 1 85.19 304 CYS A N 1
ATOM 2431 C CA . CYS A 1 304 ? -11.844 -10.227 -10.258 1 85.19 304 CYS A CA 1
ATOM 2432 C C . CYS A 1 304 ? -11.641 -8.867 -10.922 1 85.19 304 CYS A C 1
ATOM 2434 O O . CYS A 1 304 ? -10.508 -8.406 -11.062 1 85.19 304 CYS A O 1
ATOM 2436 N N . ARG A 1 305 ? -12.742 -8.289 -11.375 1 80.69 305 ARG A N 1
ATOM 2437 C CA . ARG A 1 305 ? -12.711 -6.945 -11.945 1 80.69 305 ARG A CA 1
ATOM 2438 C C . ARG A 1 305 ? -13.375 -5.938 -11.016 1 80.69 305 ARG A C 1
ATOM 2440 O O . ARG A 1 305 ? -13.984 -6.316 -10.016 1 80.69 305 ARG A O 1
ATOM 2447 N N . GLN A 1 306 ? -13.32 -4.684 -11.398 1 75.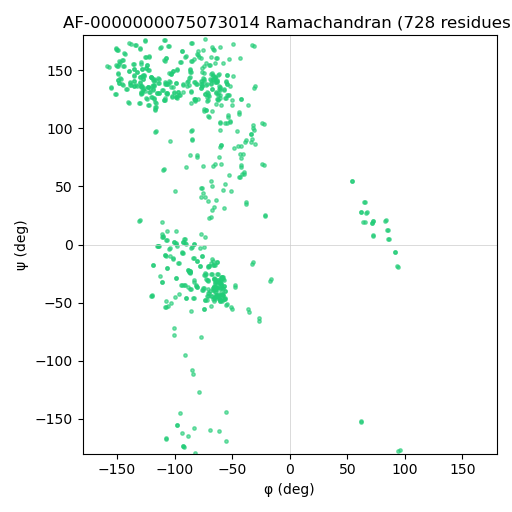88 306 GLN A N 1
ATOM 2448 C CA . GLN A 1 306 ? -13.789 -3.594 -10.539 1 75.88 306 GLN A CA 1
ATOM 2449 C C . GLN A 1 306 ? -15.289 -3.686 -10.305 1 75.88 306 GLN A C 1
ATOM 2451 O O . GLN A 1 306 ? -15.773 -3.34 -9.227 1 75.88 306 GLN A O 1
ATOM 2456 N N . SER A 1 307 ? -16.016 -4.184 -11.148 1 74.06 307 SER A N 1
ATOM 2457 C CA . SER A 1 307 ? -17.484 -4.172 -11.078 1 74.06 307 SER A CA 1
ATOM 2458 C C . SER A 1 307 ? -18 -5.34 -10.25 1 74.06 307 SER A C 1
ATOM 2460 O O . SER A 1 307 ? -19.188 -5.398 -9.938 1 74.06 307 SER A O 1
ATOM 2462 N N . ASN A 1 308 ? -17.172 -6.141 -9.812 1 79.5 308 ASN A N 1
ATOM 2463 C CA . ASN A 1 308 ? -17.609 -7.34 -9.102 1 79.5 308 ASN A CA 1
ATOM 2464 C C . ASN A 1 308 ? -17.844 -7.062 -7.621 1 79.5 308 ASN A C 1
ATOM 2466 O O . ASN A 1 308 ? -17.062 -6.34 -6.992 1 79.5 308 ASN A O 1
ATOM 2470 N N . LEU A 1 309 ? -18.969 -7.52 -7.172 1 88.62 309 LEU A N 1
ATOM 2471 C CA . LEU A 1 309 ? -19.203 -7.559 -5.734 1 88.62 309 LEU A CA 1
ATOM 2472 C C . LEU A 1 309 ? -18.797 -8.906 -5.152 1 88.62 309 LEU A C 1
ATOM 2474 O O . LEU A 1 309 ? -19.109 -9.953 -5.727 1 88.62 309 LEU A O 1
ATOM 2478 N N . LEU A 1 310 ? -18.156 -8.875 -4.008 1 93.06 310 LEU A N 1
ATOM 2479 C CA . LEU A 1 310 ? -17.562 -10.102 -3.486 1 93.06 310 LEU A CA 1
ATOM 2480 C C . LEU A 1 310 ? -18.109 -10.422 -2.098 1 93.06 310 LEU A C 1
ATOM 2482 O O . LEU A 1 310 ? -18.656 -9.547 -1.432 1 93.06 310 LEU A O 1
ATOM 2486 N N . GLU A 1 311 ? -17.906 -11.711 -1.757 1 96.19 311 GLU A N 1
ATOM 2487 C CA . GLU A 1 311 ? -18.156 -12.203 -0.407 1 96.19 311 GLU A CA 1
ATOM 2488 C C . GLU A 1 311 ? -16.969 -12.984 0.13 1 96.19 311 GLU A C 1
ATOM 2490 O O . GLU A 1 311 ? -16.328 -13.734 -0.609 1 96.19 311 GLU A O 1
ATOM 2495 N N . SER A 1 312 ? -16.719 -12.734 1.374 1 96.81 312 SER A N 1
ATOM 2496 C CA . SER A 1 312 ? -15.672 -13.469 2.072 1 96.81 312 SER A CA 1
ATOM 2497 C C . SER A 1 312 ? -16.25 -14.445 3.08 1 96.81 312 SER A C 1
ATOM 2499 O O . SER A 1 312 ? -17.062 -14.07 3.938 1 96.81 312 SER A O 1
ATOM 2501 N N . LEU A 1 313 ? -15.867 -15.727 2.979 1 97.75 313 LEU A N 1
ATOM 2502 C CA . LEU A 1 313 ? -16.312 -16.766 3.891 1 97.75 313 LEU A CA 1
ATOM 2503 C C . LEU A 1 313 ? -15.156 -17.312 4.711 1 97.75 313 LEU A C 1
ATOM 2505 O O . LEU A 1 313 ? -14.047 -17.484 4.191 1 97.75 313 LEU A O 1
ATOM 2509 N N . THR A 1 314 ? -15.469 -17.625 5.973 1 97.62 314 THR A N 1
ATOM 2510 C CA . THR A 1 314 ? -14.469 -18.219 6.852 1 97.62 314 THR A CA 1
ATOM 2511 C C . THR A 1 314 ? -15.086 -19.328 7.695 1 97.62 314 THR A C 1
ATOM 2513 O O . THR A 1 314 ? -16.219 -19.203 8.156 1 97.62 314 THR A O 1
ATOM 2516 N N . SER A 1 315 ? -14.359 -20.375 7.848 1 96.88 315 SER A N 1
ATOM 2517 C CA . SER A 1 315 ? -14.742 -21.469 8.742 1 96.88 315 SER A CA 1
ATOM 2518 C C . SER A 1 315 ? -13.555 -21.938 9.578 1 96.88 315 SER A C 1
ATOM 2520 O O . SER A 1 315 ? -12.43 -22.016 9.078 1 96.88 315 SER A O 1
ATOM 2522 N N . THR A 1 316 ? -13.898 -22.234 10.859 1 91.5 316 THR A N 1
ATOM 2523 C CA . THR A 1 316 ? -12.859 -22.766 11.734 1 91.5 316 THR A CA 1
ATOM 2524 C C . THR A 1 316 ? -12.547 -24.219 11.398 1 91.5 316 THR A C 1
ATOM 2526 O O . THR A 1 316 ? -13.461 -25 11.141 1 91.5 316 THR A O 1
ATOM 2529 N N . THR A 1 317 ? -11.438 -24.453 11 1 75.25 317 THR A N 1
ATOM 2530 C CA . THR A 1 317 ? -11.07 -25.859 10.797 1 75.25 317 THR A CA 1
ATOM 2531 C C . THR A 1 317 ? -10.586 -26.484 12.102 1 75.25 317 THR A C 1
ATOM 2533 O O . THR A 1 317 ? -9.758 -25.891 12.805 1 75.25 317 THR A O 1
ATOM 2536 N N . THR A 1 318 ? -11.453 -27.078 12.898 1 54.56 318 THR A N 1
ATOM 2537 C CA . THR A 1 318 ? -11.047 -27.812 14.102 1 54.56 318 THR A CA 1
ATOM 2538 C C . THR A 1 318 ? -9.805 -28.656 13.828 1 54.56 318 THR A C 1
ATOM 2540 O O . THR A 1 318 ? -9.586 -29.094 12.695 1 54.56 318 THR A O 1
ATOM 2543 N N . ALA A 1 319 ? -8.773 -28.469 14.609 1 44.53 319 ALA A N 1
ATOM 2544 C CA . ALA A 1 319 ? -7.527 -29.234 14.656 1 44.53 319 ALA A CA 1
ATOM 2545 C C . ALA A 1 319 ? -7.777 -30.703 14.32 1 44.53 319 ALA A C 1
ATOM 2547 O O . ALA A 1 319 ? -6.879 -31.531 14.453 1 44.53 319 ALA A O 1
ATOM 2548 N N . ALA A 1 320 ? -8.828 -31.281 14.32 1 37.66 320 ALA A N 1
ATOM 2549 C CA . ALA A 1 320 ? -8.664 -32.719 14.203 1 37.66 320 ALA A CA 1
ATOM 2550 C C . ALA A 1 320 ? -7.762 -33.094 13.023 1 37.66 320 ALA A C 1
ATOM 2552 O O . ALA A 1 320 ? -6.918 -33.969 13.125 1 37.66 320 ALA A O 1
ATOM 2553 N N . ALA A 1 321 ? -8.031 -32.656 11.828 1 37.06 321 ALA A N 1
ATOM 2554 C CA . ALA A 1 321 ? -7.363 -33.219 10.672 1 37.06 321 ALA A CA 1
ATOM 2555 C C . ALA A 1 321 ? -5.973 -32.625 10.484 1 37.06 321 ALA A C 1
ATOM 2557 O O . ALA A 1 321 ? -5.113 -33.219 9.828 1 37.06 321 ALA A O 1
ATOM 2558 N N . ALA A 1 322 ? -5.727 -31.422 10.727 1 39.16 322 ALA A N 1
ATOM 2559 C CA . ALA A 1 322 ? -4.387 -30.906 10.453 1 39.16 322 ALA A CA 1
ATOM 2560 C C . ALA A 1 322 ? -3.373 -31.469 11.453 1 39.16 322 ALA A C 1
ATOM 2562 O O . ALA A 1 322 ? -2.189 -31.125 11.406 1 39.16 322 ALA A O 1
ATOM 2563 N N . ALA A 1 323 ? -3.693 -31.953 12.516 1 35.91 323 ALA A N 1
ATOM 2564 C CA . ALA A 1 323 ? -2.752 -32.625 13.406 1 35.91 323 ALA A CA 1
ATOM 2565 C C . ALA A 1 323 ? -1.898 -33.625 12.648 1 35.91 323 ALA A C 1
ATOM 2567 O O . ALA A 1 323 ? -0.861 -34.094 13.148 1 35.91 323 ALA A O 1
ATOM 2568 N N . ALA A 1 324 ? -2.406 -34.344 11.641 1 33.78 324 ALA A N 1
ATOM 2569 C CA . ALA A 1 324 ? -1.591 -35.438 11.086 1 33.78 324 ALA A CA 1
ATOM 2570 C C . ALA A 1 324 ? -0.338 -34.875 10.414 1 33.78 324 ALA A C 1
ATOM 2572 O O . ALA A 1 324 ? 0.686 -35.562 10.336 1 33.78 324 ALA A O 1
ATOM 2573 N N . ALA A 1 325 ? -0.472 -33.812 9.594 1 34.66 325 ALA A N 1
ATOM 2574 C CA . ALA A 1 325 ? 0.681 -33.594 8.727 1 34.66 325 ALA A CA 1
ATOM 2575 C C . ALA A 1 325 ? 1.851 -33 9.508 1 34.66 325 ALA A C 1
ATOM 2577 O O . ALA A 1 325 ? 3.01 -33.156 9.117 1 34.66 325 ALA A O 1
ATOM 2578 N N . SER A 1 326 ? 1.69 -31.859 10.203 1 37.06 326 SER A N 1
ATOM 2579 C CA . SER A 1 326 ? 2.932 -31.297 10.734 1 37.06 326 SER A CA 1
ATOM 2580 C C . SER A 1 326 ? 3.404 -32.062 11.961 1 37.06 326 SER A C 1
ATOM 2582 O O . SER A 1 326 ? 3.002 -31.75 13.086 1 37.06 326 SER A O 1
ATOM 2584 N N . ALA A 1 327 ? 3.48 -33.344 11.961 1 34.09 327 ALA A N 1
ATOM 2585 C CA . ALA A 1 327 ? 4.09 -34.094 13.062 1 34.09 327 ALA A CA 1
ATOM 2586 C C . ALA A 1 327 ? 5.285 -33.344 13.633 1 34.09 327 ALA A C 1
ATOM 2588 O O . ALA A 1 327 ? 5.676 -33.562 14.781 1 34.09 327 ALA A O 1
ATOM 2589 N N . ALA A 1 328 ? 6.266 -33 12.711 1 33.97 328 ALA A N 1
ATOM 2590 C CA . ALA A 1 328 ? 7.625 -32.844 13.234 1 33.97 328 ALA A CA 1
ATOM 2591 C C . ALA A 1 328 ? 7.746 -31.562 14.055 1 33.97 328 ALA A C 1
ATOM 2593 O O . ALA A 1 328 ? 8.844 -31.203 14.484 1 33.97 328 ALA A O 1
ATOM 2594 N N . ILE A 1 329 ? 6.938 -30.516 13.719 1 35.06 329 ILE A N 1
ATOM 2595 C CA . ILE A 1 329 ? 7.363 -29.406 14.57 1 35.06 329 ILE A CA 1
ATOM 2596 C C . ILE A 1 329 ? 6.992 -29.703 16.016 1 35.06 329 ILE A C 1
ATOM 2598 O O . ILE A 1 329 ? 5.957 -30.312 16.297 1 35.06 329 ILE A O 1
ATOM 2602 N N . GLU A 1 330 ? 7.836 -29.422 17.031 1 34.78 330 GLU A N 1
ATOM 2603 C CA . GLU A 1 330 ? 7.582 -29.547 18.469 1 34.78 330 GLU A CA 1
ATOM 2604 C C . GLU A 1 330 ? 6.121 -29.266 18.797 1 34.78 330 GLU A C 1
ATOM 2606 O O . GLU A 1 330 ? 5.395 -28.688 17.984 1 34.78 330 GLU A O 1
ATOM 2611 N N . GLU A 1 331 ? 5.672 -29.516 20.078 1 38.19 331 GLU A N 1
ATOM 2612 C CA . GLU A 1 331 ? 4.34 -29.344 20.656 1 38.19 331 GLU A CA 1
ATOM 2613 C C . GLU A 1 331 ? 3.633 -28.141 20.031 1 38.19 331 GLU A C 1
ATOM 2615 O O . GLU A 1 331 ? 4.195 -27.047 19.984 1 38.19 331 GLU A O 1
ATOM 2620 N N . PRO A 1 332 ? 2.812 -28.391 19.016 1 43.53 332 PRO A N 1
ATOM 2621 C CA . PRO A 1 332 ? 2.129 -27.172 18.562 1 43.53 332 PRO A CA 1
ATOM 2622 C C . PRO A 1 332 ? 1.884 -26.188 19.688 1 43.53 332 PRO A C 1
ATOM 2624 O O . PRO A 1 332 ? 1.502 -26.578 20.797 1 43.53 332 PRO A O 1
ATOM 2627 N N . PRO A 1 333 ? 2.656 -25.172 19.859 1 45.59 333 PRO A N 1
ATOM 2628 C CA . PRO A 1 333 ? 2.244 -24.312 20.969 1 45.59 333 PRO A CA 1
ATOM 2629 C C . PRO A 1 333 ? 0.733 -24.312 21.188 1 45.59 333 PRO A C 1
ATOM 2631 O O . PRO A 1 333 ? -0.029 -24.547 20.234 1 45.59 333 PRO A O 1
ATOM 2634 N N . LYS A 1 334 ? 0.203 -24.422 22.453 1 47.66 334 LYS A N 1
ATOM 2635 C CA . LYS A 1 334 ? -1.155 -24.484 22.984 1 47.66 334 LYS A CA 1
ATOM 2636 C C . LYS A 1 334 ? -2.141 -23.781 22.062 1 47.66 334 LYS A C 1
ATOM 2638 O O . LYS A 1 334 ? -3.27 -24.25 21.875 1 47.66 334 LYS A O 1
ATOM 2643 N N . ASN A 1 335 ? -2.152 -22.391 21.734 1 59.16 335 ASN A N 1
ATOM 2644 C CA . ASN A 1 335 ? -3.326 -21.656 21.266 1 59.16 335 ASN A CA 1
ATOM 2645 C C . ASN A 1 335 ? -3.189 -21.266 19.812 1 59.16 335 ASN A C 1
ATOM 2647 O O . ASN A 1 335 ? -3.012 -20.078 19.484 1 59.16 335 ASN A O 1
ATOM 2651 N N . ASN A 1 336 ? -3.104 -22.359 18.719 1 83.81 336 ASN A N 1
ATOM 2652 C CA . ASN A 1 336 ? -3.055 -22.172 17.266 1 83.81 336 ASN A CA 1
ATOM 2653 C C . ASN A 1 336 ? -4.441 -22.297 16.641 1 83.81 336 ASN A C 1
ATOM 2655 O O . ASN A 1 336 ? -5.27 -23.078 17.094 1 83.81 336 ASN A O 1
ATOM 2659 N N . LEU A 1 337 ? -4.801 -21.375 15.883 1 92.62 337 LEU A N 1
ATOM 2660 C CA . LEU A 1 337 ? -6.055 -21.375 15.141 1 92.62 337 LEU A CA 1
ATOM 2661 C C . LEU A 1 337 ? -5.805 -21.594 13.656 1 92.62 337 LEU A C 1
ATOM 2663 O O . LEU A 1 337 ? -4.777 -21.172 13.125 1 92.62 337 LEU A O 1
ATOM 2667 N N . GLN A 1 338 ? -6.656 -22.406 13.078 1 94.88 338 GLN A N 1
ATOM 2668 C CA . GLN A 1 338 ? -6.629 -22.609 11.633 1 94.88 338 GLN A CA 1
ATOM 2669 C C . GLN A 1 338 ? -7.98 -22.281 11.008 1 94.88 338 GLN A C 1
ATOM 2671 O O . GLN A 1 338 ? -9.023 -22.672 11.531 1 94.88 338 GLN A O 1
ATOM 2676 N N . TYR A 1 339 ? -7.922 -21.562 9.906 1 96.5 339 TYR A N 1
ATOM 2677 C CA . TYR A 1 339 ? -9.148 -21.188 9.211 1 96.5 339 TYR A CA 1
ATOM 2678 C C . TYR A 1 339 ? -9.078 -21.578 7.742 1 96.5 339 TYR A C 1
ATOM 2680 O O . TYR A 1 339 ? -8.016 -21.516 7.129 1 96.5 339 TYR A O 1
ATOM 2688 N N . THR A 1 340 ? -10.211 -22.016 7.238 1 97.06 340 THR A N 1
ATOM 2689 C CA . THR A 1 340 ? -10.438 -22.141 5.801 1 97.06 340 THR A CA 1
ATOM 2690 C C . THR A 1 340 ? -11.227 -20.938 5.277 1 97.06 340 THR A C 1
ATOM 2692 O O . THR A 1 340 ? -12.156 -20.469 5.93 1 97.06 340 THR A O 1
ATOM 2695 N N . HIS A 1 341 ? -10.828 -20.453 4.102 1 97.88 341 HIS A N 1
ATOM 2696 C CA . HIS A 1 341 ? -11.438 -19.25 3.549 1 97.88 341 HIS A CA 1
ATOM 2697 C C . HIS A 1 341 ? -11.898 -19.484 2.111 1 97.88 341 HIS A C 1
ATOM 2699 O O . HIS A 1 341 ? -11.312 -20.297 1.388 1 97.88 341 HIS A O 1
ATOM 2705 N N . LEU A 1 342 ? -12.922 -18.75 1.741 1 97.94 342 LEU A N 1
ATOM 2706 C CA . LEU A 1 342 ? -13.359 -18.672 0.353 1 97.94 342 LEU A CA 1
ATOM 2707 C C . LEU A 1 342 ? -13.766 -17.25 -0.003 1 97.94 342 LEU A C 1
ATOM 2709 O O . LEU A 1 342 ? -14.555 -16.625 0.709 1 97.94 342 LEU A O 1
ATOM 2713 N N . LEU A 1 343 ? -13.164 -16.719 -0.962 1 96.94 343 LEU A N 1
ATOM 2714 C CA . LEU A 1 343 ? -13.609 -15.484 -1.608 1 96.94 343 LEU A CA 1
ATOM 2715 C C . LEU A 1 343 ? -14.383 -15.789 -2.885 1 96.94 343 LEU A C 1
ATOM 2717 O O . LEU A 1 343 ? -13.891 -16.5 -3.762 1 96.94 343 LEU A O 1
ATOM 2721 N N . ARG A 1 344 ? -15.555 -15.266 -3.012 1 96.62 344 ARG A N 1
ATOM 2722 C CA . ARG A 1 344 ? -16.391 -15.586 -4.172 1 96.62 344 ARG A CA 1
ATOM 2723 C C . ARG A 1 344 ? -17.188 -14.367 -4.621 1 96.62 344 ARG A C 1
ATOM 2725 O O . ARG A 1 344 ? -17.297 -13.383 -3.887 1 96.62 344 ARG A O 1
ATOM 2732 N N . MET A 1 345 ? -17.719 -14.484 -5.828 1 93.56 345 MET A N 1
ATOM 2733 C CA . MET A 1 345 ? -18.609 -13.445 -6.344 1 93.56 345 MET A CA 1
ATOM 2734 C C . MET A 1 345 ? -19.984 -13.539 -5.688 1 93.56 345 MET A C 1
ATOM 2736 O O . MET A 1 345 ? -20.5 -14.633 -5.465 1 93.56 345 MET A O 1
ATOM 2740 N N . GLN A 1 346 ? -20.531 -12.391 -5.461 1 89.06 346 GLN A N 1
ATOM 2741 C CA . GLN A 1 346 ? -21.781 -12.367 -4.723 1 89.06 346 GLN A CA 1
ATOM 2742 C C . GLN A 1 346 ? -22.938 -12.859 -5.586 1 89.06 346 GLN A C 1
ATOM 2744 O O . GLN A 1 346 ? -23.734 -13.711 -5.16 1 89.06 346 GLN A O 1
ATOM 2749 N N . PRO A 1 347 ? -23.062 -12.344 -6.836 1 84.31 347 PRO A N 1
ATOM 2750 C CA . PRO A 1 347 ? -24.25 -12.711 -7.594 1 84.31 347 PRO A CA 1
ATOM 2751 C C . PRO A 1 347 ? -24.281 -14.188 -7.98 1 84.31 347 PRO A C 1
ATOM 2753 O O . PRO A 1 347 ? -25.312 -14.852 -7.836 1 84.31 347 PRO A O 1
ATOM 2756 N N . ASN A 1 348 ? -23.188 -14.805 -8.469 1 87.38 348 ASN A N 1
ATOM 2757 C CA . ASN A 1 348 ? -23.219 -16.156 -9.023 1 87.38 348 ASN A CA 1
ATOM 2758 C C . ASN A 1 348 ? -22.391 -17.125 -8.172 1 87.38 348 ASN A C 1
ATOM 2760 O O . ASN A 1 348 ? -22.266 -18.297 -8.523 1 87.38 348 ASN A O 1
ATOM 2764 N N . LYS A 1 349 ? -21.766 -16.641 -7.109 1 91.81 349 LYS A N 1
ATOM 2765 C CA . LYS A 1 349 ? -21 -17.422 -6.137 1 91.81 349 LYS A CA 1
ATOM 2766 C C . LYS A 1 349 ? -19.781 -18.078 -6.781 1 91.81 349 LYS A C 1
ATOM 2768 O O . LYS A 1 349 ? -19.297 -19.109 -6.297 1 91.81 349 LYS A O 1
ATOM 2773 N N . ALA A 1 350 ? -19.422 -17.516 -7.922 1 94.06 350 ALA A N 1
ATOM 2774 C CA . ALA A 1 350 ? -18.203 -18.016 -8.562 1 94.06 350 ALA A CA 1
ATOM 2775 C C . ALA A 1 350 ? -16.984 -17.828 -7.652 1 94.06 350 ALA A C 1
ATOM 2777 O O . ALA A 1 350 ? -16.797 -16.75 -7.078 1 94.06 350 ALA A O 1
ATOM 2778 N N . GLU A 1 351 ? -16.188 -18.875 -7.527 1 95.94 351 GLU A N 1
ATOM 2779 C CA . GLU A 1 351 ? -15.016 -18.844 -6.652 1 95.94 351 GLU A CA 1
ATOM 2780 C C . GLU A 1 351 ? -13.914 -17.969 -7.246 1 95.94 351 GLU A C 1
ATOM 2782 O O . GLU A 1 351 ? -13.633 -18.047 -8.445 1 95.94 351 GLU A O 1
ATOM 2787 N N . ILE A 1 352 ? -13.305 -17.203 -6.414 1 95.38 352 ILE A N 1
ATOM 2788 C CA . ILE A 1 352 ? -12.164 -16.391 -6.82 1 95.38 352 ILE A CA 1
ATOM 2789 C C . ILE A 1 352 ? -10.883 -16.953 -6.219 1 95.38 352 ILE A C 1
ATOM 2791 O O . ILE A 1 352 ? -9.93 -17.266 -6.945 1 95.38 352 ILE A O 1
ATOM 2795 N N . VAL A 1 353 ? -10.906 -17.125 -4.902 1 97.12 353 VAL A N 1
ATOM 2796 C CA . VAL A 1 353 ? -9.727 -17.641 -4.203 1 97.12 353 VAL A CA 1
ATOM 2797 C C . VAL A 1 353 ? -10.164 -18.531 -3.033 1 97.12 353 VAL A C 1
ATOM 2799 O O . VAL A 1 353 ? -11.109 -18.188 -2.312 1 97.12 353 VAL A O 1
ATOM 2802 N N . ARG A 1 354 ? -9.5 -19.656 -2.846 1 97.62 354 ARG A N 1
ATOM 2803 C CA . ARG A 1 354 ? -9.539 -20.422 -1.607 1 97.62 354 ARG A CA 1
ATOM 2804 C C . ARG A 1 354 ? -8.266 -20.219 -0.792 1 97.62 354 ARG A C 1
ATOM 2806 O O . ARG A 1 354 ? -7.18 -20.062 -1.355 1 97.62 354 ARG A O 1
ATOM 2813 N N . ALA A 1 355 ? -8.469 -20.266 0.479 1 97.81 355 ALA A N 1
ATOM 2814 C CA . ALA A 1 355 ? -7.273 -20.062 1.292 1 97.81 355 ALA A CA 1
ATOM 2815 C C . ALA A 1 355 ? -7.352 -20.844 2.602 1 97.81 355 ALA A C 1
ATOM 2817 O O . ALA A 1 355 ? -8.438 -21.203 3.045 1 97.81 355 ALA A O 1
ATOM 2818 N N . ARG A 1 356 ? -6.227 -21.125 3.121 1 97.12 356 ARG A N 1
ATOM 2819 C CA . ARG A 1 356 ? -6.035 -21.656 4.465 1 97.12 356 ARG A CA 1
ATOM 2820 C C . ARG A 1 356 ? -5.035 -20.812 5.25 1 97.12 356 ARG A C 1
ATOM 2822 O O . ARG A 1 356 ? -3.973 -20.469 4.738 1 97.12 356 ARG A O 1
ATOM 2829 N N . THR A 1 357 ? -5.414 -20.5 6.449 1 96.5 357 THR A N 1
ATOM 2830 C CA . THR A 1 357 ? -4.543 -19.672 7.277 1 96.5 357 THR A CA 1
ATOM 2831 C C . THR A 1 357 ? -4.309 -20.328 8.633 1 96.5 357 THR A C 1
ATOM 2833 O O . THR A 1 357 ? -5.199 -20.984 9.172 1 96.5 357 THR A O 1
ATOM 2836 N N . GLN A 1 358 ? -3.119 -20.156 9.164 1 96 358 GLN A N 1
ATOM 2837 C CA . GLN A 1 358 ? -2.752 -20.562 10.516 1 96 358 GLN A CA 1
ATOM 2838 C C . GLN A 1 358 ? -2.352 -19.375 11.367 1 96 358 GLN A C 1
ATOM 2840 O O . GLN A 1 358 ? -1.628 -18.484 10.906 1 96 358 GLN A O 1
ATOM 2845 N N . TRP A 1 359 ? -2.816 -19.375 12.602 1 95.81 359 TRP A N 1
ATOM 2846 C CA . TRP A 1 359 ? -2.631 -18.25 13.5 1 95.81 359 TRP A CA 1
ATOM 2847 C C . TRP A 1 359 ? -2.059 -18.703 14.844 1 95.81 359 TRP A C 1
ATOM 2849 O O . TRP A 1 359 ? -2.48 -19.719 15.391 1 95.81 359 TRP A O 1
ATOM 2859 N N . ASN A 1 360 ? -1.108 -17.953 15.328 1 94.94 360 ASN A N 1
ATOM 2860 C CA . ASN A 1 360 ? -0.544 -18.188 16.656 1 94.94 360 ASN A CA 1
ATOM 2861 C C . ASN A 1 360 ? -0.787 -17 17.578 1 94.94 360 ASN A C 1
ATOM 2863 O O . ASN A 1 360 ? -0.695 -15.844 17.156 1 94.94 360 ASN A O 1
ATOM 2867 N N . SER A 1 361 ? -1.045 -17.266 18.797 1 92.5 361 SER A N 1
ATOM 2868 C CA . SER A 1 361 ? -1.325 -16.219 19.766 1 92.5 361 SER A CA 1
ATOM 2869 C C . SER A 1 361 ? -0.13 -15.289 19.922 1 92.5 361 SER A C 1
ATOM 2871 O O . SER A 1 361 ? 1.017 -15.742 19.969 1 92.5 361 SER A O 1
ATOM 2873 N N . LYS A 1 362 ? -0.456 -13.953 19.969 1 89 362 LYS A N 1
ATOM 2874 C CA . LYS A 1 362 ? 0.591 -12.977 20.234 1 89 362 LYS A CA 1
ATOM 2875 C C . LYS A 1 362 ? 1.085 -1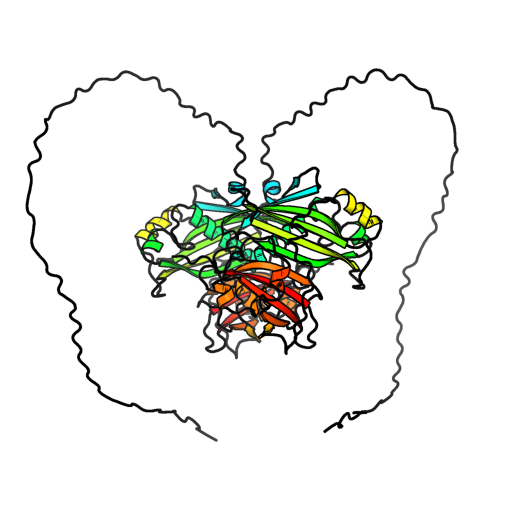3.078 21.672 1 89 362 LYS A C 1
ATOM 2877 O O . LYS A 1 362 ? 0.306 -13.367 22.578 1 89 362 LYS A O 1
ATOM 2882 N N . PRO A 1 363 ? 2.424 -12.883 21.75 1 77.06 363 PRO A N 1
ATOM 2883 C CA . PRO A 1 363 ? 2.896 -12.898 23.141 1 77.06 363 PRO A CA 1
ATOM 2884 C C . PRO A 1 363 ? 2.305 -11.766 23.969 1 77.06 363 PRO A C 1
ATOM 2886 O O . PRO A 1 363 ? 2.068 -10.672 23.469 1 77.06 363 PRO A O 1
ATOM 2889 N N . LYS A 1 364 ? 1.65 -11.945 25.094 1 61.69 364 LYS A N 1
ATOM 2890 C CA . LYS A 1 364 ? 1.087 -10.938 25.984 1 61.69 364 LYS A CA 1
ATOM 2891 C C . LYS A 1 364 ? 2.131 -9.891 26.344 1 61.69 364 LYS A C 1
ATOM 2893 O O . LYS A 1 364 ? 3.262 -10.227 26.703 1 61.69 364 LYS A O 1
ATOM 2898 N N . ARG A 1 365 ? 2.031 -8.742 25.812 1 47.97 365 ARG A N 1
ATOM 2899 C CA . ARG A 1 365 ? 2.881 -7.672 26.312 1 47.97 365 ARG A CA 1
ATOM 2900 C C . ARG A 1 365 ? 2.617 -7.422 27.797 1 47.97 365 ARG A C 1
ATOM 2902 O O . ARG A 1 365 ? 1.499 -7.07 28.188 1 47.97 365 ARG A O 1
ATOM 2909 N N . TYR A 1 366 ? 3.182 -8.062 28.703 1 37.66 366 TYR A N 1
ATOM 2910 C CA . TYR A 1 366 ? 3.117 -7.684 30.109 1 37.66 366 TYR A CA 1
ATOM 2911 C C . TYR A 1 366 ? 3.768 -6.324 30.344 1 37.66 366 TYR A C 1
ATOM 2913 O O . TYR A 1 366 ? 4.719 -5.957 29.656 1 37.66 366 TYR A O 1
ATOM 2921 N N . MET B 1 1 ? -53.531 20.344 3.77 1 16.5 1 MET B N 1
ATOM 2922 C CA . MET B 1 1 ? -53.562 19.469 4.941 1 16.5 1 MET B CA 1
ATOM 2923 C C . MET B 1 1 ? -52.25 19.578 5.711 1 16.5 1 MET B C 1
ATOM 2925 O O . MET B 1 1 ? -51.156 19.391 5.145 1 16.5 1 MET B O 1
ATOM 2929 N N . ALA B 1 2 ? -52.156 20.031 7.086 1 16.72 2 ALA B N 1
ATOM 2930 C CA . ALA B 1 2 ? -51.406 20.719 8.133 1 16.72 2 ALA B CA 1
ATOM 2931 C C . ALA B 1 2 ? -50.312 19.812 8.688 1 16.72 2 ALA B C 1
ATOM 2933 O O . ALA B 1 2 ? -50.188 18.656 8.297 1 16.72 2 ALA B O 1
ATOM 2934 N N . SER B 1 3 ? -50.219 19.562 10.164 1 15.58 3 SER B N 1
ATOM 2935 C CA . SER B 1 3 ? -49.375 19.812 11.336 1 15.58 3 SER B CA 1
ATOM 2936 C C . SER B 1 3 ? -48.656 18.531 11.766 1 15.58 3 SER B C 1
ATOM 2938 O O . SER B 1 3 ? -47.969 18.516 12.805 1 15.58 3 SER B O 1
ATOM 2940 N N . ILE B 1 4 ? -48.531 17.438 11.18 1 16.66 4 ILE B N 1
ATOM 2941 C CA . ILE B 1 4 ? -48.562 16.297 12.109 1 16.66 4 ILE B CA 1
ATOM 2942 C C . ILE B 1 4 ? -47.25 16.219 12.852 1 16.66 4 ILE B C 1
ATOM 2944 O O . ILE B 1 4 ? -46.219 15.867 12.266 1 16.66 4 ILE B O 1
ATOM 2948 N N . ALA B 1 5 ? -46.688 17.188 13.891 1 16.16 5 ALA B N 1
ATOM 2949 C CA . ALA B 1 5 ? -45.531 17.656 14.672 1 16.16 5 ALA B CA 1
ATOM 2950 C C . ALA B 1 5 ? -45.125 16.594 15.695 1 16.16 5 ALA B C 1
ATOM 2952 O O . ALA B 1 5 ? -43.969 16.578 16.156 1 16.16 5 ALA B O 1
ATOM 2953 N N . ALA B 1 6 ? -45.906 15.492 16.109 1 16.59 6 ALA B N 1
ATOM 2954 C CA . ALA B 1 6 ? -46 15.281 17.547 1 16.59 6 ALA B CA 1
ATOM 2955 C C . ALA B 1 6 ? -44.688 14.758 18.125 1 16.59 6 ALA B C 1
ATOM 2957 O O . ALA B 1 6 ? -44.031 13.922 17.5 1 16.59 6 ALA B O 1
ATOM 2958 N N . SER B 1 7 ? -44.031 15.453 19.281 1 16.02 7 SER B N 1
ATOM 2959 C CA . SER B 1 7 ? -43.062 15.766 20.328 1 16.02 7 SER B CA 1
ATOM 2960 C C . SER B 1 7 ? -42.906 14.617 21.312 1 16.02 7 SER B C 1
ATOM 2962 O O . SER B 1 7 ? -43.875 14.312 22.047 1 16.02 7 SER B O 1
ATOM 2964 N N . TYR B 1 8 ? -42.344 13.484 21.016 1 16.16 8 TYR B N 1
ATOM 2965 C CA . TYR B 1 8 ? -42.375 12.352 21.953 1 16.16 8 TYR B CA 1
ATOM 2966 C C . TYR B 1 8 ? -41.688 12.711 23.266 1 16.16 8 TYR B C 1
ATOM 2968 O O . TYR B 1 8 ? -40.531 13.109 23.281 1 16.16 8 TYR B O 1
ATOM 2976 N N . LEU B 1 9 ? -42.406 13.109 24.406 1 15.88 9 LEU B N 1
ATOM 2977 C CA . LEU B 1 9 ? -42.219 13.633 25.766 1 15.88 9 LEU B CA 1
ATOM 2978 C C . LEU B 1 9 ? -41.625 12.586 26.672 1 15.88 9 LEU B C 1
ATOM 2980 O O . LEU B 1 9 ? -41.562 12.766 27.891 1 15.88 9 LEU B O 1
ATOM 2984 N N . ILE B 1 10 ? -40.938 11.562 26.344 1 17.53 10 ILE B N 1
ATOM 2985 C CA . ILE B 1 10 ? -41.094 10.57 27.406 1 17.53 10 ILE B CA 1
ATOM 2986 C C . ILE B 1 10 ? -40.469 11.102 28.703 1 17.53 10 ILE B C 1
ATOM 2988 O O . ILE B 1 10 ? -39.438 11.781 28.672 1 17.53 10 ILE B O 1
ATOM 2992 N N . PRO B 1 11 ? -40.875 10.641 29.922 1 15.98 11 PRO B N 1
ATOM 2993 C CA . PRO B 1 11 ? -41.031 11.07 31.312 1 15.98 11 PRO B CA 1
ATOM 2994 C C . PRO B 1 11 ? -39.719 11.062 32.094 1 15.98 11 PRO B C 1
ATOM 2996 O O . PRO B 1 11 ? -38.75 10.406 31.672 1 15.98 11 PRO B O 1
ATOM 2999 N N . ARG B 1 12 ? -39.656 11.727 33.375 1 16 12 ARG B N 1
ATOM 3000 C CA . ARG B 1 12 ? -38.969 12.469 34.438 1 16 12 ARG B CA 1
ATOM 3001 C C . ARG B 1 12 ? -38.406 11.523 35.469 1 16 12 ARG B C 1
ATOM 3003 O O . ARG B 1 12 ? -37.719 11.969 36.406 1 16 12 ARG B O 1
ATOM 3010 N N . THR B 1 13 ? -38.656 10.195 35.469 1 15.68 13 THR B N 1
ATOM 3011 C CA . THR B 1 13 ? -38.875 9.836 36.875 1 15.68 13 THR B CA 1
ATOM 3012 C C . THR B 1 13 ? -37.594 10.031 37.688 1 15.68 13 THR B C 1
ATOM 3014 O O . THR B 1 13 ? -36.5 10 37.156 1 15.68 13 THR B O 1
ATOM 3017 N N . ARG B 1 14 ? -37.719 9.984 39.094 1 15.36 14 ARG B N 1
ATOM 3018 C CA . ARG B 1 14 ? -37.438 10.578 40.375 1 15.36 14 ARG B CA 1
ATOM 3019 C C . ARG B 1 14 ? -36.125 10.039 40.969 1 15.36 14 ARG B C 1
ATOM 3021 O O . ARG B 1 14 ? -35.25 10.805 41.312 1 15.36 14 ARG B O 1
ATOM 3028 N N . ARG B 1 15 ? -36.219 8.969 41.875 1 15.45 15 ARG B N 1
ATOM 3029 C CA . ARG B 1 15 ? -36.062 9.148 43.312 1 15.45 15 ARG B CA 1
ATOM 3030 C C . ARG B 1 15 ? -34.625 8.867 43.75 1 15.45 15 ARG B C 1
ATOM 3032 O O . ARG B 1 15 ? -33.844 8.297 43 1 15.45 15 ARG B O 1
ATOM 3039 N N . GLY B 1 16 ? -34.406 8.258 45.031 1 15.25 16 GLY B N 1
ATOM 3040 C CA . GLY B 1 16 ? -33.875 8.617 46.344 1 15.25 16 GLY B CA 1
ATOM 3041 C C . GLY B 1 16 ? -32.531 7.996 46.625 1 15.25 16 GLY B C 1
ATOM 3042 O O . GLY B 1 16 ? -31.672 8.641 47.219 1 15.25 16 GLY B O 1
ATOM 3043 N N . LEU B 1 17 ? -32.312 6.605 46.406 1 16.05 17 LEU B N 1
ATOM 3044 C CA . LEU B 1 17 ? -31.938 5.965 47.688 1 16.05 17 LEU B CA 1
ATOM 3045 C C . LEU B 1 17 ? -30.469 6.242 48 1 16.05 17 LEU B C 1
ATOM 3047 O O . LEU B 1 17 ? -29.641 6.406 47.125 1 16.05 17 LEU B O 1
ATOM 3051 N N . THR B 1 18 ? -29.984 6.094 49.312 1 15.34 18 THR B N 1
ATOM 3052 C CA . THR B 1 18 ? -29.234 6.594 50.469 1 15.34 18 THR B CA 1
ATOM 3053 C C . THR B 1 18 ? -27.812 6.055 50.469 1 15.34 18 THR B C 1
ATOM 3055 O O . THR B 1 18 ? -26.875 6.781 50.781 1 15.34 18 THR B O 1
ATOM 3058 N N . TRP B 1 19 ? -27.531 4.688 50.156 1 16.09 19 TRP B N 1
ATOM 3059 C CA . TRP B 1 19 ? -26.797 4.098 51.281 1 16.09 19 TRP B CA 1
ATOM 3060 C C . TRP B 1 19 ? -25.359 4.594 51.312 1 16.09 19 TRP B C 1
ATOM 3062 O O . TRP B 1 19 ? -24.781 4.93 50.281 1 16.09 19 TRP B O 1
ATOM 3072 N N . GLY B 1 20 ? -24.688 4.633 52.469 1 15.43 20 GLY B N 1
ATOM 3073 C CA . GLY B 1 20 ? -23.766 5.27 53.406 1 15.43 20 GLY B CA 1
ATOM 3074 C C . GLY B 1 20 ? -22.312 4.883 53.156 1 15.43 20 GLY B C 1
ATOM 3075 O O . GLY B 1 20 ? -21.406 5.609 53.562 1 15.43 20 GLY B O 1
ATOM 3076 N N . ARG B 1 21 ? -22 3.512 52.719 1 16.17 21 ARG B N 1
ATOM 3077 C CA . ARG B 1 21 ? -21 2.947 53.625 1 16.17 21 ARG B CA 1
ATOM 3078 C C . ARG B 1 21 ? -19.656 3.658 53.469 1 16.17 21 ARG B C 1
ATOM 3080 O O . ARG B 1 21 ? -19.359 4.191 52.406 1 16.17 21 ARG B O 1
ATOM 3087 N N . ASN B 1 22 ? -18.734 3.549 54.438 1 15.34 22 ASN B N 1
ATOM 3088 C CA . ASN B 1 22 ? -17.766 4.172 55.344 1 15.34 22 ASN B CA 1
ATOM 3089 C C . ASN B 1 22 ? -16.344 4.062 54.781 1 15.34 22 ASN B C 1
ATOM 3091 O O . ASN B 1 22 ? -15.375 4.293 55.5 1 15.34 22 ASN B O 1
ATOM 3095 N N . SER B 1 23 ? -16.156 3.65 53.438 1 16.75 23 SER B N 1
ATOM 3096 C CA . SER B 1 23 ? -14.844 3.021 53.406 1 16.75 23 SER B CA 1
ATOM 3097 C C . SER B 1 23 ? -13.742 4.012 53.781 1 16.75 23 SER B C 1
ATOM 3099 O O . SER B 1 23 ? -13.766 5.164 53.344 1 16.75 23 SER B O 1
ATOM 3101 N N . SER B 1 24 ? -12.961 3.631 54.812 1 15.79 24 SER B N 1
ATOM 3102 C CA . SER B 1 24 ? -11.992 4.191 55.75 1 15.79 24 SER B CA 1
ATOM 3103 C C . SER B 1 24 ? -10.719 4.633 55.031 1 15.79 24 SER B C 1
ATOM 3105 O O . SER B 1 24 ? -9.984 3.805 54.5 1 15.79 24 SER B O 1
ATOM 3107 N N . VAL B 1 25 ? -10.75 5.594 54.25 1 16 25 VAL B N 1
ATOM 3108 C CA . VAL B 1 25 ? -9.57 6.066 53.531 1 16 25 VAL B CA 1
ATOM 3109 C C . VAL B 1 25 ? -8.508 6.52 54.531 1 16 25 VAL B C 1
ATOM 3111 O O . VAL B 1 25 ? -8.711 7.504 55.25 1 16 25 VAL B O 1
ATOM 3114 N N . VAL B 1 26 ? -7.875 5.445 55.125 1 16.16 26 VAL B N 1
ATOM 3115 C CA . VAL B 1 26 ? -6.93 5.793 56.188 1 16.16 26 VAL B CA 1
ATOM 3116 C C . VAL B 1 26 ? -5.984 6.887 55.688 1 16.16 26 VAL B C 1
ATOM 3118 O O . VAL B 1 26 ? -5.645 6.938 54.531 1 16.16 26 VAL B O 1
ATOM 3121 N N . ILE B 1 27 ? -5.625 7.785 56.688 1 15.38 27 ILE B N 1
ATOM 3122 C CA . ILE B 1 27 ? -5.141 9.117 57 1 15.38 27 ILE B CA 1
ATOM 3123 C C . ILE B 1 27 ? -3.627 9.18 56.812 1 15.38 27 ILE B C 1
ATOM 3125 O O . ILE B 1 27 ? -2.906 8.25 57.188 1 15.38 27 ILE B O 1
ATOM 3129 N N . ALA B 1 28 ? -3.248 10.102 56.031 1 16.09 28 ALA B N 1
ATOM 3130 C CA . ALA B 1 28 ? -1.945 10.633 55.656 1 16.09 28 ALA B CA 1
ATOM 3131 C C . ALA B 1 28 ? -1.147 11.094 56.875 1 16.09 28 ALA B C 1
ATOM 3133 O O . ALA B 1 28 ? -1.374 12.18 57.375 1 16.09 28 ALA B O 1
ATOM 3134 N N . SER B 1 29 ? -1.017 10.172 57.906 1 14.99 29 SER B N 1
ATOM 3135 C CA . SER B 1 29 ? -0.364 10.938 58.969 1 14.99 29 SER B CA 1
ATOM 3136 C C . SER B 1 29 ? 1 11.453 58.531 1 14.99 29 SER B C 1
ATOM 3138 O O . SER B 1 29 ? 1.683 10.805 57.719 1 14.99 29 SER B O 1
ATOM 3140 N N . ALA B 1 30 ? 1.352 12.727 58.781 1 16.34 30 ALA B N 1
ATOM 3141 C CA . ALA B 1 30 ? 2.23 13.867 58.531 1 16.34 30 ALA B CA 1
ATOM 3142 C C . ALA B 1 30 ? 3.604 13.656 59.156 1 16.34 30 ALA B C 1
ATOM 3144 O O . ALA B 1 30 ? 4.465 14.531 59.094 1 16.34 30 ALA B O 1
ATOM 3145 N N . GLY B 1 31 ? 3.871 12.352 59.75 1 15.15 31 GLY B N 1
ATOM 3146 C CA . GLY B 1 31 ? 4.691 12.711 60.875 1 15.15 31 GLY B CA 1
ATOM 3147 C C . GLY B 1 31 ? 5.992 13.391 60.5 1 15.15 31 GLY B C 1
ATOM 3148 O O . GLY B 1 31 ? 6.363 13.406 59.312 1 15.15 31 GLY B O 1
ATOM 3149 N N . GLY B 1 32 ? 7.027 13.383 61.469 1 15.66 32 GLY B N 1
ATOM 3150 C CA . GLY B 1 32 ? 7.859 14.305 62.219 1 15.66 32 GLY B CA 1
ATOM 3151 C C . GLY B 1 32 ? 9.25 14.477 61.625 1 15.66 32 GLY B C 1
ATOM 3152 O O . GLY B 1 32 ? 9.75 15.602 61.531 1 15.66 32 GLY B O 1
ATOM 3153 N N . SER B 1 33 ? 10.016 13.383 61.188 1 14.94 33 SER B N 1
ATOM 3154 C CA . SER B 1 33 ? 11.188 13.312 62.062 1 14.94 33 SER B CA 1
ATOM 3155 C C . SER B 1 33 ? 12.297 14.234 61.594 1 14.94 33 SER B C 1
ATOM 3157 O O . SER B 1 33 ? 12.781 15.078 62.344 1 14.94 33 SER B O 1
ATOM 3159 N N . ARG B 1 34 ? 13.539 13.562 61.062 1 15.73 34 ARG B N 1
ATOM 3160 C CA . ARG B 1 34 ? 14.852 13.539 61.688 1 15.73 34 ARG B CA 1
ATOM 3161 C C . ARG B 1 34 ? 15.727 14.68 61.188 1 15.73 34 ARG B C 1
ATOM 3163 O O . ARG B 1 34 ? 15.758 14.961 59.969 1 15.73 34 ARG B O 1
ATOM 3170 N N . SER B 1 35 ? 16.375 15.461 61.969 1 16.05 35 SER B N 1
ATOM 3171 C CA . SER B 1 35 ? 17.109 16.703 62.219 1 16.05 35 SER B CA 1
ATOM 3172 C C . SER B 1 35 ? 18.438 16.703 61.469 1 16.05 35 SER B C 1
ATOM 3174 O O . SER B 1 35 ? 18.828 17.703 60.875 1 16.05 35 SER B O 1
ATOM 3176 N N . GLY B 1 36 ? 19.359 15.68 61.562 1 16.03 36 GLY B N 1
ATOM 3177 C CA . GLY B 1 36 ? 20.641 16.125 62.094 1 16.03 36 GLY B CA 1
ATOM 3178 C C . GLY B 1 36 ? 21.562 16.688 61.031 1 16.03 36 GLY B C 1
ATOM 3179 O O . GLY B 1 36 ? 21.609 16.188 59.906 1 16.03 36 GLY B O 1
ATOM 3180 N N . LEU B 1 37 ? 22.016 17.938 61.125 1 16.94 37 LEU B N 1
ATOM 3181 C CA . LEU B 1 37 ? 22.859 18.922 60.469 1 16.94 37 LEU B CA 1
ATOM 3182 C C . LEU B 1 37 ? 24.312 18.484 60.438 1 16.94 37 LEU B C 1
ATOM 3184 O O . LEU B 1 37 ? 25.219 19.312 60.344 1 16.94 37 LEU B O 1
ATOM 3188 N N . ARG B 1 38 ? 24.625 17.109 60.219 1 15.98 38 ARG B N 1
ATOM 3189 C CA . ARG B 1 38 ? 26 16.969 60.656 1 15.98 38 ARG B CA 1
ATOM 3190 C C . ARG B 1 38 ? 26.922 17.969 59.938 1 15.98 38 ARG B C 1
ATOM 3192 O O . ARG B 1 38 ? 26.562 18.5 58.906 1 15.98 38 ARG B O 1
ATOM 3199 N N . SER B 1 39 ? 28.312 17.75 60.125 1 16.44 39 SER B N 1
ATOM 3200 C CA . SER B 1 39 ? 29.578 18.312 60.562 1 16.44 39 SER B CA 1
ATOM 3201 C C . SER B 1 39 ? 30.5 18.594 59.375 1 16.44 39 SER B C 1
ATOM 3203 O O . SER B 1 39 ? 31.547 19.234 59.531 1 16.44 39 SER B O 1
ATOM 3205 N N . VAL B 1 40 ? 30.219 18.156 58.094 1 17.53 40 VAL B N 1
ATOM 3206 C CA . VAL B 1 40 ? 31.516 17.812 57.531 1 17.53 40 VAL B CA 1
ATOM 3207 C C . VAL B 1 40 ? 32.375 19.078 57.406 1 17.53 40 VAL B C 1
ATOM 3209 O O . VAL B 1 40 ? 31.859 20.141 57.094 1 17.53 40 VAL B O 1
ATOM 3212 N N . ASP B 1 41 ? 33.75 18.875 57.656 1 17.38 41 ASP B N 1
ATOM 3213 C CA . ASP B 1 41 ? 35 19.578 58 1 17.38 41 ASP B CA 1
ATOM 3214 C C . ASP B 1 41 ? 35.531 20.375 56.812 1 17.38 41 ASP B C 1
ATOM 3216 O O . ASP B 1 41 ? 35.25 20.031 55.656 1 17.38 41 ASP B O 1
ATOM 3220 N N . LEU B 1 42 ? 36.312 21.391 57.125 1 16.72 42 LEU B N 1
ATOM 3221 C CA . LEU B 1 42 ? 36.875 22.641 56.625 1 16.72 42 LEU B CA 1
ATOM 3222 C C . LEU B 1 42 ? 38.031 22.375 55.656 1 16.72 42 LEU B C 1
ATOM 3224 O O . LEU B 1 42 ? 39.188 22.406 56.062 1 16.72 42 LEU B O 1
ATOM 3228 N N . VAL B 1 43 ? 37.969 21.328 54.688 1 17.55 43 VAL B N 1
ATOM 3229 C CA . VAL B 1 43 ? 39.281 21.141 54.156 1 17.55 43 VAL B CA 1
ATOM 3230 C C . VAL B 1 43 ? 39.812 22.438 53.531 1 17.55 43 VAL B C 1
ATOM 3232 O O . VAL B 1 43 ? 39.031 23.234 53 1 17.55 43 VAL B O 1
ATOM 3235 N N . ASN B 1 44 ? 41.188 22.531 53.469 1 17.8 44 ASN B N 1
ATOM 3236 C CA . ASN B 1 44 ? 42.312 23.484 53.438 1 17.8 44 ASN B CA 1
ATOM 3237 C C . ASN B 1 44 ? 42.469 24.141 52.094 1 17.8 44 ASN B C 1
ATOM 3239 O O . ASN B 1 44 ? 42.125 23.547 51.062 1 17.8 44 ASN B O 1
ATOM 3243 N N . GLY B 1 45 ? 43 25.375 52 1 17.27 45 GLY B N 1
ATOM 3244 C CA . GLY B 1 45 ? 42.938 26.594 51.188 1 17.27 45 GLY B CA 1
ATOM 3245 C C . GLY B 1 45 ? 43.688 26.484 49.875 1 17.27 45 GLY B C 1
ATOM 3246 O O . GLY B 1 45 ? 43.094 26.734 48.812 1 17.27 45 GLY B O 1
ATOM 3247 N N . LYS B 1 46 ? 45.094 26.625 49.781 1 18.66 46 LYS B N 1
ATOM 3248 C CA . LYS B 1 46 ? 45.656 27.797 49.156 1 18.66 46 LYS B CA 1
ATOM 3249 C C . LYS B 1 46 ? 45.938 27.547 47.688 1 18.66 46 LYS B C 1
ATOM 3251 O O . LYS B 1 46 ? 45.969 26.391 47.25 1 18.66 46 LYS B O 1
ATOM 3256 N N . LYS B 1 47 ? 46.875 28.531 47.125 1 18.78 47 LYS B N 1
ATOM 3257 C CA . LYS B 1 47 ? 47.062 29.359 45.938 1 18.78 47 LYS B CA 1
ATOM 3258 C C . LYS B 1 47 ? 47.875 28.609 44.875 1 18.78 47 LYS B C 1
ATOM 3260 O O . LYS B 1 47 ? 49.062 28.344 45.062 1 18.78 47 LYS B O 1
ATOM 3265 N N . VAL B 1 48 ? 47.406 27.531 44.25 1 18.66 48 VAL B N 1
ATOM 3266 C CA . VAL B 1 48 ? 48.281 26.734 43.406 1 18.66 48 VAL B CA 1
ATOM 3267 C C . VAL B 1 48 ? 48.906 27.625 42.312 1 18.66 48 VAL B C 1
ATOM 3269 O O . VAL B 1 48 ? 48.25 28.5 41.781 1 18.66 48 VAL B O 1
ATOM 3272 N N . ASN B 1 49 ? 50.312 27.609 42.219 1 18.47 49 ASN B N 1
ATOM 3273 C CA . ASN B 1 49 ? 51.438 28.156 41.5 1 18.47 49 ASN B CA 1
ATOM 3274 C C . ASN B 1 49 ? 51.281 27.984 39.969 1 18.47 49 ASN B C 1
ATOM 3276 O O . ASN B 1 49 ? 50.781 26.969 39.531 1 18.47 49 ASN B O 1
ATOM 3280 N N . GLY B 1 50 ? 51.438 29.078 39.188 1 20.02 50 GLY B N 1
ATOM 3281 C CA . GLY B 1 50 ? 51.219 29.484 37.812 1 20.02 50 GLY B CA 1
ATOM 3282 C C . GLY B 1 50 ? 52.094 28.766 36.812 1 20.02 50 GLY B C 1
ATOM 3283 O O . GLY B 1 50 ? 52.25 29.188 35.688 1 20.02 50 GLY B O 1
ATOM 3284 N N . VAL B 1 51 ? 52.469 27.438 37.062 1 20.77 51 VAL B N 1
ATOM 3285 C CA . VAL B 1 51 ? 53.625 27 36.281 1 20.77 51 VAL B CA 1
ATOM 3286 C C . VAL B 1 51 ? 53.344 27.219 34.781 1 20.77 51 VAL B C 1
ATOM 3288 O O . VAL B 1 51 ? 52.219 26.938 34.312 1 20.77 51 VAL B O 1
ATOM 3291 N N . HIS B 1 52 ? 54.281 27.922 34.188 1 22.77 52 HIS B N 1
ATOM 3292 C CA . HIS B 1 52 ? 54.562 28.422 32.844 1 22.77 52 HIS B CA 1
ATOM 3293 C C . HIS B 1 52 ? 54.625 27.281 31.828 1 22.77 52 HIS B C 1
ATOM 3295 O O . HIS B 1 52 ? 55.719 26.859 31.453 1 22.77 52 HIS B O 1
ATOM 3301 N N . ILE B 1 53 ? 53.75 26.344 31.75 1 22.38 53 ILE B N 1
ATOM 3302 C CA . ILE B 1 53 ? 54.219 25.234 30.906 1 22.38 53 ILE B CA 1
ATOM 3303 C C . ILE B 1 53 ? 54.438 25.734 29.484 1 22.38 53 ILE B C 1
ATOM 3305 O O . ILE B 1 53 ? 53.625 26.484 28.938 1 22.38 53 ILE B O 1
ATOM 3309 N N . PRO B 1 54 ? 55.688 25.391 28.922 1 23.08 54 PRO B N 1
ATOM 3310 C CA . PRO B 1 54 ? 56.375 25.672 27.656 1 23.08 54 PRO B CA 1
ATOM 3311 C C . PRO B 1 54 ? 55.5 25.406 26.438 1 23.08 54 PRO B C 1
ATOM 3313 O O . PRO B 1 54 ? 54.5 24.688 26.531 1 23.08 54 PRO B O 1
ATOM 3316 N N . GLY B 1 55 ? 56.031 25.797 25.203 1 21.69 55 GLY B N 1
ATOM 3317 C CA . GLY B 1 55 ? 55.531 26.219 23.906 1 21.69 55 GLY B CA 1
ATOM 3318 C C . GLY B 1 55 ? 54.969 25.062 23.078 1 21.69 55 GLY B C 1
ATOM 3319 O O . GLY B 1 55 ? 55.75 24.297 22.5 1 21.69 55 GLY B O 1
ATOM 3320 N N . GLU B 1 56 ? 54.219 24.172 23.516 1 21.48 56 GLU B N 1
ATOM 3321 C CA . GLU B 1 56 ? 53.969 22.969 22.719 1 21.48 56 GLU B CA 1
ATOM 3322 C C . GLU B 1 56 ? 53.562 23.328 21.297 1 21.48 56 GLU B C 1
ATOM 3324 O O . GLU B 1 56 ? 52.781 24.25 21.078 1 21.48 56 GLU B O 1
ATOM 3329 N N . LYS B 1 57 ? 54.469 22.797 20.25 1 23.94 57 LYS B N 1
ATOM 3330 C CA . LYS B 1 57 ? 54.344 22.703 18.797 1 23.94 57 LYS B CA 1
ATOM 3331 C C . LYS B 1 57 ? 52.906 22.391 18.375 1 23.94 57 LYS B C 1
ATOM 3333 O O . LYS B 1 57 ? 52.281 21.516 18.953 1 23.94 57 LYS B O 1
ATOM 3338 N N . LYS B 1 58 ? 52.344 23.219 17.641 1 23.94 58 LYS B N 1
ATOM 3339 C CA . LYS B 1 58 ? 51.031 23.234 16.969 1 23.94 58 LYS B CA 1
ATOM 3340 C C . LYS B 1 58 ? 50.812 21.953 16.188 1 23.94 58 LYS B C 1
ATOM 3342 O O . LYS B 1 58 ? 51.312 21.797 15.078 1 23.94 58 LYS B O 1
ATOM 3347 N N . GLY B 1 59 ? 51.062 20.734 16.688 1 21.41 59 GLY B N 1
ATOM 3348 C CA . GLY B 1 59 ? 50.812 19.625 15.781 1 21.41 59 GLY B CA 1
ATOM 3349 C C . GLY B 1 59 ? 49.5 19.734 15.055 1 21.41 59 GLY B C 1
ATOM 3350 O O . GLY B 1 59 ? 48.469 20 15.68 1 21.41 59 GLY B O 1
ATOM 3351 N N . SER B 1 60 ? 49.5 20.234 13.797 1 23.09 60 SER B N 1
ATOM 3352 C CA . SER B 1 60 ? 48.438 20.297 12.82 1 23.09 60 SER B CA 1
ATOM 3353 C C . SER B 1 60 ? 47.656 19 12.781 1 23.09 60 SER B C 1
ATOM 3355 O O . SER B 1 60 ? 48.188 17.953 12.383 1 23.09 60 SER B O 1
ATOM 3357 N N . LEU B 1 61 ? 46.875 18.688 13.648 1 23.25 61 LEU B N 1
ATOM 3358 C CA . LEU B 1 61 ? 46.031 17.5 13.594 1 23.25 61 LEU B CA 1
ATOM 3359 C C . LEU B 1 61 ? 45.25 17.469 12.289 1 23.25 61 LEU B C 1
ATOM 3361 O O . LEU B 1 61 ? 44.25 18.172 12.133 1 23.25 61 LEU B O 1
ATOM 3365 N N . PHE B 1 62 ? 45.875 17.438 11.102 1 24.11 62 PHE B N 1
ATOM 3366 C CA . PHE B 1 62 ? 45.25 16.969 9.875 1 24.11 62 PHE B CA 1
ATOM 3367 C C . PHE B 1 62 ? 44.438 15.703 10.117 1 24.11 62 PHE B C 1
ATOM 3369 O O . PHE B 1 62 ? 45.031 14.641 10.359 1 24.11 62 PHE B O 1
ATOM 3376 N N . MET B 1 63 ? 43.406 15.805 10.797 1 24.58 63 MET B N 1
ATOM 3377 C CA . MET B 1 63 ? 42.531 14.641 10.703 1 24.58 63 MET B CA 1
ATOM 3378 C C . MET B 1 63 ? 42.406 14.156 9.266 1 24.58 63 MET B C 1
ATOM 3380 O O . MET B 1 63 ? 41.938 14.898 8.391 1 24.58 63 MET B O 1
ATOM 3384 N N . GLU B 1 64 ? 43.375 13.477 8.773 1 26.81 64 GLU B N 1
ATOM 3385 C CA . GLU B 1 64 ? 43.188 12.672 7.57 1 26.81 64 GLU B CA 1
ATOM 3386 C C . GLU B 1 64 ? 41.781 12.117 7.492 1 26.81 64 GLU B C 1
ATOM 3388 O O . GLU B 1 64 ? 41.312 11.406 8.398 1 26.81 64 GLU B O 1
ATOM 3393 N N . GLU B 1 65 ? 40.938 12.844 6.871 1 28.8 65 GLU B N 1
ATOM 3394 C CA . GLU B 1 65 ? 39.719 12.219 6.324 1 28.8 65 GLU B CA 1
ATOM 3395 C C . GLU B 1 65 ? 40.062 10.852 5.73 1 28.8 65 GLU B C 1
ATOM 3397 O O . GLU B 1 65 ? 40.625 10.758 4.652 1 28.8 65 GLU B O 1
ATOM 3402 N N . THR B 1 66 ? 40.531 9.969 6.574 1 28.98 66 THR B N 1
ATOM 3403 C CA . THR B 1 66 ? 40.594 8.617 6.02 1 28.98 66 THR B CA 1
ATOM 3404 C C . THR B 1 66 ? 39.375 8.359 5.133 1 28.98 66 THR B C 1
ATOM 3406 O O . THR B 1 66 ? 38.25 8.422 5.598 1 28.98 66 THR B O 1
ATOM 3409 N N . HIS B 1 67 ? 39.469 8.648 3.932 1 29.84 67 HIS B N 1
ATOM 3410 C CA . HIS B 1 67 ? 38.688 8.086 2.84 1 29.84 67 HIS B CA 1
ATOM 3411 C C . HIS B 1 67 ? 38.438 6.598 3.053 1 29.84 67 HIS B C 1
ATOM 3413 O O . HIS B 1 67 ? 39.188 5.758 2.561 1 29.84 67 HIS B O 1
ATOM 3419 N N . VAL B 1 68 ? 38.219 6.137 4.27 1 29.17 68 VAL B N 1
ATOM 3420 C CA . VAL B 1 68 ? 37.656 4.801 4.18 1 29.17 68 VAL B CA 1
ATOM 3421 C C . VAL B 1 68 ? 36.562 4.773 3.105 1 29.17 68 VAL B C 1
ATOM 3423 O O . VAL B 1 68 ? 35.594 5.539 3.17 1 29.17 68 VAL B O 1
ATOM 3426 N N . GLU B 1 69 ? 36.75 4.613 1.919 1 34.34 69 GLU B N 1
ATOM 3427 C CA . GLU B 1 69 ? 35.844 4.137 0.897 1 34.34 69 GLU B CA 1
ATOM 3428 C C . GLU B 1 69 ? 34.688 3.332 1.518 1 34.34 69 GLU B C 1
ATOM 3430 O O . GLU B 1 69 ? 34.75 2.102 1.569 1 34.34 69 GLU B O 1
ATOM 3435 N N . GLY B 1 70 ? 34.344 3.549 2.734 1 32.81 70 GLY B N 1
ATOM 3436 C CA . GLY B 1 70 ? 33.344 2.807 3.469 1 32.81 70 GLY B CA 1
ATOM 3437 C C . GLY B 1 70 ? 32 2.742 2.744 1 32.81 70 GLY B C 1
ATOM 3438 O O . GLY B 1 70 ? 31.656 3.668 2.018 1 32.81 70 GLY B O 1
ATOM 3439 N N . ASN B 1 71 ? 31.609 1.57 2.279 1 36.47 71 ASN B N 1
ATOM 3440 C CA . ASN B 1 71 ? 30.25 1.201 1.875 1 36.47 71 ASN B CA 1
ATOM 3441 C C . ASN B 1 71 ? 29.203 2.076 2.559 1 36.47 71 ASN B C 1
ATOM 3443 O O . ASN B 1 71 ? 29.016 1.991 3.773 1 36.47 71 ASN B O 1
ATOM 3447 N N . LYS B 1 72 ? 29.078 3.314 2.273 1 43.03 72 LYS B N 1
ATOM 3448 C CA . LYS B 1 72 ? 27.891 3.963 2.83 1 43.03 72 LYS B CA 1
ATOM 3449 C C . LYS B 1 72 ? 26.812 2.941 3.152 1 43.03 72 LYS B C 1
ATOM 3451 O O . LYS B 1 72 ? 26.422 2.15 2.289 1 43.03 72 LYS B O 1
ATOM 3456 N N . PRO B 1 73 ? 26.656 2.621 4.438 1 48.28 73 PRO B N 1
ATOM 3457 C CA . PRO B 1 73 ? 25.734 1.543 4.812 1 48.28 73 PRO B CA 1
ATOM 3458 C C . PRO B 1 73 ? 24.406 1.613 4.07 1 48.28 73 PRO B C 1
ATOM 3460 O O . PRO B 1 73 ? 23.938 2.705 3.73 1 48.28 73 PRO B O 1
ATOM 3463 N N . LEU B 1 74 ? 24.172 0.552 3.195 1 52.62 74 LEU B N 1
ATOM 3464 C CA . LEU B 1 74 ? 22.891 0.313 2.559 1 52.62 74 LEU B CA 1
ATOM 3465 C C . LEU B 1 74 ? 21.781 1.073 3.277 1 52.62 74 LEU B C 1
ATOM 3467 O O . LEU B 1 74 ? 20.875 1.625 2.635 1 52.62 74 LEU B O 1
ATOM 3471 N N . HIS B 1 75 ? 22.016 1.219 4.594 1 53.53 75 HIS B N 1
ATOM 3472 C CA . HIS B 1 75 ? 21 1.875 5.402 1 53.53 75 HIS B CA 1
ATOM 3473 C C . HIS B 1 75 ? 20.906 3.359 5.066 1 53.53 75 HIS B C 1
ATOM 3475 O O . HIS B 1 75 ? 19.797 3.914 4.988 1 53.53 75 HIS B O 1
ATOM 3481 N N . ASP B 1 76 ? 22.016 3.959 4.852 1 52.38 76 ASP B N 1
ATOM 3482 C CA . ASP B 1 76 ? 21.984 5.383 4.535 1 52.38 76 ASP B CA 1
ATOM 3483 C C . ASP B 1 76 ? 21.266 5.637 3.209 1 52.38 76 ASP B C 1
ATOM 3485 O O . ASP B 1 76 ? 20.547 6.617 3.068 1 52.38 76 ASP B O 1
ATOM 3489 N N . CYS B 1 77 ? 21.5 4.711 2.346 1 55.5 77 CYS B N 1
ATOM 3490 C CA . CYS B 1 77 ? 20.875 4.828 1.038 1 55.5 77 CYS B CA 1
ATOM 3491 C C . CYS B 1 77 ? 19.359 4.609 1.141 1 55.5 77 CYS B C 1
ATOM 3493 O O . CYS B 1 77 ? 18.594 5.211 0.393 1 55.5 77 CYS B O 1
ATOM 3495 N N . LEU B 1 78 ? 19.078 4 2.256 1 62.75 78 LEU B N 1
ATOM 3496 C CA . LEU B 1 78 ? 17.672 3.613 2.314 1 62.75 78 LEU B CA 1
ATOM 3497 C C . LEU B 1 78 ? 16.859 4.621 3.129 1 62.75 78 LEU B C 1
ATOM 3499 O O . LEU B 1 78 ? 15.695 4.875 2.824 1 62.75 78 LEU B O 1
ATOM 3503 N N . LEU B 1 79 ? 17.453 5.297 4.098 1 70.31 79 LEU B N 1
ATOM 3504 C CA . LEU B 1 79 ? 16.656 6.055 5.051 1 70.31 79 LEU B CA 1
ATOM 3505 C C . LEU B 1 79 ? 16.672 7.543 4.711 1 70.31 79 LEU B C 1
ATOM 3507 O O . LEU B 1 79 ? 15.828 8.305 5.199 1 70.31 79 LEU B O 1
ATOM 3511 N N . GLY B 1 80 ? 17.328 8.125 3.977 1 86.12 80 GLY B N 1
ATOM 3512 C CA . GLY B 1 80 ? 17.375 9.547 3.686 1 86.12 80 GLY B CA 1
ATOM 3513 C C . GLY B 1 80 ? 18.453 10.273 4.48 1 86.12 80 GLY B C 1
ATOM 3514 O O . GLY B 1 80 ? 19.25 9.648 5.164 1 86.12 80 GLY B O 1
ATOM 3515 N N . ARG B 1 81 ? 18.562 11.68 4.344 1 89.5 81 ARG B N 1
ATOM 3516 C CA . ARG B 1 81 ? 19.578 12.477 5.016 1 89.5 81 ARG B CA 1
ATOM 3517 C C . ARG B 1 81 ? 19.156 13.938 5.125 1 89.5 81 ARG B C 1
ATOM 3519 O O . ARG B 1 81 ? 18.344 14.414 4.316 1 89.5 81 ARG B O 1
ATOM 3526 N N . PHE B 1 82 ? 19.719 14.562 6.16 1 92.69 82 PHE B N 1
ATOM 3527 C CA . PHE B 1 82 ? 19.562 16.016 6.262 1 92.69 82 PHE B CA 1
ATOM 3528 C C . PHE B 1 82 ? 20.484 16.719 5.289 1 92.69 82 PHE B C 1
ATOM 3530 O O . PHE B 1 82 ? 21.625 16.312 5.082 1 92.69 82 PHE B O 1
ATOM 3537 N N . VAL B 1 83 ? 19.953 17.734 4.742 1 92.19 83 VAL B N 1
ATOM 3538 C CA . VAL B 1 83 ? 20.719 18.594 3.848 1 92.19 83 VAL B CA 1
ATOM 3539 C C . VAL B 1 83 ? 20.484 20.062 4.195 1 92.19 83 VAL B C 1
ATOM 3541 O O . VAL B 1 83 ? 19.719 20.359 5.105 1 92.19 83 VAL B O 1
ATOM 3544 N N . GLU B 1 84 ? 21.234 21 3.596 1 93.94 84 GLU B N 1
ATOM 3545 C CA . GLU B 1 84 ? 21.109 22.438 3.795 1 93.94 84 GLU B CA 1
ATOM 3546 C C . GLU B 1 84 ? 21.188 22.812 5.277 1 93.94 84 GLU B C 1
ATOM 3548 O O . GLU B 1 84 ? 20.297 23.484 5.805 1 93.94 84 GLU B O 1
ATOM 3553 N N . GLU B 1 85 ? 22.188 22.422 5.941 1 91.69 85 GLU B N 1
ATOM 3554 C CA . GLU B 1 85 ? 22.469 22.719 7.344 1 91.69 85 GLU B CA 1
ATOM 3555 C C . GLU B 1 85 ? 21.391 22.156 8.258 1 91.69 85 GLU B C 1
ATOM 3557 O O . GLU B 1 85 ? 20.922 22.828 9.172 1 91.69 85 GLU B O 1
ATOM 3562 N N . ASN B 1 86 ? 20.719 21.031 7.812 1 90.19 86 ASN B N 1
ATOM 3563 C CA . ASN B 1 86 ? 19.797 20.234 8.609 1 90.19 86 ASN B CA 1
ATOM 3564 C C . ASN B 1 86 ? 18.375 20.812 8.578 1 90.19 86 ASN B C 1
ATOM 3566 O O . ASN B 1 86 ? 17.516 20.422 9.367 1 90.19 86 ASN B O 1
ATOM 3570 N N . PHE B 1 87 ? 18.188 21.75 7.641 1 95.62 87 PHE B N 1
ATOM 3571 C CA . PHE B 1 87 ? 16.859 22.344 7.559 1 95.62 87 PHE B CA 1
ATOM 3572 C C . PHE B 1 87 ? 15.953 21.531 6.645 1 95.62 87 PHE B C 1
ATOM 3574 O O . PHE B 1 87 ? 14.727 21.625 6.734 1 95.62 87 PHE B O 1
ATOM 3581 N N . VAL B 1 88 ? 16.609 20.812 5.781 1 97.56 88 VAL B N 1
ATOM 3582 C CA . VAL B 1 88 ? 15.867 20.016 4.816 1 97.56 88 VAL B CA 1
ATOM 3583 C C . VAL B 1 88 ? 16.234 18.547 4.957 1 97.56 88 VAL B C 1
ATOM 3585 O O . VAL B 1 88 ? 17.422 18.203 5.117 1 97.56 88 VAL B O 1
ATOM 3588 N N . TYR B 1 89 ? 15.227 17.734 5.02 1 96.31 89 TYR B N 1
ATOM 3589 C CA . TYR B 1 89 ? 15.438 16.297 4.988 1 96.31 89 TYR B CA 1
ATOM 3590 C C . TYR B 1 89 ? 15.125 15.734 3.607 1 96.31 89 TYR B C 1
ATOM 3592 O O . TYR B 1 89 ? 14.047 15.961 3.064 1 96.31 89 TYR B O 1
ATOM 3600 N N . GLY B 1 90 ? 16.047 15.008 3.053 1 95.12 90 GLY B N 1
ATOM 3601 C CA . GLY B 1 90 ? 15.906 14.414 1.732 1 95.12 90 GLY B CA 1
ATOM 3602 C C . GLY B 1 90 ? 15.961 12.898 1.751 1 95.12 90 GLY B C 1
ATOM 3603 O O . GLY B 1 90 ? 16.75 12.305 2.494 1 95.12 90 GLY B O 1
ATOM 3604 N N . GLN B 1 91 ? 15.102 12.328 0.909 1 94.06 91 GLN B N 1
ATOM 3605 C CA . GLN B 1 91 ? 15.055 10.867 0.828 1 94.06 91 GLN B CA 1
ATOM 3606 C C . GLN B 1 91 ? 14.719 10.406 -0.587 1 94.06 91 GLN B C 1
ATOM 3608 O O . GLN B 1 91 ? 13.898 11.023 -1.267 1 94.06 91 GLN B O 1
ATOM 3613 N N . THR B 1 92 ? 15.344 9.328 -0.981 1 92.62 92 THR B N 1
ATOM 3614 C CA . THR B 1 92 ? 15.133 8.758 -2.309 1 92.62 92 THR B CA 1
ATOM 3615 C C . THR B 1 92 ? 14.281 7.5 -2.229 1 92.62 92 THR B C 1
ATOM 3617 O O . THR B 1 92 ? 14.461 6.676 -1.329 1 92.62 92 THR B O 1
ATOM 3620 N N . PHE B 1 93 ? 13.359 7.371 -3.15 1 94.06 93 PHE B N 1
ATOM 3621 C CA . PHE B 1 93 ? 12.492 6.203 -3.217 1 94.06 93 PHE B CA 1
ATOM 3622 C C . PHE B 1 93 ? 12.461 5.629 -4.629 1 94.06 93 PHE B C 1
ATOM 3624 O O . PHE B 1 93 ? 12.523 6.371 -5.609 1 94.06 93 PHE B O 1
ATOM 3631 N N . ILE B 1 94 ? 12.391 4.332 -4.715 1 93.12 94 ILE B N 1
ATOM 3632 C CA . ILE B 1 94 ? 12 3.672 -5.957 1 93.12 94 ILE B CA 1
ATOM 3633 C C . ILE B 1 94 ? 10.516 3.336 -5.922 1 93.12 94 ILE B C 1
ATOM 3635 O O . ILE B 1 94 ? 10.008 2.83 -4.918 1 93.12 94 ILE B O 1
ATOM 3639 N N . ILE B 1 95 ? 9.836 3.705 -6.996 1 95.38 95 ILE B N 1
ATOM 3640 C CA . ILE B 1 95 ? 8.422 3.377 -7.062 1 95.38 95 ILE B CA 1
ATOM 3641 C C . ILE B 1 95 ? 8.242 1.874 -7.266 1 95.38 95 ILE B C 1
ATOM 3643 O O . ILE B 1 95 ? 8.766 1.309 -8.234 1 95.38 95 ILE B O 1
ATOM 3647 N N . ARG B 1 96 ? 7.5 1.296 -6.375 1 94.5 96 ARG B N 1
ATOM 3648 C CA . ARG B 1 96 ? 7.309 -0.151 -6.395 1 94.5 96 ARG B CA 1
ATOM 3649 C C . ARG B 1 96 ? 6.086 -0.529 -7.223 1 94.5 96 ARG B C 1
ATOM 3651 O O . ARG B 1 96 ? 5.234 0.318 -7.508 1 94.5 96 ARG B O 1
ATOM 3658 N N . SER B 1 97 ? 5.992 -1.795 -7.645 1 92.25 97 SER B N 1
ATOM 3659 C CA . SER B 1 97 ? 4.988 -2.252 -8.602 1 92.25 97 SER B CA 1
ATOM 3660 C C . SER B 1 97 ? 3.58 -2.141 -8.016 1 92.25 97 SER B C 1
ATOM 3662 O O . SER B 1 97 ? 2.615 -1.925 -8.758 1 92.25 97 SER B O 1
ATOM 3664 N N . TYR B 1 98 ? 3.486 -2.258 -6.715 1 93.19 98 TYR B N 1
ATOM 3665 C CA . TYR B 1 98 ? 2.164 -2.232 -6.102 1 93.19 98 TYR B CA 1
ATOM 3666 C C . TYR B 1 98 ? 1.776 -0.814 -5.703 1 93.19 98 TYR B C 1
ATOM 3668 O O . TYR B 1 98 ? 0.727 -0.599 -5.09 1 93.19 98 TYR B O 1
ATOM 3676 N N . GLU B 1 99 ? 2.604 0.127 -6.043 1 95.31 99 GLU B N 1
ATOM 3677 C CA . GLU B 1 99 ? 2.355 1.533 -5.738 1 95.31 99 GLU B CA 1
ATOM 3678 C C . GLU B 1 99 ? 1.81 2.275 -6.953 1 95.31 99 GLU B C 1
ATOM 3680 O O . GLU B 1 99 ? 1.568 3.482 -6.895 1 95.31 99 GLU B O 1
ATOM 3685 N N . ILE B 1 100 ? 1.6 1.542 -8.07 1 93.69 100 ILE B N 1
ATOM 3686 C CA . ILE B 1 100 ? 1.028 2.145 -9.273 1 93.69 100 ILE B CA 1
ATOM 3687 C C . ILE B 1 100 ? -0.407 1.659 -9.461 1 93.69 100 ILE B C 1
ATOM 3689 O O . ILE B 1 100 ? -0.814 0.66 -8.859 1 93.69 100 ILE B O 1
ATOM 3693 N N . GLY B 1 101 ? -1.146 2.377 -10.219 1 90.5 101 GLY B N 1
ATOM 3694 C CA . GLY B 1 101 ? -2.535 2.045 -10.492 1 90.5 101 GLY B CA 1
ATOM 3695 C C . GLY B 1 101 ? -2.752 1.525 -11.906 1 90.5 101 GLY B C 1
ATOM 3696 O O . GLY B 1 101 ? -1.799 1.127 -12.578 1 90.5 101 GLY B O 1
ATOM 3697 N N . PRO B 1 102 ? -4.027 1.481 -12.266 1 88.25 102 PRO B N 1
ATOM 3698 C CA . PRO B 1 102 ? -4.371 0.944 -13.586 1 88.25 102 PRO B CA 1
ATOM 3699 C C . PRO B 1 102 ? -3.793 1.775 -14.727 1 88.25 102 PRO B C 1
ATOM 3701 O O . PRO B 1 102 ? -3.674 1.285 -15.852 1 88.25 102 PRO B O 1
ATOM 3704 N N . ASP B 1 103 ? -3.365 2.957 -14.438 1 88.5 103 ASP B N 1
ATOM 3705 C CA . ASP B 1 103 ? -2.787 3.816 -15.469 1 88.5 103 ASP B CA 1
ATOM 3706 C C . ASP B 1 103 ? -1.275 3.621 -15.562 1 88.5 103 ASP B C 1
ATOM 3708 O O . ASP B 1 103 ? -0.587 4.375 -16.25 1 88.5 103 ASP B O 1
ATOM 3712 N N . LYS B 1 104 ? -0.737 2.738 -14.758 1 91 104 LYS B N 1
ATOM 3713 C CA . LYS B 1 104 ? 0.668 2.344 -14.773 1 91 104 LYS B CA 1
ATOM 3714 C C . LYS B 1 104 ? 1.555 3.449 -14.211 1 91 104 LYS B C 1
ATOM 3716 O O . LYS B 1 104 ? 2.723 3.572 -14.586 1 91 104 LYS B O 1
ATOM 3721 N N . THR B 1 105 ? 0.959 4.312 -13.477 1 94.75 105 THR B N 1
ATOM 3722 C CA . THR B 1 105 ? 1.704 5.34 -12.758 1 94.75 105 THR B CA 1
ATOM 3723 C C . THR B 1 105 ? 1.37 5.309 -11.266 1 94.75 105 THR B C 1
ATOM 3725 O O . THR B 1 105 ? 0.37 4.711 -10.867 1 94.75 105 THR B O 1
ATOM 3728 N N . ALA B 1 106 ? 2.248 5.918 -10.508 1 96.62 106 ALA B N 1
ATOM 3729 C CA . ALA B 1 106 ? 1.998 6.027 -9.07 1 96.62 106 ALA B CA 1
ATOM 3730 C C . ALA B 1 106 ? 0.64 6.668 -8.797 1 96.62 106 ALA B C 1
ATOM 3732 O O . ALA B 1 106 ? 0.248 7.621 -9.477 1 96.62 106 ALA B O 1
ATOM 3733 N N . THR B 1 107 ? -0.06 6.137 -7.852 1 95.56 107 THR B N 1
ATOM 3734 C CA . THR B 1 107 ? -1.353 6.695 -7.469 1 95.56 107 THR B CA 1
ATOM 3735 C C . THR B 1 107 ? -1.172 7.91 -6.562 1 95.56 107 THR B C 1
ATOM 3737 O O . THR B 1 107 ? -0.094 8.117 -6 1 95.56 107 THR B O 1
ATOM 3740 N N . MET B 1 108 ? -2.236 8.695 -6.438 1 96.31 108 MET B N 1
ATOM 3741 C CA . MET B 1 108 ? -2.209 9.797 -5.48 1 96.31 108 MET B CA 1
ATOM 3742 C C . MET B 1 108 ? -1.983 9.289 -4.062 1 96.31 108 MET B C 1
ATOM 3744 O O . MET B 1 108 ? -1.292 9.93 -3.27 1 96.31 108 MET B O 1
ATOM 3748 N N . GLU B 1 109 ? -2.562 8.148 -3.73 1 95.56 109 GLU B N 1
ATOM 3749 C CA . GLU B 1 109 ? -2.309 7.539 -2.43 1 95.56 109 GLU B CA 1
ATOM 3750 C C . GLU B 1 109 ? -0.821 7.262 -2.23 1 95.56 109 GLU B C 1
ATOM 3752 O O . GLU B 1 109 ? -0.277 7.512 -1.153 1 95.56 109 GLU B O 1
ATOM 3757 N N . THR B 1 110 ? -0.211 6.75 -3.254 1 96.81 110 THR B N 1
ATOM 3758 C CA . THR B 1 110 ? 1.222 6.484 -3.186 1 96.81 110 THR B CA 1
ATOM 3759 C C . THR B 1 110 ? 1.995 7.773 -2.91 1 96.81 110 THR B C 1
ATOM 3761 O O . THR B 1 110 ? 2.859 7.809 -2.031 1 96.81 110 THR B O 1
ATOM 3764 N N . LEU B 1 111 ? 1.686 8.836 -3.66 1 98 111 LEU B N 1
ATOM 3765 C CA . LEU B 1 111 ? 2.365 10.109 -3.457 1 98 111 LEU B CA 1
ATOM 3766 C C . LEU B 1 111 ? 2.207 10.586 -2.018 1 98 111 LEU B C 1
ATOM 3768 O O . LEU B 1 111 ? 3.191 10.93 -1.361 1 98 111 LEU B O 1
ATOM 3772 N N . MET B 1 112 ? 1.022 10.531 -1.532 1 97.69 112 MET B N 1
ATOM 3773 C CA . MET B 1 112 ? 0.75 10.992 -0.175 1 97.69 112 MET B CA 1
ATOM 3774 C C . MET B 1 112 ? 1.435 10.102 0.854 1 97.69 112 MET B C 1
ATOM 3776 O O . MET B 1 112 ? 1.912 10.586 1.883 1 97.69 112 MET B O 1
ATOM 3780 N N . ASN B 1 113 ? 1.473 8.844 0.592 1 97 113 ASN B N 1
ATOM 3781 C CA . ASN B 1 113 ? 2.188 7.91 1.456 1 97 113 ASN B CA 1
ATOM 3782 C C . ASN B 1 113 ? 3.68 8.234 1.515 1 97 113 ASN B C 1
ATOM 3784 O O . ASN B 1 113 ? 4.285 8.203 2.588 1 97 113 ASN B O 1
ATOM 3788 N N . LEU B 1 114 ? 4.215 8.516 0.403 1 97.62 114 LEU B N 1
ATOM 3789 C CA . LEU B 1 114 ? 5.637 8.844 0.359 1 97.62 114 LEU B CA 1
ATOM 3790 C C . LEU B 1 114 ? 5.926 10.141 1.099 1 97.62 114 LEU B C 1
ATOM 3792 O O . LEU B 1 114 ? 6.945 10.266 1.778 1 97.62 114 LEU B O 1
ATOM 3796 N N . LEU B 1 115 ? 5.02 11.109 0.944 1 97.94 115 LEU B N 1
ATOM 3797 C CA . LEU B 1 115 ? 5.172 12.344 1.695 1 97.94 115 LEU B CA 1
ATOM 3798 C C . LEU B 1 115 ? 5.145 12.078 3.197 1 97.94 115 LEU B C 1
ATOM 3800 O O . LEU B 1 115 ? 5.992 12.586 3.938 1 97.94 115 LEU B O 1
ATOM 3804 N N . GLN B 1 116 ? 4.199 11.305 3.582 1 95.56 116 GLN B N 1
ATOM 3805 C CA . GLN B 1 116 ? 4.074 10.961 4.996 1 95.56 116 GLN B CA 1
ATOM 3806 C C . GLN B 1 116 ? 5.297 10.195 5.484 1 95.56 116 GLN B C 1
ATOM 3808 O O . GLN B 1 116 ? 5.812 10.469 6.57 1 95.56 116 GLN B O 1
ATOM 3813 N N . GLU B 1 117 ? 5.727 9.266 4.719 1 95.25 117 GLU B N 1
ATOM 3814 C CA . GLU B 1 117 ? 6.922 8.492 5.051 1 95.25 117 GLU B CA 1
ATOM 3815 C C . GLU B 1 117 ? 8.125 9.406 5.254 1 95.25 117 GLU B C 1
ATOM 3817 O O . GLU B 1 117 ? 8.859 9.266 6.234 1 95.25 117 GLU B O 1
ATOM 3822 N N . THR B 1 118 ? 8.32 10.281 4.395 1 96.38 118 THR B N 1
ATOM 3823 C CA . THR B 1 118 ? 9.453 11.195 4.469 1 96.38 118 THR B CA 1
ATOM 3824 C C . THR B 1 118 ? 9.352 12.094 5.695 1 96.38 118 THR B C 1
ATOM 3826 O O . THR B 1 118 ? 10.344 12.344 6.379 1 96.38 118 THR B O 1
ATOM 3829 N N . ALA B 1 119 ? 8.172 12.555 5.984 1 95.19 119 ALA B N 1
ATOM 3830 C CA . ALA B 1 119 ? 7.941 13.383 7.164 1 95.19 119 ALA B CA 1
ATOM 3831 C C . ALA B 1 119 ? 8.281 12.625 8.445 1 95.19 119 ALA B C 1
ATOM 3833 O O . ALA B 1 119 ? 8.93 13.164 9.336 1 95.19 119 ALA B O 1
ATOM 3834 N N . LEU B 1 120 ? 7.824 11.414 8.547 1 92.5 120 LEU B N 1
ATOM 3835 C CA . LEU B 1 120 ? 8.062 10.602 9.734 1 92.5 120 LEU B CA 1
ATOM 3836 C C . LEU B 1 120 ? 9.555 10.328 9.914 1 92.5 120 LEU B C 1
ATOM 3838 O O . LEU B 1 120 ? 10.078 10.406 11.031 1 92.5 120 LEU B O 1
ATOM 3842 N N . ASN B 1 121 ? 10.188 10.016 8.828 1 93.12 121 ASN B N 1
ATOM 3843 C CA . ASN B 1 121 ? 11.625 9.781 8.891 1 93.12 121 ASN B CA 1
ATOM 3844 C C . ASN B 1 121 ? 12.383 11.055 9.25 1 93.12 121 ASN B C 1
ATOM 3846 O O . ASN B 1 121 ? 13.398 11.008 9.961 1 93.12 121 ASN B O 1
ATOM 3850 N N . HIS B 1 122 ? 11.938 12.172 8.773 1 94.06 122 HIS B N 1
ATOM 3851 C CA . HIS B 1 122 ? 12.508 13.461 9.133 1 94.06 122 HIS B CA 1
ATOM 3852 C C . HIS B 1 122 ? 12.516 13.656 10.648 1 94.06 122 HIS B C 1
ATOM 3854 O O . HIS B 1 122 ? 13.562 13.945 11.234 1 94.06 122 HIS B O 1
ATOM 3860 N N . VAL B 1 123 ? 11.391 13.453 11.25 1 91.06 123 VAL B N 1
ATOM 3861 C CA . VAL B 1 123 ? 11.258 13.641 12.695 1 91.06 123 VAL B CA 1
ATOM 3862 C C . VAL B 1 123 ? 12.117 12.617 13.43 1 91.06 123 VAL B C 1
ATOM 3864 O O . VAL B 1 123 ? 12.852 12.969 14.359 1 91.06 123 VAL B O 1
ATOM 3867 N N . THR B 1 124 ? 12.062 11.414 13.016 1 88.5 124 THR B N 1
ATOM 3868 C CA . THR B 1 124 ? 12.789 10.328 13.656 1 88.5 124 THR B CA 1
ATOM 3869 C C . THR B 1 124 ? 14.297 10.578 13.609 1 88.5 124 THR B C 1
ATOM 3871 O O . THR B 1 124 ? 15.016 10.273 14.562 1 88.5 124 THR B O 1
ATOM 3874 N N . CYS B 1 125 ? 14.75 11.211 12.57 1 88.88 125 CYS B N 1
ATOM 3875 C CA . CYS B 1 125 ? 16.172 11.398 12.359 1 88.88 125 CYS B CA 1
ATOM 3876 C C . CYS B 1 125 ? 16.641 12.734 12.93 1 88.88 125 CYS B C 1
ATOM 3878 O O . CYS B 1 125 ? 17.844 13 13 1 88.88 125 CYS B O 1
ATOM 3880 N N . SER B 1 126 ? 15.75 13.562 13.367 1 88.38 126 SER B N 1
ATOM 3881 C CA . SER B 1 126 ? 16.078 14.93 13.766 1 88.38 126 SER B CA 1
ATOM 3882 C C . SER B 1 126 ? 16.719 14.961 15.148 1 88.38 126 SER B C 1
ATOM 3884 O O . SER B 1 126 ? 17.328 15.961 15.539 1 88.38 126 SER B O 1
ATOM 3886 N N . GLY B 1 127 ? 16.547 13.891 15.938 1 86 127 GLY B N 1
ATOM 3887 C CA . GLY B 1 127 ? 17.094 13.852 17.281 1 86 127 GLY B CA 1
ATOM 3888 C C . GLY B 1 127 ? 16.125 14.352 18.344 1 86 127 GLY B C 1
ATOM 3889 O O . GLY B 1 127 ? 16.406 14.266 19.531 1 86 127 GLY B O 1
ATOM 3890 N N . ILE B 1 128 ? 15.039 14.852 17.859 1 87.31 128 ILE B N 1
ATOM 3891 C CA . ILE B 1 128 ? 14.109 15.406 18.844 1 87.31 128 ILE B CA 1
ATOM 3892 C C . ILE B 1 128 ? 12.875 14.516 18.938 1 87.31 128 ILE B C 1
ATOM 3894 O O . ILE B 1 128 ? 11.883 14.891 19.562 1 87.31 128 ILE B O 1
ATOM 3898 N N . ALA B 1 129 ? 12.922 13.414 18.297 1 86.19 129 ALA B N 1
ATOM 3899 C CA . ALA B 1 129 ? 11.766 12.523 18.281 1 86.19 129 ALA B CA 1
ATOM 3900 C C . ALA B 1 129 ? 11.445 12 19.672 1 86.19 129 ALA B C 1
ATOM 3902 O O . ALA B 1 129 ? 12.352 11.68 20.453 1 86.19 129 ALA B O 1
ATOM 3903 N N . GLY B 1 130 ? 10.203 11.969 19.875 1 84.75 130 GLY B N 1
ATOM 3904 C CA . GLY B 1 130 ? 9.711 11.328 21.078 1 84.75 130 GLY B CA 1
ATOM 3905 C C . GLY B 1 130 ? 9.25 9.898 20.859 1 84.75 130 GLY B C 1
ATOM 3906 O O . GLY B 1 130 ? 9.758 9.211 19.969 1 84.75 130 GLY B O 1
ATOM 3907 N N . ASN B 1 131 ? 8.383 9.445 21.688 1 75 131 ASN B N 1
ATOM 3908 C CA . ASN B 1 131 ? 7.945 8.055 21.672 1 75 131 ASN B CA 1
ATOM 3909 C C . ASN B 1 131 ? 6.785 7.84 20.703 1 75 131 ASN B C 1
ATOM 3911 O O . ASN B 1 131 ? 6.562 6.723 20.234 1 75 131 ASN B O 1
ATOM 3915 N N . ASP B 1 132 ? 6.129 8.938 20.484 1 74.75 132 ASP B N 1
ATOM 3916 C CA . ASP B 1 132 ? 4.93 8.82 19.656 1 74.75 132 ASP B CA 1
ATOM 3917 C C . ASP B 1 132 ? 5.246 9.125 18.188 1 74.75 132 ASP B C 1
ATOM 3919 O O . ASP B 1 132 ? 6.199 9.844 17.891 1 74.75 132 ASP B O 1
ATOM 3923 N N . PHE B 1 133 ? 4.414 8.602 17.453 1 70.56 133 PHE B N 1
ATOM 3924 C CA . PHE B 1 133 ? 4.566 8.734 16.016 1 70.56 133 PHE B CA 1
ATOM 3925 C C . PHE B 1 133 ? 4.531 10.195 15.594 1 70.56 133 PHE B C 1
ATOM 3927 O O . PHE B 1 133 ? 3.494 10.859 15.703 1 70.56 133 PHE B O 1
ATOM 3934 N N . GLY B 1 134 ? 5.734 10.742 15.273 1 79.56 134 GLY B N 1
ATOM 3935 C CA . GLY B 1 134 ? 5.828 12.094 14.734 1 79.56 134 GLY B CA 1
ATOM 3936 C C . GLY B 1 134 ? 5.879 13.164 15.805 1 79.56 134 GLY B C 1
ATOM 3937 O O . GLY B 1 134 ? 5.895 14.352 15.5 1 79.56 134 GLY B O 1
ATOM 3938 N N . ALA B 1 135 ? 5.93 12.758 17.094 1 88.38 135 ALA B N 1
ATOM 3939 C CA . ALA B 1 135 ? 5.945 13.711 18.203 1 88.38 135 ALA B CA 1
ATOM 3940 C C . ALA B 1 135 ? 7.367 13.945 18.703 1 88.38 135 ALA B C 1
ATOM 3942 O O . ALA B 1 135 ? 8.203 13.047 18.641 1 88.38 135 ALA B O 1
ATOM 3943 N N . THR B 1 136 ? 7.562 15.141 19.203 1 92.69 136 THR B N 1
ATOM 3944 C CA . THR B 1 136 ? 8.844 15.445 19.828 1 92.69 136 THR B CA 1
ATOM 3945 C C . THR B 1 136 ? 8.852 15.008 21.297 1 92.69 136 THR B C 1
ATOM 3947 O O . THR B 1 136 ? 7.816 14.586 21.828 1 92.69 136 THR B O 1
ATOM 3950 N N . ARG B 1 137 ? 10 15.125 21.875 1 93.94 137 ARG B N 1
ATOM 3951 C CA . ARG B 1 137 ? 10.156 14.734 23.266 1 93.94 137 ARG B CA 1
ATOM 3952 C C . ARG B 1 137 ? 9.242 15.562 24.172 1 93.94 137 ARG B C 1
ATOM 3954 O O . ARG B 1 137 ? 8.516 15.008 25 1 93.94 137 ARG B O 1
ATOM 3961 N N . GLU B 1 138 ? 9.25 16.859 24.016 1 95.06 138 GLU B N 1
ATOM 3962 C CA . GLU B 1 138 ? 8.438 17.75 24.828 1 95.06 138 GLU B CA 1
ATOM 3963 C C . GLU B 1 138 ? 6.945 17.516 24.594 1 95.06 138 GLU B C 1
ATOM 3965 O O . GLU B 1 138 ? 6.133 17.656 25.5 1 95.06 138 GLU B O 1
ATOM 3970 N N . MET B 1 139 ? 6.609 17.156 23.422 1 94.75 139 MET B N 1
ATOM 3971 C CA . MET B 1 139 ? 5.223 16.812 23.125 1 94.75 139 MET B CA 1
ATOM 3972 C C . MET B 1 139 ? 4.805 15.547 23.875 1 94.75 139 MET B C 1
ATOM 3974 O O . MET B 1 139 ? 3.74 15.508 24.484 1 94.75 139 MET B O 1
ATOM 3978 N N . SER B 1 140 ? 5.645 14.586 23.766 1 93.69 140 SER B N 1
ATOM 3979 C CA . SER B 1 140 ? 5.348 13.312 24.422 1 93.69 140 SER B CA 1
ATOM 3980 C C . SER B 1 140 ? 5.164 13.492 25.922 1 93.69 140 SER B C 1
ATOM 3982 O O . SER B 1 140 ? 4.238 12.922 26.516 1 93.69 140 SER B O 1
ATOM 3984 N N . LEU B 1 141 ? 6.008 14.258 26.516 1 94.31 141 LEU B N 1
ATOM 3985 C CA . LEU B 1 141 ? 5.945 14.523 27.953 1 94.31 141 LEU B CA 1
ATOM 3986 C C . LEU B 1 141 ? 4.613 15.164 28.328 1 94.31 141 LEU B C 1
ATOM 3988 O O . LEU B 1 141 ? 4.102 14.945 29.438 1 94.31 141 LEU B O 1
ATOM 3992 N N . ARG B 1 142 ? 4.043 15.859 27.422 1 95.06 142 ARG B N 1
ATOM 3993 C CA . ARG B 1 142 ? 2.84 16.641 27.688 1 95.06 142 ARG B CA 1
ATOM 3994 C C . ARG B 1 142 ? 1.612 15.992 27.062 1 95.06 142 ARG B C 1
ATOM 3996 O O . ARG B 1 142 ? 0.547 16.609 26.984 1 95.06 142 ARG B O 1
ATOM 4003 N N . LYS B 1 143 ? 1.805 14.797 26.453 1 94.38 143 LYS B N 1
ATOM 4004 C CA . LYS B 1 143 ? 0.741 13.992 25.844 1 94.38 143 LYS B CA 1
ATOM 4005 C C . LYS B 1 143 ? 0.113 14.719 24.656 1 94.38 143 LYS B C 1
ATOM 4007 O O . LYS B 1 143 ? -1.111 14.742 24.516 1 94.38 143 LYS B O 1
ATOM 4012 N N . LEU B 1 144 ? 1.021 15.398 23.984 1 94.5 144 LEU B N 1
ATOM 4013 C CA . LEU B 1 144 ? 0.572 16.141 22.812 1 94.5 144 LEU B CA 1
ATOM 4014 C C . LEU B 1 144 ? 0.904 15.383 21.531 1 94.5 144 LEU B C 1
ATOM 4016 O O . LEU B 1 144 ? 1.889 14.641 21.469 1 94.5 144 LEU B O 1
ATOM 4020 N N . ILE B 1 145 ? 0.05 15.555 20.484 1 91.88 145 ILE B N 1
ATOM 4021 C CA . ILE B 1 145 ? 0.29 14.977 19.156 1 91.88 145 ILE B CA 1
ATOM 4022 C C . ILE B 1 145 ? 0.009 16.016 18.078 1 91.88 145 ILE B C 1
ATOM 4024 O O . ILE B 1 145 ? -0.722 16.984 18.312 1 91.88 145 ILE B O 1
ATOM 4028 N N . TRP B 1 146 ? 0.608 15.852 16.969 1 92.75 146 TRP B N 1
ATOM 4029 C CA . TRP B 1 146 ? 0.304 16.656 15.781 1 92.75 146 TRP B CA 1
ATOM 4030 C C . TRP B 1 146 ? -0.944 16.125 15.078 1 92.75 146 TRP B C 1
ATOM 4032 O O . TRP B 1 146 ? -1.133 14.914 14.945 1 92.75 146 TRP B O 1
ATOM 4042 N N . VAL B 1 147 ? -1.737 17.031 14.672 1 92.69 147 VAL B N 1
ATOM 4043 C CA . VAL B 1 147 ? -2.895 16.688 13.852 1 92.69 147 VAL B CA 1
ATOM 4044 C C . VAL B 1 147 ? -2.857 17.5 12.555 1 92.69 147 VAL B C 1
ATOM 4046 O O . VAL B 1 147 ? -2.752 18.734 12.586 1 92.69 147 VAL B O 1
ATOM 4049 N N . VAL B 1 148 ? -2.928 16.812 11.484 1 94.94 148 VAL B N 1
ATOM 4050 C CA . VAL B 1 148 ? -2.951 17.5 10.195 1 94.94 148 VAL B CA 1
ATOM 4051 C C . VAL B 1 148 ? -4.344 18.078 9.945 1 94.94 148 VAL B C 1
ATOM 4053 O O . VAL B 1 148 ? -5.352 17.391 10.148 1 94.94 148 VAL B O 1
ATOM 4056 N N . THR B 1 149 ? -4.41 19.328 9.5 1 95.06 149 THR B N 1
ATOM 4057 C CA . THR B 1 149 ? -5.699 19.969 9.25 1 95.06 149 THR B CA 1
ATOM 4058 C C . THR B 1 149 ? -5.922 20.188 7.758 1 95.06 149 THR B C 1
ATOM 4060 O O . THR B 1 149 ? -7.062 20.203 7.289 1 95.06 149 THR B O 1
ATOM 4063 N N . ARG B 1 150 ? -4.859 20.406 7.109 1 96.62 150 ARG B N 1
ATOM 4064 C CA . ARG B 1 150 ? -4.988 20.688 5.684 1 96.62 150 ARG B CA 1
ATOM 4065 C C . ARG B 1 150 ? -3.766 20.188 4.914 1 96.62 150 ARG B C 1
ATOM 4067 O O . ARG B 1 150 ? -2.635 20.328 5.383 1 96.62 150 ARG B O 1
ATOM 4074 N N . VAL B 1 151 ? -3.979 19.656 3.742 1 97.56 151 VAL B N 1
ATOM 4075 C CA . VAL B 1 151 ? -2.918 19.266 2.82 1 97.56 151 VAL B CA 1
ATOM 4076 C C . VAL B 1 151 ? -3.258 19.734 1.408 1 97.56 151 VAL B C 1
ATOM 4078 O O . VAL B 1 151 ? -4.41 19.641 0.976 1 97.56 151 VAL B O 1
ATOM 4081 N N . HIS B 1 152 ? -2.303 20.266 0.741 1 97.88 152 HIS B N 1
ATOM 4082 C CA . HIS B 1 152 ? -2.424 20.641 -0.664 1 97.88 152 HIS B CA 1
ATOM 4083 C C . HIS B 1 152 ? -1.277 20.078 -1.488 1 97.88 152 HIS B C 1
ATOM 4085 O O . HIS B 1 152 ? -0.109 20.203 -1.117 1 97.88 152 HIS B O 1
ATOM 4091 N N . VAL B 1 153 ? -1.649 19.422 -2.596 1 98.06 153 VAL B N 1
ATOM 4092 C CA . VAL B 1 153 ? -0.638 18.797 -3.443 1 98.06 153 VAL B CA 1
ATOM 4093 C C . VAL B 1 153 ? -0.889 19.156 -4.902 1 98.06 153 VAL B C 1
ATOM 4095 O O . VAL B 1 153 ? -2.035 19.188 -5.355 1 98.06 153 VAL B O 1
ATOM 4098 N N . GLN B 1 154 ? 0.159 19.484 -5.609 1 97.88 154 GLN B N 1
ATOM 4099 C CA . GLN B 1 154 ? 0.169 19.719 -7.047 1 97.88 154 GLN B CA 1
ATOM 4100 C C . GLN B 1 154 ? 1.104 18.75 -7.762 1 97.88 154 GLN B C 1
ATOM 4102 O O . GLN B 1 154 ? 2.277 18.625 -7.402 1 97.88 154 GLN B O 1
ATOM 4107 N N . VAL B 1 155 ? 0.534 18.109 -8.742 1 97.81 155 VAL B N 1
ATOM 4108 C CA . VAL B 1 155 ? 1.306 17.078 -9.445 1 97.81 155 VAL B CA 1
ATOM 4109 C C . VAL B 1 155 ? 1.505 17.5 -10.898 1 97.81 155 VAL B C 1
ATOM 4111 O O . VAL B 1 155 ? 0.534 17.688 -11.641 1 97.81 155 VAL B O 1
ATOM 4114 N N . GLN B 1 156 ? 2.727 17.594 -11.297 1 96.56 156 GLN B N 1
ATOM 4115 C CA . GLN B 1 156 ? 3.062 17.906 -12.68 1 96.56 156 GLN B CA 1
ATOM 4116 C C . GLN B 1 156 ? 3.215 16.641 -13.523 1 96.56 156 GLN B C 1
ATOM 4118 O O . GLN B 1 156 ? 2.859 16.625 -14.703 1 96.56 156 GLN B O 1
ATOM 4123 N N . ARG B 1 157 ? 3.725 15.625 -12.891 1 96.75 157 ARG B N 1
ATOM 4124 C CA . ARG B 1 157 ? 3.939 14.359 -13.586 1 96.75 157 ARG B CA 1
ATOM 4125 C C . ARG B 1 157 ? 3.957 13.188 -12.609 1 96.75 157 ARG B C 1
ATOM 4127 O O . ARG B 1 157 ? 4.613 13.258 -11.562 1 96.75 157 ARG B O 1
ATOM 4134 N N . TYR B 1 158 ? 3.277 12.141 -12.977 1 97.06 158 TYR B N 1
ATOM 4135 C CA . TYR B 1 158 ? 3.285 10.922 -12.18 1 97.06 158 TYR B CA 1
ATOM 4136 C C . TYR B 1 158 ? 4.426 10 -12.594 1 97.06 158 TYR B C 1
ATOM 4138 O O . TYR B 1 158 ? 4.719 9.867 -13.781 1 97.06 158 TYR B O 1
ATOM 4146 N N . SER B 1 159 ? 5.047 9.398 -11.633 1 96.88 159 SER B N 1
ATOM 4147 C CA . SER B 1 159 ? 6.129 8.453 -11.891 1 96.88 159 SER B CA 1
ATOM 4148 C C . SER B 1 159 ? 5.586 7.055 -12.18 1 96.88 159 SER B C 1
ATOM 4150 O O . SER B 1 159 ? 4.48 6.711 -11.758 1 96.88 159 SER B O 1
ATOM 4152 N N . CYS B 1 160 ? 6.395 6.277 -12.852 1 94.88 160 CYS B N 1
ATOM 4153 C CA . CYS B 1 160 ? 6.043 4.902 -13.188 1 94.88 160 CYS B CA 1
ATOM 4154 C C . CYS B 1 160 ? 6.801 3.914 -12.312 1 94.88 160 CYS B C 1
ATOM 4156 O O . CYS B 1 160 ? 7.691 4.305 -11.555 1 94.88 160 CYS B O 1
ATOM 4158 N N . TRP B 1 161 ? 6.414 2.68 -12.406 1 93.06 161 TRP B N 1
ATOM 4159 C CA . TRP B 1 161 ? 7.121 1.607 -11.719 1 93.06 161 TRP B CA 1
ATOM 4160 C C . TRP B 1 161 ? 8.609 1.617 -12.07 1 93.06 161 TRP B C 1
ATOM 4162 O O . TRP B 1 161 ? 8.969 1.719 -13.242 1 93.06 161 TRP B O 1
ATOM 4172 N N . GLY B 1 162 ? 9.391 1.605 -11.008 1 91.38 162 GLY B N 1
ATOM 4173 C CA . GLY B 1 162 ? 10.828 1.552 -11.227 1 91.38 162 GLY B CA 1
ATOM 4174 C C . GLY B 1 162 ? 11.477 2.922 -11.258 1 91.38 162 GLY B C 1
ATOM 4175 O O . GLY B 1 162 ? 12.703 3.037 -11.141 1 91.38 162 GLY B O 1
ATOM 4176 N N . ASP B 1 163 ? 10.68 3.965 -11.469 1 93.56 163 ASP B N 1
ATOM 4177 C CA . ASP B 1 163 ? 11.242 5.312 -11.414 1 93.56 163 ASP B CA 1
ATOM 4178 C C . ASP B 1 163 ? 11.805 5.613 -10.023 1 93.56 163 ASP B C 1
ATOM 4180 O O . ASP B 1 163 ? 11.266 5.145 -9.016 1 93.56 163 ASP B O 1
ATOM 4184 N N . VAL B 1 164 ? 12.828 6.367 -10.023 1 93 164 VAL B N 1
ATOM 4185 C CA . VAL B 1 164 ? 13.43 6.816 -8.773 1 93 164 VAL B CA 1
ATOM 4186 C C . VAL B 1 164 ? 13.109 8.297 -8.547 1 93 164 VAL B C 1
ATOM 4188 O O . VAL B 1 164 ? 13.273 9.109 -9.453 1 93 164 VAL B O 1
ATOM 4191 N N . VAL B 1 165 ? 12.625 8.562 -7.352 1 95.25 165 VAL B N 1
ATOM 4192 C CA . VAL B 1 165 ? 12.273 9.945 -7.031 1 95.25 165 VAL B CA 1
ATOM 4193 C C . VAL B 1 165 ? 13.016 10.383 -5.77 1 95.25 165 VAL B C 1
ATOM 4195 O O . VAL B 1 165 ? 13.367 9.555 -4.926 1 95.25 165 VAL B O 1
ATOM 4198 N N . GLU B 1 166 ? 13.258 11.664 -5.707 1 95.44 166 GLU B N 1
ATOM 4199 C CA . GLU B 1 166 ? 13.82 12.305 -4.52 1 95.44 166 GLU B CA 1
ATOM 4200 C C . GLU B 1 166 ? 12.805 13.25 -3.875 1 95.44 166 GLU B C 1
ATOM 4202 O O . GLU B 1 166 ? 12.227 14.102 -4.551 1 95.44 166 GLU B O 1
ATOM 4207 N N . ILE B 1 167 ? 12.633 13.102 -2.6 1 97.81 167 ILE B N 1
ATOM 4208 C CA . ILE B 1 167 ? 11.672 13.914 -1.875 1 97.81 167 ILE B CA 1
ATOM 4209 C C . ILE B 1 167 ? 12.391 14.75 -0.819 1 97.81 167 ILE B C 1
ATOM 4211 O O . ILE B 1 167 ? 13.109 14.211 0.023 1 97.81 167 ILE B O 1
ATOM 4215 N N . ASP B 1 168 ? 12.195 16.031 -0.846 1 98.06 168 ASP B N 1
ATOM 4216 C CA . ASP B 1 168 ? 12.656 16.969 0.178 1 98.06 168 ASP B CA 1
ATOM 4217 C C . ASP B 1 168 ? 11.492 17.484 1.015 1 98.06 168 ASP B C 1
ATOM 4219 O O . ASP B 1 168 ? 10.422 17.781 0.482 1 98.06 168 ASP B O 1
ATOM 4223 N N . THR B 1 169 ? 11.727 17.578 2.295 1 98.31 169 THR B N 1
ATOM 4224 C CA . THR B 1 169 ? 10.711 18.172 3.158 1 98.31 169 THR B CA 1
ATOM 4225 C C . THR B 1 169 ? 11.352 19.078 4.207 1 98.31 169 THR B C 1
ATOM 4227 O O . THR B 1 169 ? 12.5 18.859 4.605 1 98.31 169 THR B O 1
ATOM 4230 N N . TRP B 1 170 ? 10.648 20.078 4.586 1 98.31 170 TRP B N 1
ATOM 4231 C CA . TRP B 1 170 ? 11.047 21.016 5.641 1 98.31 170 TRP B CA 1
ATOM 4232 C C . TRP B 1 170 ? 9.828 21.594 6.348 1 98.31 170 TRP B C 1
ATOM 4234 O O . TRP B 1 170 ? 8.695 21.375 5.914 1 98.31 170 TRP B O 1
ATOM 4244 N N . VAL B 1 171 ? 10.125 22.266 7.477 1 97.31 171 VAL B N 1
ATOM 4245 C CA . VAL B 1 171 ? 9.016 22.766 8.273 1 97.31 171 VAL B CA 1
ATOM 4246 C C . VAL B 1 171 ? 9.227 24.25 8.586 1 97.31 171 VAL B C 1
ATOM 4248 O O . VAL B 1 171 ? 10.344 24.766 8.5 1 97.31 171 VAL B O 1
ATOM 4251 N N . ASP B 1 172 ? 8.156 24.844 8.812 1 97.44 172 ASP B N 1
ATOM 4252 C CA . ASP B 1 172 ? 8.117 26.219 9.312 1 97.44 172 ASP B CA 1
ATOM 4253 C C . ASP B 1 172 ? 6.883 26.453 10.188 1 97.44 172 ASP B C 1
ATOM 4255 O O . ASP B 1 172 ? 5.98 25.609 10.227 1 97.44 172 ASP B O 1
ATOM 4259 N N . ALA B 1 173 ? 6.914 27.562 10.875 1 95.88 173 ALA B N 1
ATOM 4260 C CA . ALA B 1 173 ? 5.746 27.938 11.672 1 95.88 173 ALA B CA 1
ATOM 4261 C C . ALA B 1 173 ? 4.555 28.266 10.773 1 95.88 173 ALA B C 1
ATOM 4263 O O . ALA B 1 173 ? 4.723 28.828 9.695 1 95.88 173 ALA B O 1
ATOM 4264 N N . ALA B 1 174 ? 3.406 27.859 11.227 1 94.25 174 ALA B N 1
ATOM 4265 C CA . ALA B 1 174 ? 2.139 28.297 10.641 1 94.25 174 ALA B CA 1
ATOM 4266 C C . ALA B 1 174 ? 1.314 29.094 11.633 1 94.25 174 ALA B C 1
ATOM 4268 O O . ALA B 1 174 ? 0.565 28.531 12.438 1 94.25 174 ALA B O 1
ATOM 4269 N N . GLY B 1 175 ? 1.408 30.422 11.523 1 90.75 175 GLY B N 1
ATOM 4270 C CA . GLY B 1 175 ? 0.801 31.25 12.555 1 90.75 175 GLY B CA 1
ATOM 4271 C C . GLY B 1 175 ? 1.399 31.031 13.93 1 90.75 175 GLY B C 1
ATOM 4272 O O . GLY B 1 175 ? 2.576 30.688 14.055 1 90.75 175 GLY B O 1
ATOM 4273 N N . LYS B 1 176 ? 0.559 31.281 14.945 1 88.62 176 LYS B N 1
ATOM 4274 C CA . LYS B 1 176 ? 1.035 31.219 16.328 1 88.62 176 LYS B CA 1
ATOM 4275 C C . LYS B 1 176 ? 0.949 29.812 16.891 1 88.62 176 LYS B C 1
ATOM 4277 O O . LYS B 1 176 ? 1.737 29.438 17.75 1 88.62 176 LYS B O 1
ATOM 4282 N N . ASN B 1 177 ? 0.062 29.031 16.312 1 92.12 177 ASN B N 1
ATOM 4283 C CA . ASN B 1 177 ? -0.213 27.766 17 1 92.12 177 ASN B CA 1
ATOM 4284 C C . ASN B 1 177 ? -0.14 26.578 16.031 1 92.12 177 ASN B C 1
ATOM 4286 O O . ASN B 1 177 ? -0.695 25.516 16.312 1 92.12 177 ASN B O 1
ATOM 4290 N N . GLY B 1 178 ? 0.53 26.812 14.945 1 94.44 178 GLY B N 1
ATOM 4291 C CA . GLY B 1 178 ? 0.6 25.719 14 1 94.44 178 GLY B CA 1
ATOM 4292 C C . GLY B 1 178 ? 1.977 25.547 13.383 1 94.44 178 GLY B C 1
ATOM 4293 O O . GLY B 1 178 ? 2.893 26.312 13.672 1 94.44 178 GLY B O 1
ATOM 4294 N N . MET B 1 179 ? 2.125 24.484 12.641 1 96.06 179 MET B N 1
ATOM 4295 C CA . MET B 1 179 ? 3.326 24.172 11.867 1 96.06 179 MET B CA 1
ATOM 4296 C C . MET B 1 179 ? 2.973 23.844 10.422 1 96.06 179 MET B C 1
ATOM 4298 O O . MET B 1 179 ? 1.974 23.172 10.156 1 96.06 179 MET B O 1
ATOM 4302 N N . ARG B 1 180 ? 3.777 24.406 9.586 1 97.31 180 ARG B N 1
ATOM 4303 C CA . ARG B 1 180 ? 3.662 24.078 8.164 1 97.31 180 ARG B CA 1
ATOM 4304 C C . ARG B 1 180 ? 4.758 23.109 7.734 1 97.31 180 ARG B C 1
ATOM 4306 O O . ARG B 1 180 ? 5.918 23.266 8.125 1 97.31 180 ARG B O 1
ATOM 4313 N N . ARG B 1 181 ? 4.379 22.109 6.98 1 98.12 181 ARG B N 1
ATOM 4314 C CA . ARG B 1 181 ? 5.363 21.25 6.34 1 98.12 181 ARG B CA 1
ATOM 4315 C C . ARG B 1 181 ? 5.23 21.297 4.824 1 98.12 181 ARG B C 1
ATOM 4317 O O . ARG B 1 181 ? 4.125 21.172 4.289 1 98.12 181 ARG B O 1
ATOM 4324 N N . ASP B 1 182 ? 6.363 21.375 4.152 1 98.69 182 ASP B N 1
ATOM 4325 C CA . ASP B 1 182 ? 6.422 21.469 2.695 1 98.69 182 ASP B CA 1
ATOM 4326 C C . ASP B 1 182 ? 7.25 20.328 2.109 1 98.69 182 ASP B C 1
ATOM 4328 O O . ASP B 1 182 ? 8.133 19.781 2.779 1 98.69 182 ASP B O 1
ATOM 4332 N N . TRP B 1 183 ? 6.855 19.969 0.875 1 98.75 183 TRP B N 1
ATOM 4333 C CA . TRP B 1 183 ? 7.602 18.938 0.159 1 98.75 183 TRP B CA 1
ATOM 4334 C C . TRP B 1 183 ? 7.84 19.344 -1.291 1 98.75 183 TRP B C 1
ATOM 4336 O O . TRP B 1 183 ? 7.008 20.031 -1.895 1 98.75 183 TRP B O 1
ATOM 4346 N N . ILE B 1 184 ? 8.914 18.859 -1.811 1 98.69 184 ILE B N 1
ATOM 4347 C CA . ILE B 1 184 ? 9.172 18.797 -3.246 1 98.69 184 ILE B CA 1
ATOM 4348 C C . ILE B 1 184 ? 9.578 17.391 -3.645 1 98.69 184 ILE B C 1
ATOM 4350 O O . ILE B 1 184 ? 10.406 16.766 -2.977 1 98.69 184 ILE B O 1
ATOM 4354 N N . ILE B 1 185 ? 8.938 16.875 -4.672 1 98.56 185 ILE B N 1
ATOM 4355 C CA . ILE B 1 185 ? 9.375 15.617 -5.27 1 98.56 185 ILE B CA 1
ATOM 4356 C C . ILE B 1 185 ? 10.031 15.891 -6.621 1 98.56 185 ILE B C 1
ATOM 4358 O O . ILE B 1 185 ? 9.453 16.578 -7.477 1 98.56 185 ILE B O 1
ATOM 4362 N N . ARG B 1 186 ? 11.219 15.336 -6.828 1 98.06 186 ARG B N 1
ATOM 4363 C CA . ARG B 1 186 ? 11.938 15.445 -8.094 1 98.06 186 ARG B CA 1
ATOM 4364 C C . ARG B 1 186 ? 12.18 14.07 -8.711 1 98.06 186 ARG B C 1
ATOM 4366 O O . ARG B 1 186 ? 12.383 13.094 -7.988 1 98.06 186 ARG B O 1
ATOM 4373 N N . ASP B 1 187 ? 12.094 14.062 -10.016 1 96.12 187 ASP B N 1
ATOM 4374 C CA . ASP B 1 187 ? 12.68 12.914 -10.703 1 96.12 187 ASP B CA 1
ATOM 4375 C C . ASP B 1 187 ? 14.172 12.812 -10.43 1 96.12 187 ASP B C 1
ATOM 4377 O O . ASP B 1 187 ? 14.914 13.781 -10.609 1 96.12 187 ASP B O 1
ATOM 4381 N N . TYR B 1 188 ? 14.562 11.703 -10.047 1 92.88 188 TYR B N 1
ATOM 4382 C CA . TYR B 1 188 ? 15.945 11.555 -9.594 1 92.88 188 TYR B CA 1
ATOM 4383 C C . TYR B 1 188 ? 16.922 11.797 -10.734 1 92.88 188 TYR B C 1
ATOM 4385 O O . TYR B 1 188 ? 17.984 12.391 -10.531 1 92.88 188 TYR B O 1
ATOM 4393 N N . HIS B 1 189 ? 16.609 11.367 -11.883 1 91.38 189 HIS B N 1
ATOM 4394 C CA . HIS B 1 189 ? 17.531 11.43 -13.008 1 91.38 189 HIS B CA 1
ATOM 4395 C C . HIS B 1 189 ? 17.484 12.797 -13.688 1 91.38 189 HIS B C 1
ATOM 4397 O O . HIS B 1 189 ? 18.531 13.414 -13.891 1 91.38 189 HIS B O 1
ATOM 4403 N N . THR B 1 190 ? 16.328 13.312 -13.945 1 94.44 190 THR B N 1
ATOM 4404 C CA . THR B 1 190 ? 16.203 14.57 -14.688 1 94.44 190 THR B CA 1
ATOM 4405 C C . THR B 1 190 ? 16.25 15.758 -13.734 1 94.44 190 THR B C 1
ATOM 4407 O O . THR B 1 190 ? 16.453 16.891 -14.164 1 94.44 190 THR B O 1
ATOM 4410 N N . ARG B 1 191 ? 15.961 15.602 -12.484 1 95.62 191 ARG B N 1
ATOM 4411 C CA . ARG B 1 191 ? 15.938 16.625 -11.445 1 95.62 191 ARG B CA 1
ATOM 4412 C C . ARG B 1 191 ? 14.734 17.547 -11.617 1 95.62 191 ARG B C 1
ATOM 4414 O O . ARG B 1 191 ? 14.586 18.516 -10.875 1 95.62 191 ARG B O 1
ATOM 4421 N N . GLU B 1 192 ? 13.93 17.156 -12.508 1 97.44 192 GLU B N 1
ATOM 4422 C CA . GLU B 1 192 ? 12.695 17.922 -12.711 1 97.44 192 GLU B CA 1
ATOM 4423 C C . GLU B 1 192 ? 11.773 17.797 -11.508 1 97.44 192 GLU B C 1
ATOM 4425 O O . GLU B 1 192 ? 11.586 16.703 -10.969 1 97.44 192 GLU B O 1
ATOM 4430 N N . ILE B 1 193 ? 11.25 18.969 -11.094 1 98.12 193 ILE B N 1
ATOM 4431 C CA . ILE B 1 193 ? 10.227 18.922 -10.047 1 98.12 193 ILE B CA 1
ATOM 4432 C C . ILE B 1 193 ? 8.938 18.344 -10.617 1 98.12 193 ILE B C 1
ATOM 4434 O O . ILE B 1 193 ? 8.391 18.875 -11.594 1 98.12 193 ILE B O 1
ATOM 4438 N N . ILE B 1 194 ? 8.406 17.328 -9.922 1 98.31 194 ILE B N 1
ATOM 4439 C CA . ILE B 1 194 ? 7.234 16.672 -10.508 1 98.31 194 ILE B CA 1
ATOM 4440 C C . ILE B 1 194 ? 6.043 16.812 -9.562 1 98.31 194 ILE B C 1
ATOM 4442 O O . ILE B 1 194 ? 4.898 16.594 -9.961 1 98.31 194 ILE B O 1
ATOM 4446 N N . THR B 1 195 ? 6.293 17.125 -8.312 1 98.56 195 THR B N 1
ATOM 4447 C CA . THR B 1 195 ? 5.219 17.328 -7.344 1 98.56 195 THR B CA 1
ATOM 4448 C C . THR B 1 195 ? 5.617 18.359 -6.293 1 98.56 195 THR B C 1
ATOM 4450 O O . THR B 1 195 ? 6.766 18.391 -5.848 1 98.56 195 THR B O 1
ATOM 4453 N N . ARG B 1 196 ? 4.742 19.219 -5.918 1 98.62 196 ARG B N 1
ATOM 4454 C CA . ARG B 1 196 ? 4.836 20.125 -4.773 1 98.62 196 ARG B CA 1
ATOM 4455 C C . ARG B 1 196 ? 3.695 19.875 -3.791 1 98.62 196 ARG B C 1
ATOM 4457 O O . ARG B 1 196 ? 2.566 19.594 -4.199 1 98.62 196 ARG B O 1
ATOM 4464 N N . ALA B 1 197 ? 3.996 20.016 -2.533 1 98.62 197 ALA B N 1
ATOM 4465 C CA . ALA B 1 197 ? 2.941 19.812 -1.541 1 98.62 197 ALA B CA 1
ATOM 4466 C C . ALA B 1 197 ? 3.195 20.672 -0.3 1 98.62 197 ALA B C 1
ATOM 4468 O O . ALA B 1 197 ? 4.34 21.031 -0.006 1 98.62 197 ALA B O 1
ATOM 4469 N N . THR B 1 198 ? 2.146 21 0.379 1 98.19 198 THR B N 1
ATOM 4470 C CA . THR B 1 198 ? 2.191 21.703 1.651 1 98.19 198 THR B CA 1
ATOM 4471 C C . THR B 1 198 ? 1.086 21.219 2.584 1 98.19 198 THR B C 1
ATOM 4473 O O . THR B 1 198 ? 0.092 20.656 2.129 1 98.19 198 THR B O 1
ATOM 4476 N N . SER B 1 199 ? 1.314 21.344 3.861 1 97.44 199 SER B N 1
ATOM 4477 C CA . SER B 1 199 ? 0.329 20.922 4.852 1 97.44 199 SER B CA 1
ATOM 4478 C C . SER B 1 199 ? 0.382 21.797 6.098 1 97.44 199 SER B C 1
ATOM 4480 O O . SER B 1 199 ? 1.374 22.5 6.332 1 97.44 199 SER B O 1
ATOM 4482 N N . THR B 1 200 ? -0.67 21.812 6.781 1 96.62 200 THR B N 1
ATOM 4483 C CA . THR B 1 200 ? -0.776 22.547 8.031 1 96.62 200 THR B CA 1
ATOM 4484 C C . THR B 1 200 ? -1.134 21.609 9.188 1 96.62 200 THR B C 1
ATOM 4486 O O . THR B 1 200 ? -2.033 20.781 9.062 1 96.62 200 THR B O 1
ATOM 4489 N N . TRP B 1 201 ? -0.436 21.781 10.305 1 96.25 201 TRP B N 1
ATOM 4490 C CA . TRP B 1 201 ? -0.574 20.922 11.477 1 96.25 201 TRP B CA 1
ATOM 4491 C C . TRP B 1 201 ? -0.853 21.75 12.727 1 96.25 201 TRP B C 1
ATOM 4493 O O . TRP B 1 201 ? -0.323 22.859 12.883 1 96.25 201 TRP B O 1
ATOM 4503 N N . VAL B 1 202 ? -1.628 21.188 13.586 1 95.88 202 VAL B N 1
ATOM 4504 C CA . VAL B 1 202 ? -1.893 21.781 14.898 1 95.88 202 VAL B CA 1
ATOM 4505 C C . VAL B 1 202 ? -1.671 20.734 15.992 1 95.88 202 VAL B C 1
ATOM 4507 O O . VAL B 1 202 ? -1.462 19.562 15.695 1 95.88 202 VAL B O 1
ATOM 4510 N N . ILE B 1 203 ? -1.656 21.203 17.203 1 94.81 203 ILE B N 1
ATOM 4511 C CA . ILE B 1 203 ? -1.38 20.312 18.312 1 94.81 203 ILE B CA 1
ATOM 4512 C C . ILE B 1 203 ? -2.676 20 19.062 1 94.81 203 ILE B C 1
ATOM 4514 O O . ILE B 1 203 ? -3.52 20.891 19.25 1 94.81 203 ILE B O 1
ATOM 4518 N N . MET B 1 204 ? -2.738 18.734 19.453 1 93.94 204 MET B N 1
ATOM 4519 C CA . MET B 1 204 ? -3.877 18.266 20.25 1 93.94 204 MET B CA 1
ATOM 4520 C C . MET B 1 204 ? -3.416 17.391 21.406 1 93.94 204 MET B C 1
ATOM 4522 O O . MET B 1 204 ? -2.412 16.688 21.281 1 93.94 204 MET B O 1
ATOM 4526 N N . ASN B 1 205 ? -4.152 17.516 22.484 1 94.12 205 ASN B N 1
ATOM 4527 C CA . ASN B 1 205 ? -3.91 16.562 23.578 1 94.12 205 ASN B CA 1
ATOM 4528 C C . ASN B 1 205 ? -4.453 15.18 23.25 1 94.12 205 ASN B C 1
ATOM 4530 O O . ASN B 1 205 ? -5.633 15.031 22.922 1 94.12 205 ASN B O 1
ATOM 4534 N N . ARG B 1 206 ? -3.686 14.203 23.391 1 89.25 206 ARG B N 1
ATOM 4535 C CA . ARG B 1 206 ? -4.062 12.867 22.938 1 89.25 206 ARG B CA 1
ATOM 4536 C C . ARG B 1 206 ? -5.109 12.25 23.859 1 89.25 206 ARG B C 1
ATOM 4538 O O . ARG B 1 206 ? -5.895 11.398 23.438 1 89.25 206 ARG B O 1
ATOM 4545 N N . GLU B 1 207 ? -5.191 12.664 25.078 1 90.69 207 GLU B N 1
ATOM 4546 C CA . GLU B 1 207 ? -6.125 12.102 26.047 1 90.69 207 GLU B CA 1
ATOM 4547 C C . GLU B 1 207 ? -7.457 12.844 26.031 1 90.69 207 GLU B C 1
ATOM 4549 O O . GLU B 1 207 ? -8.516 12.219 25.984 1 90.69 207 GLU B O 1
ATOM 4554 N N . THR B 1 208 ? -7.418 14.141 26.031 1 92 208 THR B N 1
ATOM 4555 C CA . THR B 1 208 ? -8.641 14.938 26.094 1 92 208 THR B CA 1
ATOM 4556 C C . THR B 1 208 ? -9.211 15.172 24.703 1 92 208 THR B C 1
ATOM 4558 O O . THR B 1 208 ? -10.367 15.562 24.547 1 92 208 THR B O 1
ATOM 4561 N N . ARG B 1 209 ? -8.344 15.062 23.703 1 88.88 209 ARG B N 1
ATOM 4562 C CA . ARG B 1 209 ? -8.688 15.266 22.297 1 88.88 209 ARG B CA 1
ATOM 4563 C C . ARG B 1 209 ? -9.062 16.719 22.031 1 88.88 209 ARG B C 1
ATOM 4565 O O . ARG B 1 209 ? -9.891 17 21.156 1 88.88 209 ARG B O 1
ATOM 4572 N N . ARG B 1 210 ? -8.5 17.578 22.844 1 92.62 210 ARG B N 1
ATOM 4573 C CA . ARG B 1 210 ? -8.703 19.016 22.672 1 92.62 210 ARG B CA 1
ATOM 4574 C C . ARG B 1 210 ? -7.484 19.672 22.031 1 92.62 210 ARG B C 1
ATOM 4576 O O . ARG B 1 210 ? -6.348 19.312 22.344 1 92.62 210 ARG B O 1
ATOM 4583 N N . LEU B 1 211 ? -7.793 20.656 21.281 1 92.81 211 LEU B N 1
ATOM 4584 C CA . LEU B 1 211 ? -6.719 21.438 20.688 1 92.81 211 LEU B CA 1
ATOM 4585 C C . LEU B 1 211 ? -5.93 22.188 21.766 1 92.81 211 LEU B C 1
ATOM 4587 O O . LEU B 1 211 ? -6.488 22.578 22.797 1 92.81 211 LEU B O 1
ATOM 4591 N N . SER B 1 212 ? -4.66 22.297 21.484 1 92.94 212 SER B N 1
ATOM 4592 C CA . SER B 1 212 ? -3.762 22.969 22.406 1 92.94 212 SER B CA 1
ATOM 4593 C C . SER B 1 212 ? -2.863 23.969 21.672 1 92.94 212 SER B C 1
ATOM 4595 O O . SER B 1 212 ? -2.531 23.766 20.5 1 92.94 212 SER B O 1
ATOM 4597 N N . LYS B 1 213 ? -2.549 24.984 22.391 1 94.19 213 LYS B N 1
ATOM 4598 C CA . LYS B 1 213 ? -1.484 25.844 21.906 1 94.19 213 LYS B CA 1
ATOM 4599 C C . LYS B 1 213 ? -0.128 25.156 21.969 1 94.19 213 LYS B C 1
ATOM 4601 O O . LYS B 1 213 ? 0.066 24.234 22.781 1 94.19 213 LYS B O 1
ATOM 4606 N N . ILE B 1 214 ? 0.756 25.594 21.125 1 94.94 214 ILE B N 1
ATOM 4607 C CA . ILE B 1 214 ? 2.109 25.047 21.172 1 94.94 214 ILE B CA 1
ATOM 4608 C C . ILE B 1 214 ? 2.83 25.594 22.406 1 94.94 214 ILE B C 1
ATOM 4610 O O . ILE B 1 214 ? 3.09 26.797 22.5 1 94.94 214 ILE B O 1
ATOM 4614 N N . PRO B 1 215 ? 3.158 24.75 23.281 1 95.31 215 PRO B N 1
ATOM 4615 C CA . PRO B 1 215 ? 3.91 25.219 24.453 1 95.31 215 PRO B CA 1
ATOM 4616 C C . PRO B 1 215 ? 5.285 25.766 24.078 1 95.31 215 PRO B C 1
ATOM 4618 O O . PRO B 1 215 ? 5.871 25.359 23.078 1 95.31 215 PRO B O 1
ATOM 4621 N N . ASP B 1 216 ? 5.828 26.547 24.969 1 95.5 216 ASP B N 1
ATOM 4622 C CA . ASP B 1 216 ? 7.121 27.172 24.719 1 95.5 216 ASP B CA 1
ATOM 4623 C C . ASP B 1 216 ? 8.227 26.141 24.594 1 95.5 216 ASP B C 1
ATOM 4625 O O . ASP B 1 216 ? 9.125 26.281 23.75 1 95.5 216 ASP B O 1
ATOM 4629 N N . GLN B 1 217 ? 8.117 25.109 25.406 1 95.38 217 GLN B N 1
ATOM 4630 C CA . GLN B 1 217 ? 9.125 24.062 25.375 1 95.38 217 GLN B CA 1
ATOM 4631 C C . GLN B 1 217 ? 9.125 23.328 24.047 1 95.38 217 GLN B C 1
ATOM 4633 O O . GLN B 1 217 ? 10.188 22.969 23.531 1 95.38 217 GLN B O 1
ATOM 4638 N N . VAL B 1 218 ? 7.961 23.125 23.516 1 95 218 VAL B N 1
ATOM 4639 C CA . VAL B 1 218 ? 7.832 22.484 22.219 1 95 218 VAL B CA 1
ATOM 4640 C C . VAL B 1 218 ? 8.336 23.406 21.125 1 95 218 VAL B C 1
ATOM 4642 O O . VAL B 1 218 ? 9.047 22.984 20.203 1 95 218 VAL B O 1
ATOM 4645 N N . ARG B 1 219 ? 8.008 24.656 21.219 1 95 219 ARG B N 1
ATOM 4646 C CA . ARG B 1 219 ? 8.445 25.656 20.25 1 95 219 ARG B CA 1
ATOM 4647 C C . ARG B 1 219 ? 9.969 25.719 20.188 1 95 219 ARG B C 1
ATOM 4649 O O . ARG B 1 219 ? 10.547 25.844 19.109 1 95 219 ARG B O 1
ATOM 4656 N N . GLU B 1 220 ? 10.562 25.672 21.312 1 94.62 220 GLU B N 1
ATOM 4657 C CA . GLU B 1 220 ? 12.016 25.734 21.406 1 94.62 220 GLU B CA 1
ATOM 4658 C C . GLU B 1 220 ? 12.664 24.531 20.719 1 94.62 220 GLU B C 1
ATOM 4660 O O . GLU B 1 220 ? 13.742 24.672 20.125 1 94.62 220 GLU B O 1
ATOM 4665 N N . GLU B 1 221 ? 11.984 23.406 20.75 1 93.25 221 GLU B N 1
ATOM 4666 C CA . GLU B 1 221 ? 12.484 22.203 20.078 1 93.25 221 GLU B CA 1
ATOM 4667 C C . GLU B 1 221 ? 12.391 22.344 18.562 1 93.25 221 GLU B C 1
ATOM 4669 O O . GLU B 1 221 ? 13.242 21.828 17.828 1 93.25 221 GLU B O 1
ATOM 4674 N N . LEU B 1 222 ? 11.43 23.062 18.141 1 94.06 222 LEU B N 1
ATOM 4675 C CA . LEU B 1 222 ? 11.078 23.047 16.719 1 94.06 222 LEU B CA 1
ATOM 4676 C C . LEU B 1 222 ? 11.789 24.172 15.969 1 94.06 222 LEU B C 1
ATOM 4678 O O . LEU B 1 222 ? 12.219 23.984 14.828 1 94.06 222 LEU B O 1
ATOM 4682 N N . THR B 1 223 ? 11.977 25.297 16.609 1 94.31 223 THR B N 1
ATOM 4683 C CA . THR B 1 223 ? 12.375 26.547 15.969 1 94.31 223 THR B CA 1
ATOM 4684 C C . THR B 1 223 ? 13.727 26.391 15.273 1 94.31 223 THR B C 1
ATOM 4686 O O . THR B 1 223 ? 13.93 26.922 14.18 1 94.31 223 THR B O 1
ATOM 4689 N N . PRO B 1 224 ? 14.617 25.578 15.812 1 93.81 224 PRO B N 1
ATOM 4690 C CA . PRO B 1 224 ? 15.914 25.422 15.156 1 93.81 224 PRO B CA 1
ATOM 4691 C C . PRO B 1 224 ? 15.812 24.734 13.797 1 93.81 224 PRO B C 1
ATOM 4693 O O . PRO B 1 224 ? 16.766 24.766 13.008 1 93.81 224 PRO B O 1
ATOM 4696 N N . PHE B 1 225 ? 14.711 24.141 13.523 1 94.12 225 PHE B N 1
ATOM 4697 C CA . PHE B 1 225 ? 14.555 23.391 12.289 1 94.12 225 PHE B CA 1
ATOM 4698 C C . PHE B 1 225 ? 13.711 24.156 11.273 1 94.12 225 PHE B C 1
ATOM 4700 O O . PHE B 1 225 ? 13.523 23.703 10.148 1 94.12 225 PHE B O 1
ATOM 4707 N N . TYR B 1 226 ? 13.195 25.344 11.68 1 96.31 226 TYR B N 1
ATOM 4708 C CA . TYR B 1 226 ? 12.305 26.078 10.805 1 96.31 226 TYR B CA 1
ATOM 4709 C C . TYR B 1 226 ? 13.07 26.688 9.633 1 96.31 226 TYR B C 1
ATOM 4711 O O . TYR B 1 226 ? 14.133 27.281 9.82 1 96.31 226 TYR B O 1
ATOM 4719 N N . LEU B 1 227 ? 12.531 26.469 8.492 1 97.31 227 LEU B N 1
ATOM 4720 C CA . LEU B 1 227 ? 13.047 27.062 7.262 1 97.31 227 LEU B CA 1
ATOM 4721 C C . LEU B 1 227 ? 11.961 27.875 6.559 1 97.31 227 LEU B C 1
ATOM 4723 O O . LEU B 1 227 ? 10.914 27.344 6.191 1 97.31 227 LEU B O 1
ATOM 4727 N N . ASN B 1 228 ? 12.203 29.188 6.363 1 95.69 228 ASN B N 1
ATOM 4728 C CA . ASN B 1 228 ? 11.234 30.047 5.703 1 95.69 228 ASN B CA 1
ATOM 4729 C C . ASN B 1 228 ? 11.297 29.906 4.184 1 95.69 228 ASN B C 1
ATOM 4731 O O . ASN B 1 228 ? 11.836 30.781 3.494 1 95.69 228 ASN B O 1
ATOM 4735 N N . ARG B 1 229 ? 10.758 28.875 3.709 1 96.56 229 ARG B N 1
ATOM 4736 C CA . ARG B 1 229 ? 10.641 28.516 2.299 1 96.56 229 ARG B CA 1
ATOM 4737 C C . ARG B 1 229 ? 9.297 27.859 2.006 1 96.56 229 ARG B C 1
ATOM 4739 O O . ARG B 1 229 ? 8.82 27.031 2.793 1 96.56 229 ARG B O 1
ATOM 4746 N N . ILE B 1 230 ? 8.695 28.312 0.952 1 95.88 230 ILE B N 1
ATOM 4747 C CA . ILE B 1 230 ? 7.395 27.75 0.607 1 95.88 230 ILE B CA 1
ATOM 4748 C C . ILE B 1 230 ? 7.512 26.906 -0.661 1 95.88 230 ILE B C 1
ATOM 4750 O O . ILE B 1 230 ? 8.141 27.328 -1.635 1 95.88 230 ILE B O 1
ATOM 4754 N N . ALA B 1 231 ? 6.953 25.734 -0.61 1 96.94 231 ALA B N 1
ATOM 4755 C CA . ALA B 1 231 ? 7.016 24.828 -1.754 1 96.94 231 ALA B CA 1
ATOM 4756 C C . ALA B 1 231 ? 6.066 25.281 -2.863 1 96.94 231 ALA B C 1
ATOM 4758 O O . ALA B 1 231 ? 6.375 25.141 -4.047 1 96.94 231 ALA B O 1
ATOM 4759 N N . ILE B 1 232 ? 4.965 25.766 -2.479 1 95.69 232 ILE B N 1
ATOM 4760 C CA . ILE B 1 232 ? 3.955 26.25 -3.408 1 95.69 232 ILE B CA 1
ATOM 4761 C C . ILE B 1 232 ? 3.744 27.75 -3.189 1 95.69 232 ILE B C 1
ATOM 4763 O O . ILE B 1 232 ? 3.273 28.172 -2.129 1 95.69 232 ILE B O 1
ATOM 4767 N N . PRO B 1 233 ? 4.035 28.469 -4.25 1 91 233 PRO B N 1
ATOM 4768 C CA . PRO B 1 233 ? 3.852 29.906 -4.098 1 91 233 PRO B CA 1
ATOM 4769 C C . PRO B 1 233 ? 2.445 30.281 -3.631 1 91 233 PRO B C 1
ATOM 4771 O O . PRO B 1 233 ? 1.471 29.625 -4.02 1 91 233 PRO B O 1
ATOM 4774 N N . THR B 1 234 ? 2.398 31.312 -2.848 1 84.44 234 THR B N 1
ATOM 4775 C CA . THR B 1 234 ? 1.162 31.719 -2.191 1 84.44 234 THR B CA 1
ATOM 4776 C C . THR B 1 234 ? 0.059 31.969 -3.219 1 84.44 234 THR B C 1
ATOM 4778 O O . THR B 1 234 ? -1.103 31.625 -2.982 1 84.44 234 THR B O 1
ATOM 4781 N N . ASP B 1 235 ? 0.417 32.5 -4.367 1 82.25 235 ASP B N 1
ATOM 4782 C CA . ASP B 1 235 ? -0.566 32.812 -5.398 1 82.25 235 ASP B CA 1
ATOM 4783 C C . ASP B 1 235 ? -1.038 31.562 -6.121 1 82.25 235 ASP B C 1
ATOM 4785 O O . ASP B 1 235 ? -2.053 31.594 -6.82 1 82.25 235 ASP B O 1
ATOM 4789 N N . LYS B 1 236 ? -0.378 30.469 -5.867 1 83.12 236 LYS B N 1
ATOM 4790 C CA . LYS B 1 236 ? -0.734 29.219 -6.523 1 83.12 236 LYS B CA 1
ATOM 4791 C C . LYS B 1 236 ? -1.265 28.203 -5.512 1 83.12 236 LYS B C 1
ATOM 4793 O O . LYS B 1 236 ? -1.629 27.078 -5.879 1 83.12 236 LYS B O 1
ATOM 4798 N N . ASN B 1 237 ? -1.246 28.703 -4.316 1 83.62 237 ASN B N 1
ATOM 4799 C CA . ASN B 1 237 ? -1.738 27.828 -3.256 1 83.62 237 ASN B CA 1
ATOM 4800 C C . ASN B 1 237 ? -3.26 27.875 -3.158 1 83.62 237 ASN B C 1
ATOM 4802 O O . ASN B 1 237 ? -3.875 28.922 -3.385 1 83.62 237 ASN B O 1
ATOM 4806 N N . ASP B 1 238 ? -3.83 26.75 -2.936 1 82.19 238 ASP B N 1
ATOM 4807 C CA . ASP B 1 238 ? -5.27 26.672 -2.707 1 82.19 238 ASP B CA 1
ATOM 4808 C C . ASP B 1 238 ? -5.609 26.938 -1.241 1 82.19 238 ASP B C 1
ATOM 4810 O O . ASP B 1 238 ? -5.574 26.031 -0.417 1 82.19 238 ASP B O 1
ATOM 4814 N N . SER B 1 239 ? -5.996 28.125 -0.935 1 81 239 SER B N 1
ATOM 4815 C CA . SER B 1 239 ? -6.324 28.484 0.44 1 81 239 SER B CA 1
ATOM 4816 C C . SER B 1 239 ? -7.82 28.734 0.603 1 81 239 SER B C 1
ATOM 4818 O O . SER B 1 239 ? -8.273 29.141 1.677 1 81 239 SER B O 1
ATOM 4820 N N . GLU B 1 240 ? -8.477 28.453 -0.463 1 86.19 240 GLU B N 1
ATOM 4821 C CA . GLU B 1 240 ? -9.914 28.703 -0.42 1 86.19 240 GLU B CA 1
ATOM 4822 C C . GLU B 1 240 ? -10.641 27.656 0.418 1 86.19 240 GLU B C 1
ATOM 4824 O O . GLU B 1 240 ? -10.219 26.484 0.464 1 86.19 240 GLU B O 1
ATOM 4829 N N . LYS B 1 241 ? -11.656 28.172 0.994 1 90 241 LYS B N 1
ATOM 4830 C CA . LYS B 1 241 ? -12.508 27.266 1.76 1 90 241 LYS B CA 1
ATOM 4831 C C . LYS B 1 241 ? -13.18 26.234 0.85 1 90 241 LYS B C 1
ATOM 4833 O O . LYS B 1 241 ? -13.578 26.562 -0.272 1 90 241 LYS B O 1
ATOM 4838 N N . ILE B 1 242 ? -13.32 25.062 1.353 1 94.62 242 ILE B N 1
ATOM 4839 C CA . ILE B 1 242 ? -14.016 24.016 0.622 1 94.62 242 ILE B CA 1
ATOM 4840 C C . ILE B 1 242 ? -15.461 23.906 1.12 1 94.62 242 ILE B C 1
ATOM 4842 O O . ILE B 1 242 ? -15.695 23.688 2.311 1 94.62 242 ILE B O 1
ATOM 4846 N N . ASP B 1 243 ? -16.359 23.969 0.245 1 91.5 243 ASP B N 1
ATOM 4847 C CA . ASP B 1 243 ? -17.781 23.938 0.599 1 91.5 243 ASP B CA 1
ATOM 4848 C C . ASP B 1 243 ? -18.172 22.578 1.158 1 91.5 243 ASP B C 1
ATOM 4850 O O . ASP B 1 243 ? -17.688 21.531 0.695 1 91.5 243 ASP B O 1
ATOM 4854 N N . LYS B 1 244 ? -19.125 22.688 2.072 1 93.38 244 LYS B N 1
ATOM 4855 C CA . LYS B 1 244 ? -19.703 21.453 2.584 1 93.38 244 LYS B CA 1
ATOM 4856 C C . LYS B 1 244 ? -20.781 20.938 1.645 1 93.38 244 LYS B C 1
ATOM 4858 O O . LYS B 1 244 ? -21.766 21.641 1.354 1 93.38 244 LYS B O 1
ATOM 4863 N N . LEU B 1 245 ? -20.609 19.75 1.264 1 95.5 245 LEU B N 1
ATOM 4864 C CA . LEU B 1 245 ? -21.625 19.125 0.419 1 95.5 245 LEU B CA 1
ATOM 4865 C C . LEU B 1 245 ? -22.734 18.5 1.265 1 95.5 245 LEU B C 1
ATOM 4867 O O . LEU B 1 245 ? -22.484 18.094 2.402 1 95.5 245 LEU B O 1
ATOM 4871 N N . THR B 1 246 ? -23.922 18.516 0.701 1 94.75 246 THR B N 1
ATOM 4872 C CA . THR B 1 246 ? -25.094 17.859 1.283 1 94.75 246 THR B CA 1
ATOM 4873 C C . THR B 1 246 ? -25.734 16.906 0.286 1 94.75 246 THR B C 1
ATOM 4875 O O . THR B 1 246 ? -25.297 16.812 -0.861 1 94.75 246 THR B O 1
ATOM 4878 N N . ASP B 1 247 ? -26.75 16.219 0.798 1 94.94 247 ASP B N 1
ATOM 4879 C CA . ASP B 1 247 ? -27.484 15.32 -0.089 1 94.94 247 ASP B CA 1
ATOM 4880 C C . ASP B 1 247 ? -28.062 16.094 -1.281 1 94.94 247 ASP B C 1
ATOM 4882 O O . ASP B 1 247 ? -28.141 15.547 -2.387 1 94.94 247 ASP B O 1
ATOM 4886 N N . GLU B 1 248 ? -28.359 17.312 -1.083 1 94.19 248 GLU B N 1
ATOM 4887 C CA . GLU B 1 248 ? -29.016 18.141 -2.102 1 94.19 248 GLU B CA 1
ATOM 4888 C C . GLU B 1 248 ? -27.984 18.703 -3.08 1 94.19 248 GLU B C 1
ATOM 4890 O O . GLU B 1 248 ? -28.297 18.922 -4.258 1 94.19 248 GLU B O 1
ATOM 4895 N N . THR B 1 249 ? -26.828 18.953 -2.602 1 94.88 249 THR B N 1
ATOM 4896 C CA . THR B 1 249 ? -25.859 19.656 -3.438 1 94.88 249 THR B CA 1
ATOM 4897 C C . THR B 1 249 ? -24.922 18.672 -4.121 1 94.88 249 THR B C 1
ATOM 4899 O O . THR B 1 249 ? -24.234 19.031 -5.086 1 94.88 249 THR B O 1
ATOM 4902 N N . ALA B 1 250 ? -24.922 17.469 -3.617 1 96.19 250 ALA B N 1
ATOM 4903 C CA . ALA B 1 250 ? -24.031 16.469 -4.203 1 96.19 250 ALA B CA 1
ATOM 4904 C C . ALA B 1 250 ? -24.594 15.945 -5.523 1 96.19 250 ALA B C 1
ATOM 4906 O O . ALA B 1 250 ? -25.812 15.734 -5.648 1 96.19 250 ALA B O 1
ATOM 4907 N N . ASP B 1 251 ? -23.734 15.781 -6.488 1 96.44 251 ASP B N 1
ATOM 4908 C CA . ASP B 1 251 ? -24.125 15.164 -7.754 1 96.44 251 ASP B CA 1
ATOM 4909 C C . ASP B 1 251 ? -24.125 13.641 -7.641 1 96.44 251 ASP B C 1
ATOM 4911 O O . ASP B 1 251 ? -24.938 12.969 -8.289 1 96.44 251 ASP B O 1
ATOM 4915 N N . ARG B 1 252 ? -23.188 13.117 -6.863 1 96.75 252 ARG B N 1
ATOM 4916 C CA . ARG B 1 252 ? -23.031 11.68 -6.688 1 96.75 252 ARG B CA 1
ATOM 4917 C C . ARG B 1 252 ? -22.75 11.328 -5.23 1 96.75 252 ARG B C 1
ATOM 4919 O O . ARG B 1 252 ? -22 12.023 -4.555 1 96.75 252 ARG B O 1
ATOM 4926 N N . ILE B 1 253 ? -23.406 10.305 -4.84 1 96.25 253 ILE B N 1
ATOM 4927 C CA . ILE B 1 253 ? -23.203 9.805 -3.484 1 96.25 253 ILE B CA 1
ATOM 4928 C C . ILE B 1 253 ? -22.953 8.297 -3.523 1 96.25 253 ILE B C 1
ATOM 4930 O O . ILE B 1 253 ? -23.75 7.543 -4.082 1 96.25 253 ILE B O 1
ATOM 4934 N N . ARG B 1 254 ? -21.797 7.855 -2.998 1 94.25 254 ARG B N 1
ATOM 4935 C CA . ARG B 1 254 ? -21.484 6.441 -2.809 1 94.25 254 ARG B CA 1
ATOM 4936 C C . ARG B 1 254 ? -21.5 6.07 -1.33 1 94.25 254 ARG B C 1
ATOM 4938 O O . ARG B 1 254 ? -20.75 6.621 -0.532 1 94.25 254 ARG B O 1
ATOM 4945 N N . SER B 1 255 ? -22.344 5.047 -1.035 1 91 255 SER B N 1
ATOM 4946 C CA . SER B 1 255 ? -22.516 4.629 0.354 1 91 255 SER B CA 1
ATOM 4947 C C . SER B 1 255 ? -21.922 3.24 0.588 1 91 255 SER B C 1
ATOM 4949 O O . SER B 1 255 ? -21.438 2.602 -0.345 1 91 255 SER B O 1
ATOM 4951 N N . GLY B 1 256 ? -21.859 2.912 1.83 1 87.25 256 GLY B N 1
ATOM 4952 C CA . GLY B 1 256 ? -21.469 1.561 2.193 1 87.25 256 GLY B CA 1
ATOM 4953 C C . GLY B 1 256 ? -19.953 1.364 2.215 1 87.25 256 GLY B C 1
ATOM 4954 O O . GLY B 1 256 ? -19.469 0.246 2.033 1 87.25 256 GLY B O 1
ATOM 4955 N N . LEU B 1 257 ? -19.266 2.424 2.328 1 88.81 257 LEU B N 1
ATOM 4956 C CA . LEU B 1 257 ? -17.812 2.324 2.404 1 88.81 257 LEU B CA 1
ATOM 4957 C C . LEU B 1 257 ? -17.359 1.992 3.824 1 88.81 257 LEU B C 1
ATOM 4959 O O . LEU B 1 257 ? -17.766 2.66 4.777 1 88.81 257 LEU B O 1
ATOM 4963 N N . ALA B 1 258 ? -16.594 0.892 3.943 1 86.25 258 ALA B N 1
ATOM 4964 C CA . ALA B 1 258 ? -16.141 0.473 5.27 1 86.25 258 ALA B CA 1
ATOM 4965 C C . ALA B 1 258 ? -14.625 0.291 5.309 1 86.25 258 ALA B C 1
ATOM 4967 O O . ALA B 1 258 ? -14.047 -0.305 4.398 1 86.25 258 ALA B O 1
ATOM 4968 N N . PRO B 1 259 ? -14.023 0.839 6.383 1 86.75 259 PRO B N 1
ATOM 4969 C CA . PRO B 1 259 ? -12.594 0.554 6.555 1 86.75 259 PRO B CA 1
ATOM 4970 C C . PRO B 1 259 ? -12.312 -0.929 6.781 1 86.75 259 PRO B C 1
ATOM 4972 O O . PRO B 1 259 ? -13.094 -1.615 7.445 1 86.75 259 PRO B O 1
ATOM 4975 N N . ARG B 1 260 ? -11.234 -1.347 6.18 1 86.25 260 ARG B N 1
ATOM 4976 C CA . ARG B 1 260 ? -10.742 -2.695 6.426 1 86.25 260 ARG B CA 1
ATOM 4977 C C . ARG B 1 260 ? -9.695 -2.701 7.535 1 86.25 260 ARG B C 1
ATOM 4979 O O . ARG B 1 260 ? -9.18 -1.646 7.918 1 86.25 260 ARG B O 1
ATOM 4986 N N . TRP B 1 261 ? -9.398 -3.887 8.016 1 83.69 261 TRP B N 1
ATOM 4987 C CA . TRP B 1 261 ? -8.414 -4.023 9.086 1 83.69 261 TRP B CA 1
ATOM 4988 C C . TRP B 1 261 ? -7.082 -3.395 8.68 1 83.69 261 TRP B C 1
ATOM 4990 O O . TRP B 1 261 ? -6.484 -2.641 9.445 1 83.69 261 TRP B O 1
ATOM 5000 N N . ASN B 1 262 ? -6.746 -3.615 7.418 1 81.75 262 ASN B N 1
ATOM 5001 C CA . ASN B 1 262 ? -5.438 -3.164 6.961 1 81.75 262 ASN B CA 1
ATOM 5002 C C . ASN B 1 262 ? -5.457 -1.686 6.578 1 81.75 262 ASN B C 1
ATOM 5004 O O . ASN B 1 262 ? -4.43 -1.127 6.188 1 81.75 262 ASN B O 1
ATOM 5008 N N . ASP B 1 263 ? -6.598 -1.065 6.719 1 84.94 263 ASP B N 1
ATOM 5009 C CA . ASP B 1 263 ? -6.684 0.375 6.5 1 84.94 263 ASP B CA 1
ATOM 5010 C C . ASP B 1 263 ? -6.273 1.146 7.754 1 84.94 263 ASP B C 1
ATOM 5012 O O . ASP B 1 263 ? -6.031 2.352 7.695 1 84.94 263 ASP B O 1
ATOM 5016 N N . MET B 1 264 ? -6.145 0.457 8.828 1 80.81 264 MET B N 1
ATOM 5017 C CA . MET B 1 264 ? -5.816 1.078 10.109 1 80.81 264 MET B CA 1
ATOM 5018 C C . MET B 1 264 ? -4.305 1.199 10.281 1 80.81 264 MET B C 1
ATOM 5020 O O . MET B 1 264 ? -3.555 0.328 9.844 1 80.81 264 MET B O 1
ATOM 5024 N N . ASP B 1 265 ? -4.008 2.264 10.875 1 78.31 265 ASP B N 1
ATOM 5025 C CA . ASP B 1 265 ? -2.592 2.463 11.172 1 78.31 265 ASP B CA 1
ATOM 5026 C C . ASP B 1 265 ? -2.244 1.949 12.57 1 78.31 265 ASP B C 1
ATOM 5028 O O . ASP B 1 265 ? -3.062 1.293 13.211 1 78.31 265 ASP B O 1
ATOM 5032 N N . ALA B 1 266 ? -1.006 2.203 12.984 1 72.69 266 ALA B N 1
ATOM 5033 C CA . ALA B 1 266 ? -0.477 1.705 14.25 1 72.69 266 ALA B CA 1
ATOM 5034 C C . ALA B 1 266 ? -1.218 2.32 15.43 1 72.69 266 ALA B C 1
ATOM 5036 O O . ALA B 1 266 ? -1.116 1.831 16.562 1 72.69 266 ALA B O 1
ATOM 5037 N N . ASN B 1 267 ? -1.935 3.43 15.18 1 70.38 267 ASN B N 1
ATOM 5038 C CA . ASN B 1 267 ? -2.697 4.086 16.234 1 70.38 267 ASN B CA 1
ATOM 5039 C C . ASN B 1 267 ? -4.141 3.596 16.281 1 70.38 267 ASN B C 1
ATOM 5041 O O . ASN B 1 267 ? -4.965 4.133 17.016 1 70.38 267 ASN B O 1
ATOM 5045 N N . GLN B 1 268 ? -4.48 2.652 15.422 1 69.88 268 GLN B N 1
ATOM 5046 C CA . GLN B 1 268 ? -5.785 2 15.359 1 69.88 268 GLN B CA 1
ATOM 5047 C C . GLN B 1 268 ? -6.848 2.947 14.812 1 69.88 268 GLN B C 1
ATOM 5049 O O . GLN B 1 268 ? -8.023 2.832 15.156 1 69.88 268 GLN B O 1
ATOM 5054 N N . HIS B 1 269 ? -6.383 3.98 14.164 1 81.25 269 HIS B N 1
ATOM 5055 C CA . HIS B 1 269 ? -7.23 4.836 13.344 1 81.25 269 HIS B CA 1
ATOM 5056 C C . HIS B 1 269 ? -6.945 4.637 11.859 1 81.25 269 HIS B C 1
ATOM 5058 O O . HIS B 1 269 ? -5.902 4.094 11.484 1 81.25 269 HIS B O 1
ATOM 5064 N N . VAL B 1 270 ? -7.941 5.008 11.133 1 84.94 270 VAL B N 1
ATOM 5065 C CA . VAL B 1 270 ? -7.723 4.91 9.695 1 84.94 270 VAL B CA 1
ATOM 5066 C C . VAL B 1 270 ? -6.605 5.863 9.281 1 84.94 270 VAL B C 1
ATOM 5068 O O . VAL B 1 270 ? -6.586 7.027 9.688 1 84.94 270 VAL B O 1
ATOM 5071 N N . ASN B 1 271 ? -5.66 5.379 8.539 1 85.31 271 ASN B N 1
ATOM 5072 C CA . ASN B 1 271 ? -4.605 6.203 7.953 1 85.31 271 ASN B CA 1
ATOM 5073 C C . ASN B 1 271 ? -5.18 7.32 7.09 1 85.31 271 ASN B C 1
ATOM 5075 O O . ASN B 1 271 ? -6.059 7.078 6.258 1 85.31 271 ASN B O 1
ATOM 5079 N N . ASN B 1 272 ? -4.684 8.523 7.27 1 85.88 272 ASN B N 1
ATOM 5080 C CA . ASN B 1 272 ? -5.195 9.711 6.594 1 85.88 272 ASN B CA 1
ATOM 5081 C C . ASN B 1 272 ? -5.137 9.562 5.078 1 85.88 272 ASN B C 1
ATOM 5083 O O . ASN B 1 272 ? -5.934 10.172 4.359 1 85.88 272 ASN B O 1
ATOM 5087 N N . VAL B 1 273 ? -4.227 8.797 4.609 1 90.75 273 VAL B N 1
ATOM 5088 C CA . VAL B 1 273 ? -4.047 8.633 3.17 1 90.75 273 VAL B CA 1
ATOM 5089 C C . VAL B 1 273 ? -5.168 7.766 2.604 1 90.75 273 VAL B C 1
ATOM 5091 O O . VAL B 1 273 ? -5.57 7.934 1.449 1 90.75 273 VAL B O 1
ATOM 5094 N N . LYS B 1 274 ? -5.711 6.949 3.408 1 89.75 274 LYS B N 1
ATOM 5095 C CA . LYS B 1 274 ? -6.75 6.031 2.951 1 89.75 274 LYS B CA 1
ATOM 5096 C C . LYS B 1 274 ? -8.031 6.785 2.588 1 89.75 274 LYS B C 1
ATOM 5098 O O . LYS B 1 274 ? -8.812 6.32 1.76 1 89.75 274 LYS B O 1
ATOM 5103 N N . TYR B 1 275 ? -8.227 7.969 3.182 1 93.56 275 TYR B N 1
ATOM 5104 C CA . TYR B 1 275 ? -9.398 8.773 2.865 1 93.56 275 TYR B CA 1
ATOM 5105 C C . TYR B 1 275 ? -9.445 9.117 1.382 1 93.56 275 TYR B C 1
ATOM 5107 O O . TYR B 1 275 ? -10.523 9.273 0.805 1 93.56 275 TYR B O 1
ATOM 5115 N N . ILE B 1 276 ? -8.297 9.195 0.78 1 94.31 276 ILE B N 1
ATOM 5116 C CA . ILE B 1 276 ? -8.203 9.562 -0.63 1 94.31 276 ILE B CA 1
ATOM 5117 C C . ILE B 1 276 ? -8.906 8.508 -1.482 1 94.31 276 ILE B C 1
ATOM 5119 O O . ILE B 1 276 ? -9.695 8.844 -2.369 1 94.31 276 ILE B O 1
ATOM 5123 N N . GLY B 1 277 ? -8.664 7.262 -1.184 1 91.94 277 GLY B N 1
ATOM 5124 C CA . GLY B 1 277 ? -9.344 6.195 -1.903 1 91.94 277 GLY B CA 1
ATOM 5125 C C . GLY B 1 277 ? -10.859 6.281 -1.806 1 91.94 277 GLY B C 1
ATOM 5126 O O . GLY B 1 277 ? -11.562 6.051 -2.789 1 91.94 277 GLY B O 1
ATOM 5127 N N . TRP B 1 278 ? -11.359 6.656 -0.697 1 93 278 TRP B N 1
ATOM 5128 C CA . TRP B 1 278 ? -12.797 6.723 -0.483 1 93 278 TRP B CA 1
ATOM 5129 C C . TRP B 1 278 ? -13.398 7.945 -1.173 1 93 278 TRP B C 1
ATOM 5131 O O . TRP B 1 278 ? -14.484 7.867 -1.754 1 93 278 TRP B O 1
ATOM 5141 N N . ILE B 1 279 ? -12.688 9.016 -1.115 1 94.31 279 ILE B N 1
ATOM 5142 C CA . ILE B 1 279 ? -13.148 10.234 -1.771 1 94.31 279 ILE B CA 1
ATOM 5143 C C . ILE B 1 279 ? -13.305 9.984 -3.27 1 94.31 279 ILE B C 1
ATOM 5145 O O . ILE B 1 279 ? -14.258 10.477 -3.887 1 94.31 279 ILE B O 1
ATOM 5149 N N . LEU B 1 280 ? -12.523 9.211 -3.818 1 93.75 280 LEU B N 1
ATOM 5150 C CA . LEU B 1 280 ? -12.5 8.984 -5.262 1 93.75 280 LEU B CA 1
ATOM 5151 C C . LEU B 1 280 ? -13.594 8.008 -5.672 1 93.75 280 LEU B C 1
ATOM 5153 O O . LEU B 1 280 ? -13.914 7.887 -6.855 1 93.75 280 LEU B O 1
ATOM 5157 N N . GLU B 1 281 ? -14.156 7.32 -4.707 1 92.44 281 GLU B N 1
ATOM 5158 C CA . GLU B 1 281 ? -15.18 6.32 -5 1 92.44 281 GLU B CA 1
ATOM 5159 C C . GLU B 1 281 ? -16.406 6.957 -5.641 1 92.44 281 GLU B C 1
ATOM 5161 O O . GLU B 1 281 ? -17.156 6.289 -6.355 1 92.44 281 GLU B O 1
ATOM 5166 N N . SER B 1 282 ? -16.625 8.195 -5.402 1 95.12 282 SER B N 1
ATOM 5167 C CA . SER B 1 282 ? -17.812 8.859 -5.957 1 95.12 282 SER B CA 1
ATOM 5168 C C . SER B 1 282 ? -17.453 9.648 -7.211 1 95.12 282 SER B C 1
ATOM 5170 O O . SER B 1 282 ? -18.312 10.312 -7.793 1 95.12 282 SER B O 1
ATOM 5172 N N . VAL B 1 283 ? -16.234 9.641 -7.637 1 95.75 283 VAL B N 1
ATOM 5173 C CA . VAL B 1 283 ? -15.844 10.281 -8.883 1 95.75 283 VAL B CA 1
ATOM 5174 C C . VAL B 1 283 ? -16.281 9.422 -10.07 1 95.75 283 VAL B C 1
ATOM 5176 O O . VAL B 1 283 ? -16.109 8.203 -10.055 1 95.75 283 VAL B O 1
ATOM 5179 N N . PRO B 1 284 ? -16.828 10.047 -11.094 1 94.06 284 PRO B N 1
ATOM 5180 C CA . PRO B 1 284 ? -17.219 9.258 -12.266 1 94.06 284 PRO B CA 1
ATOM 5181 C C . PRO B 1 284 ? -16.062 8.438 -12.836 1 94.06 284 PRO B C 1
ATOM 5183 O O . PRO B 1 284 ? -14.938 8.938 -12.953 1 94.06 284 PRO B O 1
ATOM 5186 N N . ILE B 1 285 ? -16.375 7.238 -13.234 1 89.19 285 ILE B N 1
ATOM 5187 C CA . ILE B 1 285 ? -15.359 6.281 -13.664 1 89.19 285 ILE B CA 1
ATOM 5188 C C . ILE B 1 285 ? -14.633 6.816 -14.898 1 89.19 285 ILE B C 1
ATOM 5190 O O . ILE B 1 285 ? -13.438 6.586 -15.07 1 89.19 285 ILE B O 1
ATOM 5194 N N . ASN B 1 286 ? -15.297 7.484 -15.805 1 91.56 286 ASN B N 1
ATOM 5195 C CA . ASN B 1 286 ? -14.672 8.023 -17 1 91.56 286 ASN B CA 1
ATOM 5196 C C . ASN B 1 286 ? -13.602 9.062 -16.656 1 91.56 286 ASN B C 1
ATOM 5198 O O . ASN B 1 286 ? -12.625 9.219 -17.391 1 91.56 286 ASN B O 1
ATOM 5202 N N . VAL B 1 287 ? -13.812 9.758 -15.539 1 93.62 287 VAL B N 1
ATOM 5203 C CA . VAL B 1 287 ? -12.82 10.734 -15.109 1 93.62 287 VAL B CA 1
ATOM 5204 C C . VAL B 1 287 ? -11.578 10.008 -14.586 1 93.62 287 VAL B C 1
ATOM 5206 O O . VAL B 1 287 ? -10.453 10.352 -14.961 1 93.62 287 VAL B O 1
ATOM 5209 N N . LEU B 1 288 ? -11.828 9.008 -13.82 1 91.44 288 LEU B N 1
ATOM 5210 C CA . LEU B 1 288 ? -10.719 8.227 -13.297 1 91.44 288 LEU B CA 1
ATOM 5211 C C . LEU B 1 288 ? -9.906 7.602 -14.422 1 91.44 288 LEU B C 1
ATOM 5213 O O . LEU B 1 288 ? -8.68 7.48 -14.32 1 91.44 288 LEU B O 1
ATOM 5217 N N . GLU B 1 289 ? -10.523 7.281 -15.508 1 89.56 289 GLU B N 1
ATOM 5218 C CA . GLU B 1 289 ? -9.883 6.586 -16.625 1 89.56 289 GLU B CA 1
ATOM 5219 C C . GLU B 1 289 ? -9.211 7.57 -17.562 1 89.56 289 GLU B C 1
ATOM 5221 O O . GLU B 1 289 ? -8.102 7.32 -18.047 1 89.56 289 GLU B O 1
ATOM 5226 N N . ASP B 1 290 ? -9.805 8.727 -17.812 1 92.56 290 ASP B N 1
ATOM 5227 C CA . ASP B 1 290 ? -9.414 9.555 -18.938 1 92.56 290 ASP B CA 1
ATOM 5228 C C . ASP B 1 290 ? -8.672 10.812 -18.469 1 92.56 290 ASP B C 1
ATOM 5230 O O . ASP B 1 290 ? -8.141 11.562 -19.281 1 92.56 290 ASP B O 1
ATOM 5234 N N . TYR B 1 291 ? -8.664 11.055 -17.141 1 94.31 291 TYR B N 1
ATOM 5235 C CA . TYR B 1 291 ? -8.047 12.273 -16.625 1 94.31 291 TYR B CA 1
ATOM 5236 C C . TYR B 1 291 ? -6.973 11.945 -15.602 1 94.31 291 TYR B C 1
ATOM 5238 O O . TYR B 1 291 ? -7 10.883 -14.984 1 94.31 291 TYR B O 1
ATOM 5246 N N . ASP B 1 292 ? -6.043 12.867 -15.477 1 95.25 292 ASP B N 1
ATOM 5247 C CA . ASP B 1 292 ? -5.055 12.828 -14.406 1 95.25 292 ASP B CA 1
ATOM 5248 C C . ASP B 1 292 ? -5.43 13.781 -13.273 1 95.25 292 ASP B C 1
ATOM 5250 O O . ASP B 1 292 ? -5.789 14.938 -13.523 1 95.25 292 ASP B O 1
ATOM 5254 N N . LEU B 1 293 ? -5.406 13.305 -12.055 1 96.62 293 LEU B N 1
ATOM 5255 C CA . LEU B 1 293 ? -5.566 14.156 -10.891 1 96.62 293 LEU B CA 1
ATOM 5256 C C . LEU B 1 293 ? -4.34 15.047 -10.688 1 96.62 293 LEU B C 1
ATOM 5258 O O . LEU B 1 293 ? -3.287 14.562 -10.266 1 96.62 293 LEU B O 1
ATOM 5262 N N . THR B 1 294 ? -4.449 16.359 -10.906 1 96.75 294 THR B N 1
ATOM 5263 C CA . THR B 1 294 ? -3.262 17.203 -10.969 1 96.75 294 THR B CA 1
ATOM 5264 C C . THR B 1 294 ? -3.139 18.047 -9.711 1 96.75 294 THR B C 1
ATOM 5266 O O . THR B 1 294 ? -2.076 18.609 -9.438 1 96.75 294 THR B O 1
ATOM 5269 N N . SER B 1 295 ? -4.234 18.219 -9.008 1 96.5 295 SER B N 1
ATOM 5270 C CA . SER B 1 295 ? -4.211 18.953 -7.754 1 96.5 295 SER B CA 1
ATOM 5271 C C . SER B 1 295 ? -5.262 18.422 -6.785 1 96.5 295 SER B C 1
ATOM 5273 O O . SER B 1 295 ? -6.336 17.984 -7.199 1 96.5 295 SER B O 1
ATOM 5275 N N . MET B 1 296 ? -4.938 18.484 -5.535 1 97.19 296 MET B N 1
ATOM 5276 C CA . MET B 1 296 ? -5.859 18.031 -4.504 1 97.19 296 MET B CA 1
ATOM 5277 C C . MET B 1 296 ? -5.645 18.797 -3.199 1 97.19 296 MET B C 1
ATOM 5279 O O . MET B 1 296 ? -4.508 18.953 -2.754 1 97.19 296 MET B O 1
ATOM 5283 N N . THR B 1 297 ? -6.68 19.281 -2.678 1 97.62 297 THR B N 1
ATOM 5284 C CA . THR B 1 297 ? -6.691 19.875 -1.346 1 97.62 297 THR B CA 1
ATOM 5285 C C . THR B 1 297 ? -7.57 19.062 -0.398 1 97.62 297 THR B C 1
ATOM 5287 O O . THR B 1 297 ? -8.711 18.734 -0.736 1 97.62 297 THR B O 1
ATOM 5290 N N . LEU B 1 298 ? -7.055 18.734 0.733 1 97.69 298 LEU B N 1
ATOM 5291 C CA . LEU B 1 298 ? -7.785 18 1.765 1 97.69 298 LEU B CA 1
ATOM 5292 C C . LEU B 1 298 ? -7.883 18.828 3.045 1 97.69 298 LEU B C 1
ATOM 5294 O O . LEU B 1 298 ? -6.895 19.406 3.49 1 97.69 298 LEU B O 1
ATOM 5298 N N . GLU B 1 299 ? -9.023 18.891 3.59 1 97.31 299 GLU B N 1
ATOM 5299 C CA . GLU B 1 299 ? -9.258 19.422 4.926 1 97.31 299 GLU B CA 1
ATOM 5300 C C . GLU B 1 299 ? -9.805 18.344 5.863 1 97.31 299 GLU B C 1
ATOM 5302 O O . GLU B 1 299 ? -10.93 17.875 5.68 1 97.31 299 GLU B O 1
ATOM 5307 N N . TYR B 1 300 ? -9.062 18.047 6.82 1 95.69 300 TYR B N 1
ATOM 5308 C CA . TYR B 1 300 ? -9.43 17 7.754 1 95.69 300 TYR B CA 1
ATOM 5309 C C . TYR B 1 300 ? -10.281 17.547 8.891 1 95.69 300 TYR B C 1
ATOM 5311 O O . TYR B 1 300 ? -9.945 18.562 9.5 1 95.69 300 TYR B O 1
ATOM 5319 N N . ARG B 1 301 ? -11.336 16.781 9.227 1 93.12 301 ARG B N 1
ATOM 5320 C CA . ARG B 1 301 ? -12.281 17.266 10.227 1 93.12 301 ARG B CA 1
ATOM 5321 C C . ARG B 1 301 ? -12.359 16.312 11.414 1 93.12 301 ARG B C 1
ATOM 5323 O O . ARG B 1 301 ? -12.422 16.75 12.562 1 93.12 301 ARG B O 1
ATOM 5330 N N . ARG B 1 302 ? -12.43 15.039 11.102 1 89.5 302 ARG B N 1
ATOM 5331 C CA . ARG B 1 302 ? -12.578 14.031 12.148 1 89.5 302 ARG B CA 1
ATOM 5332 C C . ARG B 1 302 ? -11.828 12.75 11.789 1 89.5 302 ARG B C 1
ATOM 5334 O O . ARG B 1 302 ? -11.539 12.508 10.617 1 89.5 302 ARG B O 1
ATOM 5341 N N . GLU B 1 303 ? -11.555 12.008 12.852 1 85.56 303 GLU B N 1
ATOM 5342 C CA . GLU B 1 303 ? -10.961 10.688 12.648 1 85.56 303 GLU B CA 1
ATOM 5343 C C . GLU B 1 303 ? -12.039 9.633 12.422 1 85.56 303 GLU B C 1
ATOM 5345 O O . GLU B 1 303 ? -13.172 9.781 12.867 1 85.56 303 GLU B O 1
ATOM 5350 N N . CYS B 1 304 ? -11.602 8.641 11.648 1 85.06 304 CYS B N 1
ATOM 5351 C CA . CYS B 1 304 ? -12.461 7.492 11.375 1 85.06 304 CYS B CA 1
ATOM 5352 C C . CYS B 1 304 ? -11.891 6.223 11.992 1 85.06 304 CYS B C 1
ATOM 5354 O O . CYS B 1 304 ? -10.672 6.02 11.992 1 85.06 304 CYS B O 1
ATOM 5356 N N . ARG B 1 305 ? -12.773 5.426 12.562 1 80.81 305 ARG B N 1
ATOM 5357 C CA . ARG B 1 305 ? -12.375 4.129 13.109 1 80.81 305 ARG B CA 1
ATOM 5358 C C . ARG B 1 305 ? -12.914 2.986 12.258 1 80.81 305 ARG B C 1
ATOM 5360 O O . ARG B 1 305 ? -13.719 3.209 11.352 1 80.81 305 ARG B O 1
ATOM 5367 N N . GLN B 1 306 ? -12.547 1.781 12.625 1 75.81 306 GLN B N 1
ATOM 5368 C CA . GLN B 1 306 ? -12.859 0.604 11.82 1 75.81 306 GLN B CA 1
ATOM 5369 C C . GLN B 1 306 ? -14.367 0.361 11.766 1 75.81 306 GLN B C 1
ATOM 5371 O O . GLN B 1 306 ? -14.883 -0.099 10.75 1 75.81 306 GLN B O 1
ATOM 5376 N N . SER B 1 307 ? -15.07 0.697 12.711 1 74.12 307 SER B N 1
ATOM 5377 C CA . SER B 1 307 ? -16.484 0.364 12.812 1 74.12 307 SER B CA 1
ATOM 5378 C C . SER B 1 307 ? -17.359 1.38 12.07 1 74.12 307 SER B C 1
ATOM 5380 O O . SER B 1 307 ? -18.562 1.173 11.898 1 74.12 307 SER B O 1
ATOM 5382 N N . ASN B 1 308 ? -16.781 2.334 11.547 1 79.62 308 ASN B N 1
ATOM 5383 C CA . ASN B 1 308 ? -17.547 3.4 10.914 1 79.62 308 ASN B CA 1
ATOM 5384 C C . ASN B 1 308 ? -17.891 3.061 9.469 1 79.62 308 ASN B C 1
ATOM 5386 O O . ASN B 1 308 ? -17.062 2.52 8.734 1 79.62 308 ASN B O 1
ATOM 5390 N N . LEU B 1 309 ? -19.141 3.252 9.164 1 88.5 309 LEU B N 1
ATOM 5391 C CA . LEU B 1 309 ? -19.562 3.217 7.77 1 88.5 309 LEU B CA 1
ATOM 5392 C C . LEU B 1 309 ? -19.547 4.613 7.16 1 88.5 309 LEU B C 1
ATOM 5394 O O . LEU B 1 309 ? -20 5.574 7.781 1 88.5 309 LEU B O 1
ATOM 5398 N N . LEU B 1 310 ? -19.047 4.715 5.953 1 93 310 LEU B N 1
ATOM 5399 C CA . LEU B 1 310 ? -18.812 6.035 5.379 1 93 310 LEU B CA 1
ATOM 5400 C C . LEU B 1 310 ? -19.578 6.203 4.074 1 93 310 LEU B C 1
ATOM 5402 O O . LEU B 1 310 ? -20.016 5.219 3.471 1 93 310 LEU B O 1
ATOM 5406 N N . GLU B 1 311 ? -19.703 7.5 3.721 1 96.12 311 GLU B N 1
ATOM 5407 C CA . GLU B 1 311 ? -20.234 7.906 2.42 1 96.12 311 GLU B CA 1
ATOM 5408 C C . GLU B 1 311 ? -19.312 8.922 1.747 1 96.12 311 GLU B C 1
ATOM 5410 O O . GLU B 1 311 ? -18.766 9.805 2.41 1 96.12 311 GLU B O 1
ATOM 5415 N N . SER B 1 312 ? -19.188 8.711 0.48 1 96.75 312 SER B N 1
ATOM 5416 C CA . SER B 1 312 ? -18.406 9.641 -0.335 1 96.75 312 SER B CA 1
ATOM 5417 C C . SER B 1 312 ? -19.312 10.461 -1.251 1 96.75 312 SER B C 1
ATOM 5419 O O . SER B 1 312 ? -20.109 9.898 -2.01 1 96.75 312 SER B O 1
ATOM 5421 N N . LEU B 1 313 ? -19.219 11.797 -1.172 1 97.75 313 LEU B N 1
ATOM 5422 C CA . LEU B 1 313 ? -19.984 12.703 -2.008 1 97.75 313 LEU B CA 1
ATOM 5423 C C . LEU B 1 313 ? -19.078 13.477 -2.957 1 97.75 313 LEU B C 1
ATOM 5425 O O . LEU B 1 313 ? -17.984 13.898 -2.574 1 97.75 313 LEU B O 1
ATOM 5429 N N . THR B 1 314 ? -19.609 13.68 -4.176 1 97.62 314 THR B N 1
ATOM 5430 C CA . THR B 1 314 ? -18.875 14.477 -5.16 1 97.62 314 THR B CA 1
ATOM 5431 C C . THR B 1 314 ? -19.828 15.406 -5.91 1 97.62 314 THR B C 1
ATOM 5433 O O . THR B 1 314 ? -20.953 15.031 -6.227 1 97.62 314 THR B O 1
ATOM 5436 N N . SER B 1 315 ? -19.359 16.594 -6.129 1 96.88 315 SER B N 1
ATOM 5437 C CA . SER B 1 315 ? -20.078 17.547 -6.953 1 96.88 315 SER B CA 1
ATOM 5438 C C . SER B 1 315 ? -19.141 18.25 -7.926 1 96.88 315 SER B C 1
ATOM 5440 O O . SER B 1 315 ? -18.016 18.578 -7.578 1 96.88 315 SER B O 1
ATOM 5442 N N . THR B 1 316 ? -19.703 18.438 -9.156 1 91.38 316 THR B N 1
ATOM 5443 C CA . THR B 1 316 ? -18.922 19.172 -10.148 1 91.38 316 THR B CA 1
ATOM 5444 C C . THR B 1 316 ? -18.891 20.656 -9.844 1 91.38 316 THR B C 1
ATOM 5446 O O . THR B 1 316 ? -19.922 21.234 -9.484 1 91.38 316 THR B O 1
ATOM 5449 N N . THR B 1 317 ? -17.844 21.141 -9.562 1 75 317 THR B N 1
ATOM 5450 C CA . THR B 1 317 ? -17.766 22.594 -9.398 1 75 317 THR B CA 1
ATOM 5451 C C . THR B 1 317 ? -17.547 23.281 -10.742 1 75 317 THR B C 1
ATOM 5453 O O . THR B 1 317 ? -16.688 22.859 -11.523 1 75 317 THR B O 1
ATOM 5456 N N . THR B 1 318 ? -18.594 23.641 -11.461 1 54.34 318 THR B N 1
ATOM 5457 C CA . THR B 1 318 ? -18.469 24.391 -12.695 1 54.34 318 THR B CA 1
ATOM 5458 C C . THR B 1 318 ? -17.438 25.5 -12.547 1 54.34 318 THR B C 1
ATOM 5460 O O . THR B 1 318 ? -17.219 26.016 -11.453 1 54.34 318 THR B O 1
ATOM 5463 N N . ALA B 1 319 ? -16.453 25.516 -13.422 1 44.75 319 ALA B N 1
ATOM 5464 C CA . ALA B 1 319 ? -15.43 26.547 -13.594 1 44.75 319 ALA B CA 1
ATOM 5465 C C . ALA B 1 319 ? -15.977 27.938 -13.258 1 44.75 319 ALA B C 1
ATOM 5467 O O . ALA B 1 319 ? -15.312 28.938 -13.5 1 44.75 319 ALA B O 1
ATOM 5468 N N . ALA B 1 320 ? -17.109 28.234 -13.148 1 37.75 320 ALA B N 1
ATOM 5469 C CA . ALA B 1 320 ? -17.281 29.672 -13.055 1 37.75 320 ALA B CA 1
ATOM 5470 C C . ALA B 1 320 ? -16.359 30.266 -11.992 1 37.75 320 ALA B C 1
ATOM 5472 O O . ALA B 1 320 ? -15.766 31.328 -12.195 1 37.75 320 ALA B O 1
ATOM 5473 N N . ALA B 1 321 ? -16.391 29.828 -10.773 1 37.03 321 ALA B N 1
ATOM 5474 C CA . ALA B 1 321 ? -15.758 30.578 -9.703 1 37.03 321 ALA B CA 1
ATOM 5475 C C . ALA B 1 321 ? -14.25 30.328 -9.664 1 37.03 321 ALA B C 1
ATOM 5477 O O . ALA B 1 321 ? -13.492 31.125 -9.117 1 37.03 321 ALA B O 1
ATOM 5478 N N . ALA B 1 322 ? -13.766 29.203 -9.914 1 39.41 322 ALA B N 1
ATOM 5479 C CA . ALA B 1 322 ? -12.32 29.031 -9.781 1 39.41 322 ALA B CA 1
ATOM 5480 C C . ALA B 1 322 ? -11.57 29.766 -10.883 1 39.41 322 ALA B C 1
ATOM 5482 O O . ALA B 1 322 ? -10.344 29.688 -10.969 1 39.41 322 ALA B O 1
ATOM 5483 N N . ALA B 1 323 ? -1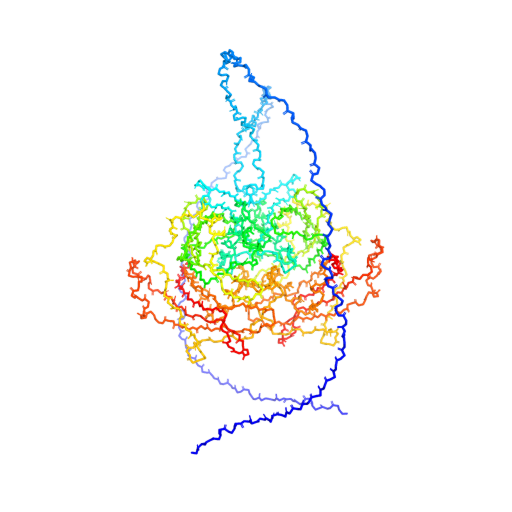2.117 30.125 -11.906 1 35.91 323 ALA B N 1
ATOM 5484 C CA . ALA B 1 323 ? -11.445 30.969 -12.898 1 35.91 323 ALA B CA 1
ATOM 5485 C C . ALA B 1 323 ? -10.766 32.156 -12.234 1 35.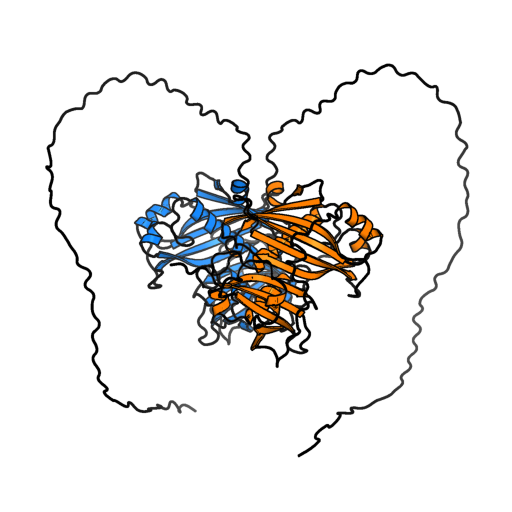91 323 ALA B C 1
ATOM 5487 O O . ALA B 1 323 ? -9.938 32.844 -12.852 1 35.91 323 ALA B O 1
ATOM 5488 N N . ALA B 1 324 ? -11.297 32.75 -11.172 1 33.78 324 ALA B N 1
ATOM 5489 C CA . ALA B 1 324 ? -10.672 33.969 -10.719 1 33.78 324 ALA B CA 1
ATOM 5490 C C . ALA B 1 324 ? -9.258 33.719 -10.219 1 33.78 324 ALA B C 1
ATOM 5492 O O . ALA B 1 324 ? -8.398 34.625 -10.281 1 33.78 324 ALA B O 1
ATOM 5493 N N . ALA B 1 325 ? -9.047 32.688 -9.383 1 34.69 325 ALA B N 1
ATOM 5494 C CA . ALA B 1 325 ? -7.77 32.75 -8.68 1 34.69 325 ALA B CA 1
ATOM 5495 C C . ALA B 1 325 ? -6.609 32.406 -9.609 1 34.69 325 ALA B C 1
ATOM 5497 O O . ALA B 1 325 ? -5.469 32.812 -9.359 1 34.69 325 ALA B O 1
ATOM 5498 N N . SER B 1 326 ? -6.605 31.25 -10.281 1 36.75 326 SER B N 1
ATOM 5499 C CA . SER B 1 326 ? -5.352 30.953 -10.969 1 36.75 326 SER B CA 1
ATOM 5500 C C . SER B 1 326 ? -5.219 31.766 -12.242 1 36.75 326 SER B C 1
ATOM 5502 O O . SER B 1 326 ? -5.688 31.359 -13.305 1 36.75 326 SER B O 1
ATOM 5504 N N . ALA B 1 327 ? -5.426 33.031 -12.258 1 34.12 327 ALA B N 1
ATOM 5505 C CA . ALA B 1 327 ? -5.141 33.875 -13.422 1 34.12 327 ALA B CA 1
ATOM 5506 C C . ALA B 1 327 ? -3.898 33.375 -14.156 1 34.12 327 ALA B C 1
ATOM 5508 O O . ALA B 1 327 ? -3.727 33.656 -15.344 1 34.12 327 ALA B O 1
ATOM 5509 N N . ALA B 1 328 ? -2.74 33.312 -13.398 1 34.03 328 ALA B N 1
ATOM 5510 C CA . ALA B 1 328 ? -1.465 33.438 -14.094 1 34.03 328 ALA B CA 1
ATOM 5511 C C . ALA B 1 328 ? -1.178 32.188 -14.938 1 34.03 328 ALA B C 1
ATOM 5513 O O . ALA B 1 328 ? -0.098 32.062 -15.523 1 34.03 328 ALA B O 1
ATOM 5514 N N . ILE B 1 329 ? -1.668 30.984 -14.492 1 35.09 329 ILE B N 1
ATOM 5515 C CA . ILE B 1 329 ? -1.117 30 -15.406 1 35.09 329 ILE B CA 1
ATOM 5516 C C . ILE B 1 329 ? -1.727 30.172 -16.797 1 35.09 329 ILE B C 1
ATOM 5518 O O . ILE B 1 329 ? -2.902 30.531 -16.922 1 35.09 329 ILE B O 1
ATOM 5522 N N . GLU B 1 330 ? -0.976 30.094 -17.906 1 34.94 330 GLU B N 1
ATOM 5523 C CA . GLU B 1 330 ? -1.424 30.141 -19.297 1 34.94 330 GLU B CA 1
ATOM 5524 C C . GLU B 1 330 ? -2.822 29.547 -19.453 1 34.94 330 GLU B C 1
ATOM 5526 O O . GLU B 1 330 ? -3.299 28.828 -18.562 1 34.94 330 GLU B O 1
ATOM 5531 N N . GLU B 1 331 ? -3.475 29.672 -20.656 1 38.09 331 GLU B N 1
ATOM 5532 C CA . GLU B 1 331 ? -4.797 29.203 -21.062 1 38.09 331 GLU B CA 1
ATOM 5533 C C . GLU B 1 331 ? -5.148 27.891 -20.391 1 38.09 331 GLU B C 1
ATOM 5535 O O . GLU B 1 331 ? -4.367 26.938 -20.406 1 38.09 331 GLU B O 1
ATOM 5540 N N . PRO B 1 332 ? -5.879 27.984 -19.266 1 43.69 332 PRO B N 1
ATOM 5541 C CA . PRO B 1 332 ? -6.234 26.656 -18.75 1 43.69 332 PRO B CA 1
ATOM 5542 C C . PRO B 1 332 ? -6.395 25.625 -19.844 1 43.69 332 PRO B C 1
ATOM 5544 O O . PRO B 1 332 ? -6.98 25.906 -20.891 1 43.69 332 PRO B O 1
ATOM 5547 N N . PRO B 1 333 ? -5.434 24.828 -20.109 1 45.78 333 PRO B N 1
ATOM 5548 C CA . PRO B 1 333 ? -5.777 23.875 -21.172 1 45.78 333 PRO B CA 1
ATOM 5549 C C . PRO B 1 333 ? -7.266 23.531 -21.203 1 45.78 333 PRO B C 1
ATOM 5551 O O . PRO B 1 333 ? -7.938 23.609 -20.172 1 45.78 333 PRO B O 1
ATOM 5554 N N . LYS B 1 334 ? -7.941 23.484 -22.422 1 47.56 334 LYS B N 1
ATOM 5555 C CA . LYS B 1 334 ? -9.336 23.234 -22.766 1 47.56 334 LYS B CA 1
ATOM 5556 C C . LYS B 1 334 ? -10.016 22.375 -21.719 1 47.56 334 LYS B C 1
ATOM 5558 O O . LYS B 1 334 ? -11.188 22.578 -21.391 1 47.56 334 LYS B O 1
ATOM 5563 N N . ASN B 1 335 ? -9.711 21.016 -21.422 1 59.22 335 ASN B N 1
ATOM 5564 C CA . ASN B 1 335 ? -10.633 20.062 -20.812 1 59.22 335 ASN B CA 1
ATOM 5565 C C . ASN B 1 335 ? -10.227 19.719 -19.391 1 59.22 335 ASN B C 1
ATOM 5567 O O . ASN B 1 335 ? -9.766 18.609 -19.125 1 59.22 335 ASN B O 1
ATOM 5571 N N . ASN B 1 336 ? -10.258 20.828 -18.281 1 83.75 336 ASN B N 1
ATOM 5572 C CA . ASN B 1 336 ? -9.984 20.672 -16.844 1 83.75 336 ASN B CA 1
ATOM 5573 C C . ASN B 1 336 ? -11.266 20.5 -16.047 1 83.75 336 ASN B C 1
ATOM 5575 O O . ASN B 1 336 ? -12.297 21.078 -16.375 1 83.75 336 ASN B O 1
ATOM 5579 N N . LEU B 1 337 ? -11.32 19.531 -15.266 1 92.56 337 LEU B N 1
ATOM 5580 C CA . LEU B 1 337 ? -12.438 19.266 -14.367 1 92.56 337 LEU B CA 1
ATOM 5581 C C . LEU B 1 337 ? -12.055 19.562 -12.922 1 92.56 337 LEU B C 1
ATOM 5583 O O . LEU B 1 337 ? -10.898 19.375 -12.531 1 92.56 337 LEU B O 1
ATOM 5587 N N . GLN B 1 338 ? -12.992 20.172 -12.25 1 94.94 338 GLN B N 1
ATOM 5588 C CA . GLN B 1 338 ? -12.828 20.391 -10.812 1 94.94 338 GLN B CA 1
ATOM 5589 C C . GLN B 1 338 ? -13.984 19.781 -10.031 1 94.94 338 GLN B C 1
ATOM 5591 O O . GLN B 1 338 ? -15.148 19.922 -10.414 1 94.94 338 GLN B O 1
ATOM 5596 N N . TYR B 1 339 ? -13.633 19.109 -8.953 1 96.5 339 TYR B N 1
ATOM 5597 C CA . TYR B 1 339 ? -14.664 18.484 -8.117 1 96.5 339 TYR B CA 1
ATOM 5598 C C . TYR B 1 339 ? -14.492 18.906 -6.66 1 96.5 339 TYR B C 1
ATOM 5600 O O . TYR B 1 339 ? -13.375 19.078 -6.184 1 96.5 339 TYR B O 1
ATOM 5608 N N . THR B 1 340 ? -15.625 19.094 -6.023 1 97.06 340 THR B N 1
ATOM 5609 C CA . THR B 1 340 ? -15.695 19.188 -4.57 1 97.06 340 THR B CA 1
ATOM 5610 C C . THR B 1 340 ? -16.125 17.859 -3.963 1 97.06 340 THR B C 1
ATOM 5612 O O . THR B 1 340 ? -17.016 17.188 -4.5 1 97.06 340 THR B O 1
ATOM 5615 N N . HIS B 1 341 ? -15.492 17.484 -2.852 1 97.88 341 HIS B N 1
ATOM 5616 C CA . HIS B 1 341 ? -15.758 16.188 -2.24 1 97.88 341 HIS B CA 1
ATOM 5617 C C . HIS B 1 341 ? -16.078 16.328 -0.755 1 97.88 341 HIS B C 1
ATOM 5619 O O . HIS B 1 341 ? -15.586 17.266 -0.099 1 97.88 341 HIS B O 1
ATOM 5625 N N . LEU B 1 342 ? -16.859 15.414 -0.277 1 97.94 342 LEU B N 1
ATOM 5626 C CA . LEU B 1 342 ? -17.109 15.25 1.154 1 97.94 342 LEU B CA 1
ATOM 5627 C C . LEU B 1 342 ? -17.141 13.781 1.54 1 97.94 342 LEU B C 1
ATOM 5629 O O . LEU B 1 342 ? -17.859 12.992 0.927 1 97.94 342 LEU B O 1
ATOM 5633 N N . LEU B 1 343 ? -16.312 13.406 2.412 1 96.94 343 LEU B N 1
ATOM 5634 C CA . LEU B 1 343 ? -16.391 12.117 3.094 1 96.94 343 LEU B CA 1
ATOM 5635 C C . LEU B 1 343 ? -17.047 12.266 4.461 1 96.94 343 LEU B C 1
ATOM 5637 O O . LEU B 1 343 ? -16.625 13.07 5.281 1 96.94 343 LEU B O 1
ATOM 5641 N N . ARG B 1 344 ? -18.062 11.5 4.715 1 96.56 344 ARG B N 1
ATOM 5642 C CA . ARG B 1 344 ? -18.797 11.648 5.969 1 96.56 344 ARG B CA 1
ATOM 5643 C C . ARG B 1 344 ? -19.25 10.289 6.504 1 96.56 344 ARG B C 1
ATOM 5645 O O . ARG B 1 344 ? -19.234 9.297 5.773 1 96.56 344 ARG B O 1
ATOM 5652 N N . MET B 1 345 ? -19.625 10.297 7.77 1 93.56 345 MET B N 1
ATOM 5653 C CA . MET B 1 345 ? -20.203 9.109 8.383 1 93.56 345 MET B CA 1
ATOM 5654 C C . MET B 1 345 ? -21.641 8.883 7.902 1 93.56 345 MET B C 1
ATOM 5656 O O . MET B 1 345 ? -22.406 9.836 7.758 1 93.56 345 MET B O 1
ATOM 5660 N N . GLN B 1 346 ? -21.938 7.629 7.734 1 88.94 346 GLN B N 1
ATOM 5661 C CA . GLN B 1 346 ? -23.234 7.32 7.156 1 88.94 346 GLN B CA 1
ATOM 5662 C C . GLN B 1 346 ? -24.359 7.566 8.164 1 88.94 346 GLN B C 1
ATOM 5664 O O . GLN B 1 346 ? -25.359 8.219 7.844 1 88.94 346 GLN B O 1
ATOM 5669 N N . PRO B 1 347 ? -24.219 7.059 9.422 1 84.06 347 PRO B N 1
ATOM 5670 C CA . PRO B 1 347 ? -25.359 7.168 10.328 1 84.06 347 PRO B CA 1
ATOM 5671 C C . PRO B 1 347 ? -25.656 8.609 10.734 1 84.06 347 PRO B C 1
ATOM 5673 O O . PRO B 1 347 ? -26.812 9.039 10.719 1 84.06 347 PRO B O 1
ATOM 5676 N N . ASN B 1 348 ? -24.656 9.461 11.086 1 87.19 348 ASN B N 1
ATOM 5677 C CA . ASN B 1 348 ? -24.922 10.781 11.656 1 87.19 348 ASN B CA 1
ATOM 5678 C C . ASN B 1 348 ? -24.453 11.891 10.727 1 87.19 348 ASN B C 1
ATOM 5680 O O . ASN B 1 348 ? -24.531 13.07 11.07 1 87.19 348 ASN B O 1
ATOM 5684 N N . LYS B 1 349 ? -23.859 11.539 9.586 1 91.69 349 LYS B N 1
ATOM 5685 C CA . LYS B 1 349 ? -23.422 12.461 8.539 1 91.69 349 LYS B CA 1
ATOM 5686 C C . LYS B 1 349 ? -22.297 13.375 9.031 1 91.69 349 LYS B C 1
ATOM 5688 O O . LYS B 1 349 ? -22.109 14.469 8.5 1 91.69 349 LYS B O 1
ATOM 5693 N N . ALA B 1 350 ? -21.672 12.922 10.109 1 94 350 ALA B N 1
ATOM 5694 C CA . ALA B 1 350 ? -20.531 13.688 10.594 1 94 350 ALA B CA 1
ATOM 5695 C C . ALA B 1 350 ? -19.422 13.75 9.539 1 94 350 ALA B C 1
ATOM 5697 O O . ALA B 1 350 ? -19.078 12.734 8.938 1 94 350 ALA B O 1
ATOM 5698 N N . GLU B 1 351 ? -18.891 14.953 9.328 1 95.88 351 GLU B N 1
ATOM 5699 C CA . GLU B 1 351 ? -17.859 15.164 8.312 1 95.88 351 GLU B CA 1
ATOM 5700 C C . GLU B 1 351 ? -16.531 14.562 8.75 1 95.88 351 GLU B C 1
ATOM 5702 O O . GLU B 1 351 ? -16.125 14.719 9.898 1 95.88 351 GLU B O 1
ATOM 5707 N N . ILE B 1 352 ? -15.891 13.922 7.84 1 95.25 352 ILE B N 1
ATOM 5708 C CA . ILE B 1 352 ? -14.555 13.383 8.086 1 95.25 352 ILE B CA 1
ATOM 5709 C C . ILE B 1 352 ? -13.516 14.211 7.34 1 95.25 352 ILE B C 1
ATOM 5711 O O . ILE B 1 352 ? -12.57 14.719 7.945 1 95.25 352 ILE B O 1
ATOM 5715 N N . VAL B 1 353 ? -13.742 14.359 6.035 1 97.06 353 VAL B N 1
ATOM 5716 C CA . VAL B 1 353 ? -12.797 15.109 5.207 1 97.06 353 VAL B CA 1
ATOM 5717 C C . VAL B 1 353 ? -13.562 15.852 4.109 1 97.06 353 VAL B C 1
ATOM 5719 O O . VAL B 1 353 ? -14.484 15.297 3.506 1 97.06 353 VAL B O 1
ATOM 5722 N N . ARG B 1 354 ? -13.18 17.094 3.857 1 97.56 354 ARG B N 1
ATOM 5723 C CA . ARG B 1 354 ? -13.539 17.828 2.643 1 97.56 354 ARG B CA 1
ATOM 5724 C C . ARG B 1 354 ? -12.367 17.891 1.675 1 97.56 354 ARG B C 1
ATOM 5726 O O . ARG B 1 354 ? -11.211 17.984 2.098 1 97.56 354 ARG B O 1
ATOM 5733 N N . ALA B 1 355 ? -12.727 17.875 0.434 1 97.75 355 ALA B N 1
ATOM 5734 C CA . ALA B 1 355 ? -11.617 17.906 -0.521 1 97.75 355 ALA B CA 1
ATOM 5735 C C . ALA B 1 355 ? -12.023 18.625 -1.801 1 97.75 355 ALA B C 1
ATOM 5737 O O . ALA B 1 355 ? -13.219 18.75 -2.107 1 97.75 355 ALA B O 1
ATOM 5738 N N . ARG B 1 356 ? -11.062 19.172 -2.445 1 97.06 356 ARG B N 1
ATOM 5739 C CA . ARG B 1 356 ? -11.164 19.703 -3.797 1 97.06 356 ARG B CA 1
ATOM 5740 C C . ARG B 1 356 ? -10.109 19.094 -4.711 1 97.06 356 ARG B C 1
ATOM 5742 O O . ARG B 1 356 ? -8.938 18.984 -4.336 1 97.06 356 ARG B O 1
ATOM 5749 N N . THR B 1 357 ? -10.562 18.656 -5.855 1 96.5 357 THR B N 1
ATOM 5750 C CA . THR B 1 357 ? -9.633 18.031 -6.793 1 96.5 357 THR B CA 1
ATOM 5751 C C . THR B 1 357 ? -9.719 18.703 -8.164 1 96.5 357 THR B C 1
ATOM 5753 O O . THR B 1 357 ? -10.789 19.141 -8.578 1 96.5 357 THR B O 1
ATOM 5756 N N . GLN B 1 358 ? -8.594 18.797 -8.836 1 96 358 GLN B N 1
ATOM 5757 C CA . GLN B 1 358 ? -8.492 19.266 -10.219 1 96 358 GLN B CA 1
ATOM 5758 C C . GLN B 1 358 ? -7.949 18.172 -11.133 1 96 358 GLN B C 1
ATOM 5760 O O . GLN B 1 358 ? -7.004 17.469 -10.766 1 96 358 GLN B O 1
ATOM 5765 N N . TRP B 1 359 ? -8.555 18.047 -12.281 1 95.81 359 TRP B N 1
ATOM 5766 C CA . TRP B 1 359 ? -8.242 16.984 -13.219 1 95.81 359 TRP B CA 1
ATOM 5767 C C . TRP B 1 359 ? -7.957 17.531 -14.609 1 95.81 359 TRP B C 1
ATOM 5769 O O . TRP B 1 359 ? -8.656 18.422 -15.086 1 95.81 359 TRP B O 1
ATOM 5779 N N . ASN B 1 360 ? -6.93 17 -15.227 1 94.88 360 ASN B N 1
ATOM 5780 C CA . ASN B 1 360 ? -6.602 17.328 -16.609 1 94.88 360 ASN B CA 1
ATOM 5781 C C . ASN B 1 360 ? -6.691 16.109 -17.516 1 94.88 360 ASN B C 1
ATOM 5783 O O . ASN B 1 360 ? -6.297 15.008 -17.125 1 94.88 360 ASN B O 1
ATOM 5787 N N . SER B 1 361 ? -7.16 16.312 -18.672 1 92.44 361 SER B N 1
ATOM 5788 C CA . SER B 1 361 ? -7.32 15.203 -19.625 1 92.44 361 SER B CA 1
ATOM 5789 C C . SER B 1 361 ? -5.977 14.555 -19.938 1 92.44 361 SER B C 1
ATOM 5791 O O . SER B 1 361 ? -4.973 15.242 -20.125 1 92.44 361 SER B O 1
ATOM 5793 N N . LYS B 1 362 ? -6.008 13.18 -19.938 1 89 362 LYS B N 1
ATOM 5794 C CA . LYS B 1 362 ? -4.812 12.453 -20.344 1 89 362 LYS B CA 1
ATOM 5795 C C . LYS B 1 362 ? -4.531 12.641 -21.844 1 89 362 LYS B C 1
ATOM 5797 O O . LYS B 1 362 ? -5.461 12.734 -22.641 1 89 362 LYS B O 1
ATOM 5802 N N . PRO B 1 363 ? -3.201 12.758 -22.078 1 77.12 363 PRO B N 1
ATOM 5803 C CA . PRO B 1 363 ? -2.916 12.859 -23.516 1 77.12 363 PRO B CA 1
ATOM 5804 C C . PRO B 1 363 ? -3.346 11.617 -24.281 1 77.12 363 PRO B C 1
ATOM 5806 O O . PRO B 1 363 ? -3.27 10.5 -23.766 1 77.12 363 PRO B O 1
ATOM 5809 N N . LYS B 1 364 ? -4.148 11.633 -25.312 1 61.59 364 LYS B N 1
ATOM 5810 C CA . LYS B 1 364 ? -4.582 10.516 -26.141 1 61.59 364 LYS B CA 1
ATOM 5811 C C . LYS B 1 364 ? -3.389 9.703 -26.641 1 61.59 364 LYS B C 1
ATOM 5813 O O . LYS B 1 364 ? -2.404 10.273 -27.109 1 61.59 364 LYS B O 1
ATOM 5818 N N . ARG B 1 365 ? -3.184 8.578 -26.094 1 48.34 365 ARG B N 1
ATOM 5819 C CA . ARG B 1 365 ? -2.182 7.707 -26.688 1 48.34 365 ARG B CA 1
ATOM 5820 C C . ARG B 1 365 ? -2.547 7.367 -28.125 1 48.34 365 ARG B C 1
ATOM 5822 O O . ARG B 1 365 ? -3.592 6.766 -28.391 1 48.34 365 ARG B O 1
ATOM 5829 N N . TYR B 1 366 ? -2.25 8.086 -29.109 1 37.91 366 TYR B N 1
ATOM 5830 C CA . TYR B 1 366 ? -2.391 7.672 -30.5 1 37.91 366 TYR B CA 1
ATOM 5831 C C . TYR B 1 366 ? -1.481 6.492 -30.812 1 37.91 366 TYR B C 1
ATOM 5833 O O . TYR B 1 366 ? -0.401 6.359 -30.234 1 37.91 366 TYR B O 1
#

Organism: Cucurbita maxima (NCBI:txid3661)

Sequence (732 aa):
MASIAASYLIPRTRRGLTWGRNSSVVIASAGGSRSGLRSVDLVNGKKVNGVHIPGEKKGSLFMEETHVEGNKPLHDCLLGRFVEENFVYGQTFIIRSYEIGPDKTATMETLMNLLQETALNHVTCSGIAGNDFGATREMSLRKLIWVVTRVHVQVQRYSCWGDVVEIDTWVDAAGKNGMRRDWIIRDYHTREIITRATSTWVIMNRETRRLSKIPDQVREELTPFYLNRIAIPTDKNDSEKIDKLTDETADRIRSGLAPRWNDMDANQHVNNVKYIGWILESVPINVLEDYDLTSMTLEYRRECRQSNLLESLTSTTTAAAAAAASAAIEEPPKNNLQYTHLLRMQPNKAEIVRARTQWNSKPKRYMASIAASYLIPRTRRGLTWGRNSSVVIASAGGSRSGLRSVDLVNGKKVNGVHIPGEKKGSLFMEETHVEGNKPLHDCLLGRFVEENFVYGQTFIIRSYEIGPDKTATMETLMNLLQETALNHVTCSGIAGNDFGATREMSLRKLIWVVTRVHVQVQRYSCWGDVVEIDTWVDAAGKNGMRRDWIIRDYHTREIITRATSTWVIMNRETRRLSKIPDQVREELTPFYLNRIAIPTDKNDSEKIDKLTDETADRIRSGLAPRWNDMDANQHVNNVKYIGWILESVPINVLEDYDLTSMTLEYRRECRQSNLLESLTSTTTAAAAAAASAAIEEPPKNNLQYTHLLRMQPNKAEIVRARTQWNSKPKRY

InterPro domains:
  IPR002864 Acyl-ACP thioesterase, N-terminal hotdog domain [PF01643] (88-221)
  IPR029069 HotDog domain superfamily [SSF54637] (83-232)
  IPR029069 HotDog domain superfamily [SSF54637] (254-359)
  IPR045023 Acyl-[acyl-carrier-protein] hydrolase FATA/B [PTHR31727] (68-363)
  IPR049427 Acyl-ACP thioesterase-like, C-terminal domain [PF20791] (250-360)

Nearest PDB structures (foldseek):
  5x04-assembly1_A  TM=9.344E-01  e=1.049E-35  Umbellularia californica
  8qs0-assembly2_DDD  TM=9.490E-01  e=3.958E-33  Lemna aequinoctialis
  8qrt-assembly2_CCC  TM=9.528E-01  e=9.693E-33  Lemna aequinoctialis
  8qrt-assembly2_DDD  TM=9.423E-01  e=2.655E-32  Lemna aequinoctialis
  8qs0-assembly2_CCC  TM=9.427E-01  e=3.715E-32  Lemna aequinoctialis

pLDDT: mean 74.56, std 30.51, range [14.94, 98.75]

Secondary structure (DSSP, 8-state):
----------------------------------------------TT-------------------------HHHHHH-EEETTTTEEEEEEEPPGGGB-TTSSB-HHHHHHHHHHHHHHHHHHTT-B-SSTT-BHHHHHTTEEEEEEEEEEEES----TT-EEEEEEEEEEETTTEEEEEEEEEETTT--EEEEEEEEEEEEETTT--EE---HHHHHHHGGGB----SS-GGGS--SPPPPP-TTT-SEEEEEE---GGGB-TTSSB-TTHHHHHHGGGS-HHHHHHEEEEEEEEEE-----TT--EEEEEEE--TTTTTTT--SSSS--SSEEEEEEEEEETTT--EEEEEEEEEEEPP---/-------------------------------------------------------------------------HHHHHH-EEETTTTEEEEEEEPPGGGB-TTSSB-HHHHHHHHHHHHHHHHHHTT-B-SSTT-BHHHHHTTEEEEEEEEEEEES----TT-EEEEEEEEEEETTTEEEEEEEEEETTT--EEEEEEEEEEEEETTT--EE---HHHHHHHGGGB----SS-GGGS--SPPPPP-TTT-SEEEEEE---GGGB-TTSSB-TTHHHHHHGGGS-HHHHHHEEEEEEEEEE-----TT--EEEEEEE--TTTTTTT--SSSS--SSEEEEEEEEEETTT--EEEEEEEEEEEPP---

Radius of gyration: 33.57 Å; Cα contacts (8 Å, |Δi|>4): 1265; chains: 2; bounding box: 110×69×121 Å

Foldseek 3Di:
DDDDPDDPDDDDDDDDDDDDDDPPPVPPDPDDDDDDPPDDDDDDDDDPDPDPPDDPPPPPPPVPPPCPVPPPPPVPLQQWDADDLRLKTKHKDAAAQVQADPVQFGDPLSVVVVVLSRQQSSQVVSPQDDDDRNDGNVCVVQQKDKDWFKKKKFFQDTHGHGWMKMKMKGKADDPQFKIKMKMWIARPPVRDTGMIMMTMIGMARNVVRHGDGQDPVNCVVRVVNHDPDHRADPLRDDPDDFDDDDPVQFPWKDWFDFDDPVQADPVQWGDPSVVVVQQCVRPDPCQVVFKDWGMKMKGFDDIHHRPFIKMKTKHWDPPPPVCPRPVPDPPPPDDKTKMWMWMATDPPRHTGMIMIIIIDGDDPPD/DDDPPDDPPDDDDDDDDDDDDDPPPDDPPPDDDDDDPDDDDDDDDDDDDPPPDDDPDPPPPPVPPPCPVPPPPPVPLALWDADDLRLKTKHKDAAAQVQADPVQFGDPLSVVVVVLSRQQSSQVVSPQDDDDRNDGNVCVVQQKDKDWFKKKKFFQDTHGHGFMKMKMKGKADDPQFKIKMKMWIARPPVRDTGMIMMTMIGMARNVVRHGDGQDPVNCVVRVVNHDPDHRADPLRDDPDDFDDDDPVQFPWKDWFDFDDPVQADPVQWGDPSVVVVQQCVRPDPCQVVFKDWGMKMKGFDDIDHRPFIKMKTKDWDPPPPVCPRPVPDPPPPDDKTKMWMWMATDPPRHTGMIMIIIIDGDDPPD